Protein 4M1Q (pdb70)

Organism: Bacillus selenitireducens (strain ATCC 700615 / DSM 15326 / MLS10) (NCBI:txid439292)

Structure (mmCIF, N/CA/C/O backbone):
data_4M1Q
#
_entry.id   4M1Q
#
_cell.length_a   81.878
_cell.length_b   81.878
_cell.length_c   210.268
_cell.angle_alpha   90.000
_cell.angle_beta   90.000
_cell.angle_gamma   120.000
#
_symmetry.space_group_name_H-M   'P 32 2 1'
#
loop_
_entity.id
_entity.type
_entity.pdbx_description
1 polymer 'L-lactate dehydrogenase'
2 non-polymer 'PHOSPHATE ION'
3 non-polymer (4S)-2-METHYL-2,4-PENTANEDIOL
4 water water
#
loop_
_atom_site.group_PDB
_atom_site.id
_atom_site.type_symbol
_atom_site.label_atom_id
_atom_site.label_alt_id
_atom_site.label_comp_id
_atom_site.label_asym_id
_atom_site.label_entity_id
_atom_site.label_seq_id
_atom_site.pdbx_PDB_ins_code
_atom_site.Cartn_x
_atom_site.Cartn_y
_atom_site.Cartn_z
_atom_site.occupancy
_atom_site.B_iso_or_equiv
_atom_site.auth_seq_id
_atom_site.auth_comp_id
_atom_site.auth_asym_id
_atom_site.auth_atom_id
_atom_site.pdbx_PDB_model_num
ATOM 1 N N . THR A 1 25 ? -33.661 68.349 39.714 1.00 56.45 3 THR A N 1
ATOM 2 C CA . THR A 1 25 ? -32.298 68.514 40.312 1.00 53.89 3 THR A CA 1
ATOM 3 C C . THR A 1 25 ? -31.244 68.941 39.280 1.00 50.43 3 THR A C 1
ATOM 4 O O . THR A 1 25 ? -30.092 69.196 39.642 1.00 51.73 3 THR A O 1
ATOM 8 N N . LYS A 1 26 ? -31.644 69.009 38.006 1.00 46.25 4 LYS A N 1
ATOM 9 C CA . LYS A 1 26 ? -30.789 69.479 36.898 1.00 41.89 4 LYS A CA 1
ATOM 10 C C . LYS A 1 26 ? -29.608 68.545 36.556 1.00 35.18 4 LYS A C 1
ATOM 11 O O . LYS A 1 26 ? -28.665 68.945 35.868 1.00 35.16 4 LYS A O 1
ATOM 17 N N . THR A 1 27 ? -29.675 67.306 37.030 1.00 30.50 5 THR A N 1
ATOM 18 C CA . THR A 1 27 ? -28.606 66.334 36.782 1.00 26.15 5 THR A CA 1
ATOM 19 C C . THR A 1 27 ? -28.695 65.800 35.361 1.00 22.59 5 THR A C 1
ATOM 20 O O . THR A 1 27 ? -29.783 65.723 34.779 1.00 23.26 5 THR A O 1
ATOM 24 N N . SER A 1 28 ? -27.545 65.444 34.802 1.00 19.34 6 SER A N 1
ATOM 25 C CA . SER A 1 28 ? -27.520 64.770 33.516 1.00 17.30 6 SER A CA 1
ATOM 26 C C . SER A 1 28 ? -27.296 63.277 33.698 1.00 16.01 6 SER A C 1
ATOM 27 O O . SER A 1 28 ? -26.651 62.829 34.651 1.00 15.74 6 SER A O 1
ATOM 30 N N . ARG A 1 29 ? -27.838 62.522 32.753 1.00 15.25 7 ARG A N 1
ATOM 31 C CA . ARG A 1 29 ? -27.690 61.065 32.761 1.00 14.45 7 ARG A CA 1
ATOM 32 C C . ARG A 1 29 ? -27.444 60.573 31.345 1.00 13.73 7 ARG A C 1
ATOM 33 O O . ARG A 1 29 ? -28.165 60.933 30.401 1.00 14.25 7 ARG A O 1
ATOM 41 N N . VAL A 1 30 ? -26.458 59.701 31.232 1.00 12.88 8 VAL A N 1
ATOM 42 C CA . VAL A 1 30 ? -26.144 59.014 29.982 1.00 12.51 8 VAL A CA 1
ATOM 43 C C . VAL A 1 30 ? -26.310 57.524 30.245 1.00 12.93 8 VAL A C 1
ATOM 44 O O . VAL A 1 30 ? -25.795 56.991 31.237 1.00 13.12 8 VAL A O 1
ATOM 48 N N . VAL A 1 31 ? -27.000 56.863 29.322 1.00 13.30 9 VAL A N 1
ATOM 49 C CA . VAL A 1 31 ? -27.170 55.410 29.365 1.00 13.98 9 VAL A CA 1
ATOM 50 C C . VAL A 1 31 ? -26.323 54.838 28.250 1.00 13.97 9 VAL A C 1
ATOM 51 O O . VAL A 1 31 ? -26.389 55.316 27.111 1.00 14.36 9 VAL A O 1
ATOM 55 N N . ILE A 1 32 ? -25.506 53.843 28.576 1.00 13.52 10 ILE A N 1
ATOM 56 C CA . ILE A 1 32 ? -24.685 53.147 27.585 1.00 13.56 10 ILE A CA 1
ATOM 57 C C . ILE A 1 32 ? -25.259 51.754 27.378 1.00 14.10 10 ILE A C 1
ATOM 58 O O . ILE A 1 32 ? -25.360 50.989 28.329 1.00 14.12 10 ILE A O 1
ATOM 63 N N . ILE A 1 33 ? -25.613 51.447 26.137 1.00 14.00 11 ILE A N 1
ATOM 64 C CA . ILE A 1 33 ? -26.116 50.094 25.796 1.00 14.77 11 ILE A CA 1
ATOM 65 C C . ILE A 1 33 ? -24.975 49.342 25.148 1.00 15.66 11 ILE A C 1
ATOM 66 O O . ILE A 1 33 ? -24.490 49.741 24.081 1.00 16.02 11 ILE A O 1
ATOM 71 N N . GLY A 1 34 ? -24.533 48.257 25.779 1.00 17.02 12 GLY A N 1
ATOM 72 C CA . GLY A 1 34 ? -23.372 47.510 25.319 1.00 18.00 12 GLY A CA 1
ATOM 73 C C . GLY A 1 34 ? -22.184 47.869 26.178 1.00 19.26 12 GLY A C 1
ATOM 74 O O . GLY A 1 34 ? -21.744 49.025 26.160 1.00 20.00 12 GLY A O 1
ATOM 75 N N . THR A 1 35 ? -21.683 46.905 26.943 1.00 19.16 13 THR A N 1
ATOM 76 C CA . THR A 1 35 ? -20.556 47.142 27.849 1.00 20.10 13 THR A CA 1
ATOM 77 C C . THR A 1 35 ? -19.352 46.282 27.481 1.00 19.18 13 THR A C 1
ATOM 78 O O . THR A 1 35 ? -18.580 45.862 28.353 1.00 21.02 13 THR A O 1
ATOM 82 N N . GLY A 1 36 ? -19.194 46.050 26.180 1.00 17.33 14 GLY A N 1
ATOM 83 C CA . GLY A 1 36 ? -17.989 45.454 25.622 1.00 17.93 14 GLY A CA 1
ATOM 84 C C . GLY A 1 36 ? -16.870 46.487 25.682 1.00 17.32 14 GLY A C 1
ATOM 85 O O . GLY A 1 36 ? -16.978 47.483 26.397 1.00 16.95 14 GLY A O 1
ATOM 86 N N . ALA A 1 37 ? -15.795 46.246 24.939 1.00 17.67 15 ALA A N 1
ATOM 87 C CA . ALA A 1 37 ? -14.621 47.125 24.983 1.00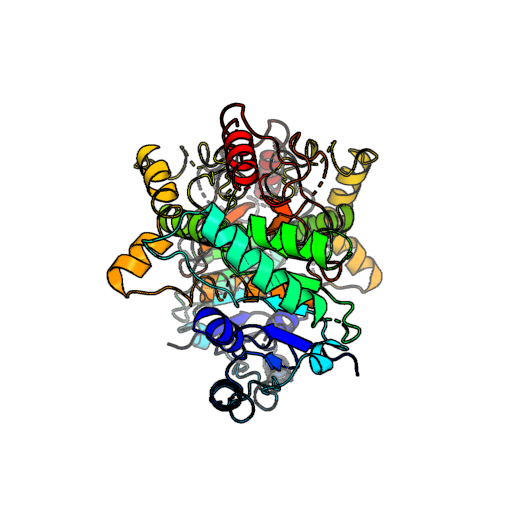 16.71 15 ALA A CA 1
ATOM 88 C C . ALA A 1 37 ? -14.970 48.595 24.686 1.00 14.89 15 ALA A C 1
ATOM 89 O O . ALA A 1 37 ? -14.530 49.477 25.411 1.00 14.47 15 ALA A O 1
ATOM 91 N N . VAL A 1 38 ? -15.759 48.843 23.642 1.00 14.63 16 VAL A N 1
ATOM 92 C CA . VAL A 1 38 ? -16.113 50.238 23.282 1.00 13.69 16 VAL A CA 1
ATOM 93 C C . VAL A 1 38 ? -16.959 50.907 24.380 1.00 13.89 16 VAL A C 1
ATOM 94 O O . VAL A 1 38 ? -16.625 52.008 24.861 1.00 12.67 16 VAL A O 1
ATOM 98 N N . GLY A 1 39 ? -18.030 50.247 24.815 1.00 13.89 17 GLY A N 1
ATOM 99 C CA . GLY A 1 39 ? -18.914 50.844 25.821 1.00 13.60 17 GLY A CA 1
ATOM 100 C C . GLY A 1 39 ? -18.234 51.065 27.160 1.00 13.11 17 GLY A C 1
ATOM 101 O O . GLY A 1 39 ? -18.437 52.097 27.804 1.00 12.84 17 GLY A O 1
ATOM 102 N N . SER A 1 40 ? -17.407 50.104 27.570 1.00 13.11 18 SER A N 1
ATOM 103 C CA . SER A 1 40 ? -16.690 50.199 28.842 1.00 14.15 18 SER A CA 1
ATOM 104 C C . SER A 1 40 ? -15.608 51.298 28.771 1.00 12.72 18 SER A C 1
ATOM 105 O O . SER A 1 40 ? -15.417 52.050 29.731 1.00 12.54 18 SER A O 1
ATOM 108 N N . SER A 1 41 ? -14.913 51.388 27.632 1.00 12.38 19 SER A N 1
ATOM 109 C CA . SER A 1 41 ? -13.887 52.427 27.462 1.00 12.35 19 SER A CA 1
ATOM 110 C C . SER A 1 41 ? -14.525 53.801 27.432 1.00 11.98 19 SER A C 1
ATOM 111 O O . SER A 1 41 ? -13.997 54.741 28.007 1.00 11.42 19 SER A O 1
ATOM 114 N N . TYR A 1 42 ? -15.684 53.890 26.788 1.00 11.91 20 TYR A N 1
ATOM 115 C CA . TYR A 1 42 ? -16.433 55.135 26.792 1.00 11.42 20 TYR A CA 1
ATOM 116 C C . TYR A 1 42 ? -16.807 55.530 28.205 1.00 11.40 20 TYR A C 1
ATOM 117 O O . TYR A 1 42 ? -16.605 56.666 28.603 1.00 10.91 20 TYR A O 1
ATOM 126 N N . ALA A 1 43 ? -17.359 54.586 28.962 1.00 11.52 21 ALA A N 1
ATOM 127 C CA . ALA A 1 43 ? -17.712 54.881 30.356 1.00 11.46 21 ALA A CA 1
ATOM 128 C C . ALA A 1 43 ? -16.468 55.380 31.113 1.00 11.98 21 ALA A C 1
ATOM 129 O O . ALA A 1 43 ? -16.546 56.354 31.843 1.00 12.16 21 ALA A O 1
ATOM 131 N N . PHE A 1 44 ? -15.327 54.710 30.935 1.00 11.67 22 PHE A N 1
ATOM 132 C CA . PHE A 1 44 ? -14.129 55.062 31.710 1.00 11.64 22 PHE A CA 1
ATOM 133 C C . PHE A 1 44 ? -13.610 56.441 31.320 1.00 12.24 22 PHE A C 1
ATOM 134 O O . PHE A 1 44 ? -13.185 57.232 32.180 1.00 12.66 22 PHE A O 1
ATOM 142 N N . SER A 1 45 ? -13.661 56.750 30.027 1.00 12.08 23 SER A N 1
ATOM 143 C CA A SER A 1 45 ? -13.249 58.083 29.564 0.70 12.70 23 SER A CA 1
ATOM 144 C CA B SER A 1 45 ? -13.249 58.080 29.562 0.30 12.09 23 SER A CA 1
ATOM 145 C C . SER A 1 45 ? -14.127 59.153 30.205 1.00 12.70 23 SER A C 1
ATOM 146 O O . SER A 1 45 ? -13.621 60.177 30.704 1.00 13.18 23 SER A O 1
ATOM 159 N N . ILE A 1 47 ? -15.996 59.013 32.988 1.00 12.96 25 ILE A N 1
ATOM 160 C CA . ILE A 1 47 ? -15.765 59.095 34.432 1.00 13.77 25 ILE A CA 1
ATOM 161 C C . ILE A 1 47 ? -14.543 59.965 34.697 1.00 14.18 25 ILE A C 1
ATOM 162 O O . ILE A 1 47 ? -14.575 60.868 35.549 1.00 15.36 25 ILE A O 1
ATOM 167 N N . ASN A 1 48 ? -13.465 59.710 33.969 1.00 13.98 26 ASN A N 1
ATOM 168 C CA . ASN A 1 48 ? -12.219 60.442 34.173 1.00 14.77 26 ASN A CA 1
ATOM 169 C C . ASN A 1 48 ? -12.288 61.903 33.699 1.00 16.53 26 ASN A C 1
ATOM 170 O O . ASN A 1 48 ? -11.609 62.759 34.268 1.00 19.20 26 ASN A O 1
ATOM 175 N N . GLN A 1 49 ? -13.122 62.188 32.699 1.00 16.25 27 GLN A N 1
ATOM 176 C CA . GLN A 1 49 ? -13.305 63.568 32.174 1.00 17.15 27 GLN A CA 1
ATOM 177 C C . GLN A 1 49 ? -14.343 64.378 32.963 1.00 17.71 27 GLN A C 1
ATOM 178 O O . GLN A 1 49 ? -14.390 65.605 32.862 1.00 18.49 27 GLN A O 1
ATOM 184 N N . ASN A 1 50 ? -15.165 63.696 33.754 1.00 16.97 28 ASN A N 1
ATOM 185 C CA . ASN A 1 50 ? -16.215 64.338 34.531 1.00 17.94 28 ASN A CA 1
ATOM 186 C C . ASN A 1 50 ? -17.217 65.109 33.659 1.00 18.31 28 ASN A C 1
ATOM 187 O O . ASN A 1 50 ? -17.327 66.341 33.738 1.00 22.34 28 ASN A O 1
ATOM 192 N N . VAL A 1 51 ? -17.934 64.376 32.817 1.00 16.38 29 VAL A N 1
ATOM 193 C CA . VAL A 1 51 ? -18.798 64.985 31.818 1.00 15.47 29 VAL A CA 1
ATOM 194 C C . VAL A 1 51 ? -20.276 64.895 32.166 1.00 15.19 29 VAL A C 1
ATOM 195 O O . VAL A 1 51 ? -21.042 65.813 31.835 1.00 16.29 29 VAL A O 1
ATOM 199 N N . THR A 1 52 ? -20.665 63.814 32.846 1.00 14.24 30 THR A N 1
ATOM 200 C CA . THR A 1 52 ? -22.080 63.575 33.200 1.00 14.52 30 THR A CA 1
ATOM 201 C C . THR A 1 52 ? -22.231 63.218 34.672 1.00 14.13 30 THR A C 1
ATOM 202 O O . THR A 1 52 ? -21.294 62.714 35.282 1.00 14.36 30 THR A O 1
ATOM 206 N N . ASP A 1 53 ? -23.422 63.443 35.236 1.00 14.46 31 ASP A N 1
ATOM 207 C CA . ASP A 1 53 ? -23.658 63.138 36.644 1.00 15.62 31 ASP A CA 1
ATOM 208 C C . ASP A 1 53 ? -23.912 61.675 36.928 1.00 16.37 31 ASP A C 1
ATOM 209 O O . ASP A 1 53 ? -23.517 61.158 37.985 1.00 17.34 31 ASP A O 1
ATOM 214 N N . GLU A 1 54 ? -24.586 61.028 35.983 1.00 16.28 32 GLU A N 1
ATOM 215 C CA . GLU A 1 54 ? -25.089 59.682 36.174 1.00 16.62 32 GLU A CA 1
ATOM 216 C C . GLU A 1 54 ? -24.829 58.888 34.912 1.00 15.70 32 GLU A C 1
ATOM 217 O O . GLU A 1 54 ? -25.100 59.386 33.822 1.00 15.34 32 GLU A O 1
ATOM 231 N N . VAL A 1 56 ? -25.579 54.971 33.385 1.00 15.62 34 VAL A N 1
ATOM 232 C CA . VAL A 1 56 ? -26.229 53.668 33.559 1.00 15.92 34 VAL A CA 1
ATOM 233 C C . VAL A 1 56 ? -25.737 52.708 32.485 1.00 15.35 34 VAL A C 1
ATOM 234 O O . VAL A 1 56 ? -25.714 53.045 31.311 1.00 14.82 34 VAL A O 1
ATOM 238 N N . LEU A 1 57 ? -25.326 51.514 32.900 1.00 16.16 35 LEU A N 1
ATOM 239 C CA . LEU A 1 57 ? -24.890 50.489 31.960 1.00 15.73 35 LEU A CA 1
ATOM 240 C C . LEU A 1 57 ? -25.978 49.438 31.732 1.00 15.55 35 LEU A C 1
ATOM 241 O O . LEU A 1 57 ? -26.566 48.930 32.688 1.00 15.71 35 LEU A O 1
ATOM 246 N N . ILE A 1 58 ? -26.262 49.166 30.461 1.00 15.30 36 ILE A N 1
ATOM 247 C CA . ILE A 1 58 ? -27.188 48.105 30.062 1.00 16.09 36 ILE A CA 1
ATOM 248 C C . ILE A 1 58 ? -26.521 47.174 29.057 1.00 16.40 36 ILE A C 1
ATOM 249 O O . ILE A 1 58 ? -25.982 47.605 28.028 1.00 16.24 36 ILE A O 1
ATOM 254 N N . ASP A 1 59 ? -26.584 45.873 29.331 1.00 16.81 37 ASP A N 1
ATOM 255 C CA . ASP A 1 59 ? -26.158 44.911 28.332 1.00 17.43 37 ASP A CA 1
ATOM 256 C C . ASP A 1 59 ? -26.836 43.584 28.607 1.00 17.68 37 ASP A C 1
ATOM 257 O O . ASP A 1 59 ? -27.466 43.398 29.647 1.00 18.01 37 ASP A O 1
ATOM 262 N N . LEU A 1 60 ? -26.699 42.684 27.648 1.00 18.26 38 LEU A N 1
ATOM 263 C CA . LEU A 1 60 ? -27.390 41.403 27.671 1.00 19.40 38 LEU A CA 1
ATOM 264 C C . LEU A 1 60 ? -27.050 40.541 28.884 1.00 19.39 38 LEU A C 1
ATOM 265 O O . LEU A 1 60 ? -27.955 39.977 29.532 1.00 19.81 38 LEU A O 1
ATOM 270 N N . ASP A 1 61 ? -25.760 40.407 29.160 1.00 19.25 39 ASP A N 1
ATOM 271 C CA . ASP A 1 61 ? -25.300 39.565 30.267 1.00 20.40 39 ASP A CA 1
ATOM 272 C C . ASP A 1 61 ? -25.384 40.378 31.555 1.00 20.12 39 ASP A C 1
ATOM 273 O O . ASP A 1 61 ? -24.529 41.217 31.843 1.00 20.20 39 ASP A O 1
ATOM 278 N N . LYS A 1 62 ? -26.447 40.142 32.314 1.00 19.52 40 LYS A N 1
ATOM 279 C CA . LYS A 1 62 ? -26.747 40.954 33.492 1.00 20.41 40 LYS A CA 1
ATOM 280 C C . LYS A 1 62 ? -25.680 40.849 34.584 1.00 20.44 40 LYS A C 1
ATOM 281 O O . LYS A 1 62 ? -25.226 41.858 35.134 1.00 19.07 40 LYS A O 1
ATOM 287 N N . ARG A 1 63 ? -25.247 39.631 34.876 1.00 20.47 41 ARG A N 1
ATOM 288 C CA . ARG A 1 63 ? -24.213 39.405 35.872 1.00 21.21 41 ARG A CA 1
ATOM 289 C C . ARG A 1 63 ? -22.862 40.030 35.470 1.00 20.73 41 ARG A C 1
ATOM 290 O O . ARG A 1 63 ? -22.228 40.711 36.290 1.00 19.83 41 ARG A O 1
ATOM 298 N N . LYS A 1 64 ? -22.433 39.832 34.227 1.00 20.77 42 LYS A N 1
ATOM 299 C CA . LYS A 1 64 ? -21.205 40.477 33.737 1.00 20.84 42 LYS A CA 1
ATOM 300 C C . LYS A 1 64 ? -21.317 41.994 33.866 1.00 20.18 42 LYS A C 1
ATOM 301 O O . LYS A 1 64 ? -20.392 42.649 34.331 1.00 20.56 42 LYS A O 1
ATOM 307 N N . THR A 1 65 ? -22.455 42.544 33.453 1.00 19.59 43 THR A N 1
ATOM 308 C CA . THR A 1 65 ? -22.641 43.999 33.433 1.00 19.61 43 THR A CA 1
ATOM 309 C C . THR A 1 65 ? -22.641 44.573 34.848 1.00 18.81 43 THR A C 1
ATOM 310 O O . THR A 1 65 ? -22.153 45.686 35.077 1.00 18.26 43 THR A O 1
ATOM 314 N N . GLU A 1 66 ? -23.165 43.808 35.802 1.00 18.50 44 GLU A N 1
ATOM 315 C CA . GLU A 1 66 ? -23.046 44.181 37.202 1.00 19.26 44 GLU A CA 1
ATOM 316 C C . GLU A 1 66 ? -21.582 44.288 37.607 1.00 18.53 44 GLU A C 1
ATOM 317 O O . GLU A 1 66 ? -21.195 45.219 38.323 1.00 19.33 44 GLU A O 1
ATOM 323 N N . GLY A 1 67 ? -20.773 43.344 37.140 1.00 18.44 45 GLY A N 1
ATOM 324 C CA . GLY A 1 67 ? -19.344 43.340 37.426 1.00 18.01 45 GLY A CA 1
ATOM 325 C C . GLY A 1 67 ? -18.627 44.522 36.763 1.00 16.89 45 GLY A C 1
ATOM 326 O O . GLY A 1 67 ? -17.746 45.129 37.378 1.00 17.10 45 GLY A O 1
ATOM 327 N N . ASP A 1 68 ? -18.997 44.811 35.509 1.00 16.34 46 ASP A N 1
ATOM 328 C CA . ASP A 1 68 ? -18.470 45.945 34.751 1.00 17.22 46 ASP A CA 1
ATOM 329 C C . ASP A 1 68 ? -18.717 47.226 35.545 1.00 16.41 46 ASP A C 1
ATOM 330 O O . ASP A 1 68 ? -17.801 48.046 35.726 1.00 16.75 46 ASP A O 1
ATOM 335 N N . ALA A 1 69 ? -19.952 47.399 36.006 1.00 15.96 47 ALA A N 1
ATOM 336 C CA . ALA A 1 69 ? -20.337 48.592 36.765 1.00 16.00 47 ALA A CA 1
ATOM 337 C C . ALA A 1 69 ? -19.558 48.691 38.075 1.00 15.87 47 ALA A C 1
ATOM 338 O O . ALA A 1 69 ? -19.065 49.773 38.437 1.00 15.99 47 ALA A O 1
ATOM 348 N N . ASP A 1 71 ? -16.586 47.501 38.766 1.00 15.72 49 ASP A N 1
ATOM 349 C CA . ASP A 1 71 ? -15.200 47.872 38.507 1.00 15.65 49 ASP A CA 1
ATOM 350 C C . ASP A 1 71 ? -15.112 49.351 38.155 1.00 15.13 49 ASP A C 1
ATOM 351 O O . ASP A 1 71 ? -14.221 50.052 38.654 1.00 15.15 49 ASP A O 1
ATOM 356 N N . LEU A 1 72 ? -16.072 49.825 37.360 1.00 14.63 50 LEU A N 1
ATOM 357 C CA . LEU A 1 72 ? -16.088 51.232 36.907 1.00 14.90 50 LEU A CA 1
ATOM 358 C C . LEU A 1 72 ? -16.443 52.220 38.004 1.00 16.04 50 LEU A C 1
ATOM 359 O O . LEU A 1 72 ? -16.050 53.389 37.900 1.00 18.03 50 LEU A O 1
ATOM 364 N N . ASN A 1 73 ? -17.150 51.775 39.041 1.00 16.33 51 ASN A N 1
ATOM 365 C CA . ASN A 1 73 ? -17.683 52.672 40.085 1.00 17.37 51 ASN A CA 1
ATOM 366 C C . ASN A 1 73 ? -16.703 52.940 41.234 1.00 18.24 51 ASN A C 1
ATOM 367 O O . ASN A 1 73 ? -17.052 52.782 42.404 1.00 20.95 51 ASN A O 1
ATOM 372 N N . HIS A 1 74 ? -15.467 53.309 40.897 1.00 17.50 52 HIS A N 1
ATOM 373 C CA . HIS A 1 74 ? -14.479 53.637 41.924 1.00 18.63 52 HIS A CA 1
ATOM 374 C C . HIS A 1 74 ? -14.006 55.069 41.798 1.00 19.11 52 HIS A C 1
ATOM 375 O O . HIS A 1 74 ? -13.081 55.465 42.487 1.00 19.99 52 HIS A O 1
ATOM 382 N N . GLY A 1 75 ? -14.668 55.846 40.950 1.00 17.70 53 GLY A N 1
ATOM 383 C CA . GLY A 1 75 ? -14.262 57.241 40.723 1.00 17.03 53 GLY A CA 1
ATOM 384 C C . GLY A 1 75 ? -14.508 58.113 41.945 1.00 16.07 53 GLY A C 1
ATOM 385 O O . GLY A 1 75 ? -13.699 58.997 42.271 1.00 15.63 53 GLY A O 1
ATOM 386 N N . ILE A 1 76 ? -15.610 57.859 42.644 1.00 15.56 54 ILE A N 1
ATOM 387 C CA . ILE A 1 76 ? -16.017 58.793 43.718 1.00 15.41 54 ILE A CA 1
ATOM 388 C C . ILE A 1 76 ? -14.953 59.043 44.825 1.00 15.73 54 ILE A C 1
ATOM 389 O O . ILE A 1 76 ? -14.650 60.194 45.116 1.00 15.72 54 ILE A O 1
ATOM 394 N N . PRO A 1 77 ? -14.331 57.980 45.378 1.00 16.17 55 PRO A N 1
ATOM 395 C CA . PRO A 1 77 ? -13.344 58.220 46.433 1.00 17.02 55 PRO A CA 1
ATOM 396 C C . PRO A 1 77 ? -12.024 58.773 45.892 1.00 17.48 55 PRO A C 1
ATOM 397 O O . PRO A 1 77 ? -11.160 59.169 46.673 1.00 19.54 55 PRO A O 1
ATOM 401 N N . PHE A 1 78 ? -11.884 58.780 44.564 1.00 16.31 56 PHE A N 1
ATOM 402 C CA . PHE A 1 78 ? -10.731 59.392 43.912 1.00 16.39 56 PHE A CA 1
ATOM 403 C C . PHE A 1 78 ? -11.040 60.772 43.303 1.00 17.81 56 PHE A C 1
ATOM 404 O O . PHE A 1 78 ? -10.211 61.337 42.585 1.00 18.79 56 PHE A O 1
ATOM 412 N N . GLY A 1 79 ? -12.224 61.296 43.618 1.00 18.10 57 GLY A N 1
ATOM 413 C CA . GLY A 1 79 ? -12.600 62.672 43.242 1.00 18.28 57 GLY A CA 1
ATOM 414 C C . GLY A 1 79 ? -13.249 62.822 41.882 1.00 17.69 57 GLY A C 1
ATOM 415 O O . GLY A 1 79 ? -13.321 63.939 41.337 1.00 18.71 57 GLY A O 1
ATOM 416 N N . ALA A 1 80 ? -13.706 61.704 41.318 1.00 16.37 58 ALA A N 1
ATOM 417 C CA . ALA A 1 80 ? -14.459 61.716 40.071 1.00 15.65 58 ALA A CA 1
ATOM 418 C C . ALA A 1 80 ? -15.901 61.399 40.430 1.00 16.38 58 ALA A C 1
ATOM 419 O O . ALA A 1 80 ? -16.246 60.238 40.644 1.00 16.97 58 ALA A O 1
ATOM 421 N N . PRO A 1 81 ? -16.761 62.424 40.541 1.00 15.85 59 PRO A N 1
ATOM 422 C CA . PRO A 1 81 ? -18.049 62.168 41.195 1.00 15.69 59 PRO A CA 1
ATOM 423 C C . PRO A 1 81 ? -19.175 61.472 40.421 1.00 16.44 59 PRO A C 1
ATOM 424 O O . PRO A 1 81 ? -20.240 61.240 40.999 1.00 17.59 59 PRO A O 1
ATOM 428 N N . THR A 1 82 ? -18.937 61.055 39.181 1.00 16.11 60 THR A N 1
ATOM 429 C CA . THR A 1 82 ? -19.988 60.390 38.385 1.00 16.57 60 THR A CA 1
ATOM 430 C C . THR A 1 82 ? -20.552 59.152 39.075 1.00 17.35 60 THR A C 1
ATOM 431 O O . THR A 1 82 ? -19.794 58.291 39.497 1.00 18.37 60 THR A O 1
ATOM 435 N N . LYS A 1 83 ? -21.877 59.084 39.178 1.00 17.80 61 LYS A N 1
ATOM 436 C CA . LYS A 1 83 ? -22.550 57.889 39.715 1.00 19.04 61 LYS A CA 1
ATOM 437 C C . LYS A 1 83 ? -22.681 56.856 38.600 1.00 18.76 61 LYS A C 1
ATOM 438 O O . LYS A 1 83 ? -23.181 57.183 37.529 1.00 18.47 61 LYS A O 1
ATOM 444 N N . VAL A 1 84 ? -22.197 55.636 38.839 1.00 18.21 62 VAL A N 1
ATOM 445 C CA . VAL A 1 84 ? -22.199 54.592 37.801 1.00 17.76 62 VAL A CA 1
ATOM 446 C C . VAL A 1 84 ? -22.898 53.338 38.319 1.00 17.81 62 VAL A C 1
ATOM 447 O O . VAL A 1 84 ? -22.533 52.836 39.373 1.00 19.19 62 VAL A O 1
ATOM 451 N N . TRP A 1 85 ? -23.881 52.820 37.584 1.00 17.02 63 TRP A N 1
ATOM 452 C CA . TRP A 1 85 ? -24.515 51.564 37.988 1.00 16.95 63 TRP A CA 1
ATOM 453 C C . TRP A 1 85 ? -25.029 50.770 36.809 1.00 16.04 63 TRP A C 1
ATOM 454 O O . TRP A 1 85 ? -25.239 51.318 35.721 1.00 15.30 63 TRP A O 1
ATOM 465 N N . ALA A 1 86 ? -25.220 49.467 37.037 1.00 15.98 64 ALA A N 1
ATOM 466 C CA . ALA A 1 86 ? -25.822 48.575 36.051 1.00 16.89 64 ALA A CA 1
ATOM 467 C C . ALA A 1 86 ? -27.329 48.661 36.195 1.00 17.24 64 ALA A C 1
ATOM 468 O O . ALA A 1 86 ? -27.863 48.535 37.300 1.00 18.51 64 ALA A O 1
ATOM 470 N N . GLY A 1 87 ? -28.019 48.918 35.088 1.00 16.94 65 GLY A N 1
ATOM 471 C CA . GLY A 1 87 ? -29.450 49.140 35.117 1.00 17.85 65 GLY A CA 1
ATOM 472 C C . GLY A 1 87 ? -30.218 48.381 34.048 1.00 18.36 65 GLY A C 1
ATOM 473 O O . GLY A 1 87 ? -29.771 47.348 33.546 1.00 18.56 65 GLY A O 1
ATOM 474 N N . ASP A 1 88 ? -31.392 48.900 33.718 1.00 19.46 66 ASP A N 1
ATOM 475 C CA A ASP A 1 88 ? -32.257 48.296 32.711 0.50 20.73 66 ASP A CA 1
ATOM 476 C CA B ASP A 1 88 ? -32.212 48.292 32.672 0.50 20.28 66 ASP A CA 1
ATOM 477 C C . ASP A 1 88 ? -32.928 49.390 31.898 1.00 20.07 66 ASP A C 1
ATOM 478 O O . ASP A 1 88 ? -32.690 50.585 32.133 1.00 19.23 66 ASP A O 1
ATOM 487 N N . TYR A 1 89 ? -33.779 49.003 30.954 1.00 19.67 67 TYR A N 1
ATOM 488 C CA . TYR A 1 89 ? -34.375 49.992 30.060 1.00 19.99 67 TYR A CA 1
ATOM 489 C C . TYR A 1 89 ? -35.198 51.085 30.738 1.00 20.60 67 TYR A C 1
ATOM 490 O O . TYR A 1 89 ? -35.237 52.216 30.252 1.00 20.63 67 TYR A O 1
ATOM 499 N N . GLY A 1 90 ? -35.835 50.766 31.865 1.00 22.08 68 GLY A N 1
ATOM 500 C CA . GLY A 1 90 ? -36.594 51.767 32.617 1.00 22.11 68 GLY A CA 1
ATOM 501 C C . GLY A 1 90 ? -35.753 52.965 33.042 1.00 21.63 68 GLY A C 1
ATOM 502 O O . GLY A 1 90 ? -36.257 54.086 33.175 1.00 22.61 68 GLY A O 1
ATOM 503 N N . ASP A 1 91 ? -34.457 52.738 33.231 1.00 20.57 69 ASP A N 1
ATOM 504 C CA . ASP A 1 91 ? -33.545 53.834 33.589 1.00 19.96 69 ASP A CA 1
ATOM 505 C C . ASP A 1 91 ? -33.298 54.819 32.442 1.00 19.73 69 ASP A C 1
ATOM 506 O O . ASP A 1 91 ? -32.688 55.871 32.647 1.00 19.50 69 ASP A O 1
ATOM 511 N N . CYS A 1 92 ? -33.769 54.490 31.236 1.00 18.74 70 CYS A N 1
ATOM 512 C CA . CYS A 1 92 ? -33.694 55.443 30.117 1.00 18.81 70 CYS A CA 1
ATOM 513 C C . CYS A 1 92 ? -34.731 56.568 30.212 1.00 19.25 70 CYS A C 1
ATOM 514 O O . CYS A 1 92 ? -34.607 57.577 29.541 1.00 19.18 70 CYS A O 1
ATOM 517 N N . LYS A 1 93 ? -35.753 56.394 31.047 1.00 19.45 71 LYS A N 1
ATOM 518 C CA . LYS A 1 93 ? -36.841 57.358 31.076 1.00 20.89 71 LYS A CA 1
ATOM 519 C C . LYS A 1 93 ? -36.325 58.792 31.261 1.00 20.34 71 LYS A C 1
ATOM 520 O O . LYS A 1 93 ? -36.752 59.707 30.542 1.00 20.99 71 LYS A O 1
ATOM 526 N N . SER A 1 94 ? -35.408 58.971 32.213 1.00 19.88 72 SER A N 1
ATOM 527 C CA . SER A 1 94 ? -34.888 60.300 32.542 1.00 21.34 72 SER A CA 1
ATOM 528 C C . SER A 1 94 ? -33.553 60.600 31.865 1.00 21.00 72 SER A C 1
ATOM 529 O O . SER A 1 94 ? -32.942 61.637 32.133 1.00 23.10 72 SER A O 1
ATOM 532 N N . ALA A 1 95 ? -33.091 59.708 30.990 1.00 19.38 73 ALA A N 1
ATOM 533 C CA . ALA A 1 95 ? -31.776 59.912 30.378 1.00 18.42 73 ALA A CA 1
ATOM 534 C C . ALA A 1 95 ? -31.751 61.051 29.361 1.00 17.40 73 ALA A C 1
ATOM 535 O O . ALA A 1 95 ? -32.653 61.202 28.551 1.00 17.18 73 ALA A O 1
ATOM 537 N N . ASP A 1 96 ? -30.691 61.850 29.395 1.00 17.15 74 ASP A N 1
ATOM 538 C CA . ASP A 1 96 ? -30.479 62.853 28.362 1.00 16.98 74 ASP A CA 1
ATOM 539 C C . ASP A 1 96 ? -29.961 62.231 27.065 1.00 15.37 74 ASP A C 1
ATOM 540 O O . ASP A 1 96 ? -30.296 62.678 25.989 1.00 15.63 74 ASP A O 1
ATOM 545 N N . ILE A 1 97 ? -29.109 61.217 27.196 1.00 14.42 75 ILE A N 1
ATOM 546 C CA . ILE A 1 97 ? -28.471 60.588 26.043 1.00 13.71 75 ILE A CA 1
ATOM 547 C C . ILE A 1 97 ? -28.469 59.079 26.240 1.00 13.29 75 ILE A C 1
ATOM 548 O O . ILE A 1 97 ? -28.218 58.606 27.338 1.00 13.00 75 ILE A O 1
ATOM 553 N N . VAL A 1 98 ? -28.769 58.343 25.171 1.00 13.38 76 VAL A N 1
ATOM 554 C CA . VAL A 1 98 ? -28.526 56.896 25.112 1.00 13.62 76 VAL A CA 1
ATOM 555 C C . VAL A 1 98 ? -27.496 56.658 24.016 1.00 13.19 76 VAL A C 1
ATOM 556 O O . VAL A 1 98 ? -27.687 57.074 22.866 1.00 13.66 76 VAL A O 1
ATOM 560 N N . VAL A 1 99 ? -26.402 56.006 24.397 1.00 13.19 77 VAL A N 1
ATOM 561 C CA . VAL A 1 99 ? -25.302 55.690 23.501 1.00 12.78 77 VAL A CA 1
ATOM 562 C C . VAL A 1 99 ? -25.353 54.190 23.197 1.00 13.01 77 VAL A C 1
ATOM 563 O O . VAL A 1 99 ? -25.194 53.359 24.099 1.00 13.32 77 VAL A O 1
ATOM 567 N N . ILE A 1 100 ? -25.596 53.838 21.938 1.00 12.71 78 ILE A N 1
ATOM 568 C CA . ILE A 1 100 ? -25.672 52.411 21.567 1.00 13.29 78 ILE A CA 1
ATOM 569 C C . ILE A 1 100 ? -24.350 51.954 20.963 1.00 13.27 78 ILE A C 1
ATOM 570 O O . ILE A 1 100 ? -23.918 52.476 19.918 1.00 13.16 78 ILE A O 1
ATOM 575 N N . THR A 1 101 ? -23.699 51.013 21.653 1.00 13.10 79 THR A N 1
ATOM 576 C CA . THR A 1 101 ? -22.455 50.408 21.190 1.00 13.94 79 THR A CA 1
ATOM 577 C C . THR A 1 101 ? -22.633 48.906 20.918 1.00 14.57 79 THR A C 1
ATOM 578 O O . THR A 1 101 ? -21.729 48.254 20.406 1.00 15.62 79 THR A O 1
ATOM 582 N N . ALA A 1 102 ? -23.793 48.381 21.279 1.00 14.72 80 ALA A N 1
ATOM 583 C C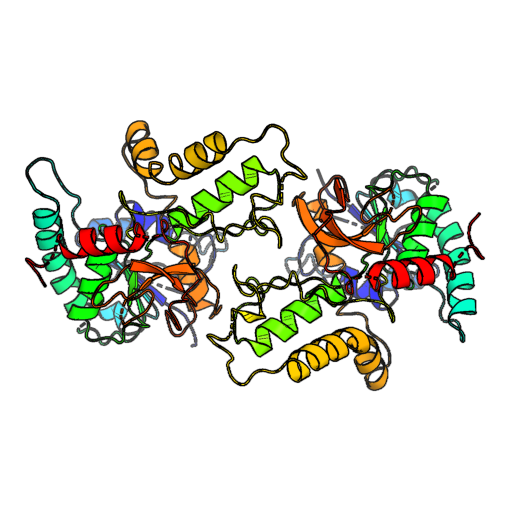A . ALA A 1 102 ? -24.054 46.948 21.138 1.00 15.66 80 ALA A CA 1
ATOM 584 C C . ALA A 1 102 ? -24.285 46.558 19.686 1.00 16.93 80 ALA A C 1
ATOM 585 O O . ALA A 1 102 ? -24.696 47.374 18.851 1.00 16.50 80 ALA A O 1
ATOM 587 N N . GLY A 1 103 ? -24.048 45.280 19.389 1.00 17.83 81 GLY A N 1
ATOM 588 C CA . GLY A 1 103 ? -24.316 44.749 18.052 1.00 19.92 81 GLY A CA 1
ATOM 589 C C . GLY A 1 103 ? -23.307 43.685 17.702 1.00 22.98 81 GLY A C 1
ATOM 590 O O . GLY A 1 103 ? -22.340 43.473 18.437 1.00 24.91 81 GLY A O 1
ATOM 591 N N . ALA A 1 104 ? -23.550 42.990 16.590 1.00 23.11 82 ALA A N 1
ATOM 592 C CA . ALA A 1 104 ? -22.608 41.999 16.093 1.00 26.54 82 ALA A CA 1
ATOM 593 C C . ALA A 1 104 ? -21.557 42.655 15.201 1.00 28.48 82 ALA A C 1
ATOM 594 O O . ALA A 1 104 ? -21.745 43.785 14.711 1.00 28.42 82 ALA A O 1
ATOM 596 N N . ALA A 1 105 ? -20.432 41.974 15.036 1.00 31.19 83 ALA A N 1
ATOM 597 C CA . ALA A 1 105 ? -19.435 42.376 14.044 1.00 33.32 83 ALA A CA 1
ATOM 598 C C . ALA A 1 105 ? -19.441 41.352 12.911 1.00 35.30 83 ALA A C 1
ATOM 599 O O . ALA A 1 105 ? -19.667 40.165 13.145 1.00 35.80 83 ALA A O 1
ATOM 601 N N . GLN A 1 106 ? -19.202 41.811 11.683 1.00 37.11 84 GLN A N 1
ATOM 602 C CA . GLN A 1 106 ? -19.232 40.926 10.519 1.00 40.02 84 GLN A CA 1
ATOM 603 C C . GLN A 1 106 ? -18.231 39.786 10.673 1.00 43.57 84 GLN A C 1
ATOM 604 O O . GLN A 1 106 ? -17.068 40.009 11.021 1.00 43.68 84 GLN A O 1
ATOM 610 N N . LYS A 1 107 ? -18.707 38.569 10.428 1.00 47.71 85 LYS A N 1
ATOM 611 C CA . LYS A 1 107 ? -17.870 37.373 10.474 1.00 53.54 85 LYS A CA 1
ATOM 612 C C . LYS A 1 107 ? -17.743 36.736 9.079 1.00 57.71 85 LYS A C 1
ATOM 613 O O . LYS A 1 107 ? -18.694 36.786 8.291 1.00 57.55 85 LYS A O 1
ATOM 619 N N . PRO A 1 108 ? -16.565 36.143 8.768 1.00 59.35 86 PRO A N 1
ATOM 620 C CA . PRO A 1 108 ? -16.236 35.528 7.475 1.00 56.82 86 PRO A CA 1
ATOM 621 C C . PRO A 1 108 ? -17.414 34.981 6.652 1.00 54.95 86 PRO A C 1
ATOM 622 O O . PRO A 1 108 ? -17.484 35.228 5.444 1.00 55.02 86 PRO A O 1
ATOM 626 N N . GLY A 1 109 ? -18.329 34.258 7.299 1.00 52.15 87 GLY A N 1
ATOM 627 C CA . GLY A 1 109 ? -19.422 33.576 6.603 1.00 49.83 87 GLY A CA 1
ATOM 628 C C . GLY A 1 109 ? -20.594 34.423 6.129 1.00 48.77 87 GLY A C 1
ATOM 629 O O . GLY A 1 109 ? -21.586 33.876 5.634 1.00 50.72 87 GLY A O 1
ATOM 630 N N . GLU A 1 110 ? -20.481 35.748 6.252 1.00 44.45 88 GLU A N 1
ATOM 631 C CA . GLU A 1 110 ? -21.598 36.660 5.958 1.00 41.59 88 GLU A CA 1
ATOM 632 C C . GLU A 1 110 ? -21.168 37.929 5.207 1.00 37.12 88 GLU A C 1
ATOM 633 O O . GLU A 1 110 ? -20.017 38.356 5.300 1.00 37.35 88 GLU A O 1
ATOM 639 N N . THR A 1 111 ? -22.102 38.524 4.470 1.00 33.94 89 THR A N 1
ATOM 640 C CA . THR A 1 111 ? -21.838 39.746 3.714 1.00 32.97 89 THR A CA 1
ATOM 641 C C . THR A 1 111 ? -22.051 41.016 4.556 1.00 31.33 89 THR A C 1
ATOM 642 O O . THR A 1 111 ? -22.490 40.947 5.716 1.00 29.70 89 THR A O 1
ATOM 646 N N . ARG A 1 112 ? -21.750 42.172 3.963 1.00 29.88 90 ARG A N 1
ATOM 647 C CA . ARG A 1 112 ? -22.000 43.461 4.609 1.00 30.01 90 ARG A CA 1
ATOM 648 C C . ARG A 1 112 ? -23.495 43.644 4.830 1.00 28.84 90 ARG A C 1
ATOM 649 O O . ARG A 1 112 ? -23.920 44.125 5.889 1.00 27.54 90 ARG A O 1
ATOM 657 N N . LEU A 1 113 ? -24.286 43.245 3.833 1.00 28.40 91 LEU A N 1
ATOM 658 C CA . LEU A 1 113 ? -25.730 43.309 3.930 1.00 28.65 91 LEU A CA 1
ATOM 659 C C . LEU A 1 113 ? -26.239 42.386 5.029 1.00 27.25 91 LEU A C 1
ATOM 660 O O . LEU A 1 113 ? -27.162 42.753 5.755 1.00 26.80 91 LEU A O 1
ATOM 665 N N . ASP A 1 114 ? -25.650 41.189 5.128 1.00 27.34 92 ASP A N 1
ATOM 666 C CA . ASP A 1 114 ? -26.020 40.224 6.172 1.00 26.11 92 ASP A CA 1
ATOM 667 C C . ASP A 1 114 ? -25.775 40.840 7.551 1.00 25.00 92 ASP A C 1
ATOM 668 O O . ASP A 1 114 ? -26.585 40.678 8.463 1.00 24.66 92 ASP A O 1
ATOM 673 N N . LEU A 1 115 ? -24.660 41.555 7.693 1.00 23.44 93 LEU A N 1
ATOM 674 C CA . LEU A 1 115 ? -24.375 42.259 8.963 1.00 24.24 93 LEU A CA 1
ATOM 675 C C . LEU A 1 115 ? -25.368 43.376 9.243 1.00 23.89 93 LEU A C 1
ATOM 676 O O . LEU A 1 115 ? -25.843 43.500 10.376 1.00 22.86 93 LEU A O 1
ATOM 681 N N . VAL A 1 116 ? -25.655 44.190 8.226 1.00 23.23 94 VAL A N 1
ATOM 682 C CA . VAL A 1 116 ? -26.690 45.234 8.305 1.00 22.89 94 VAL A CA 1
ATOM 683 C C . VAL A 1 116 ? -28.045 44.685 8.739 1.00 23.76 94 VAL A C 1
ATOM 684 O O . VAL A 1 116 ? -28.686 45.239 9.626 1.00 24.11 94 VAL A O 1
ATOM 688 N N . GLU A 1 117 ? -28.486 43.606 8.098 1.00 22.26 95 GLU A N 1
ATOM 689 C CA . GLU A 1 117 ? -29.751 42.980 8.474 1.00 23.72 95 GLU A CA 1
ATOM 690 C C . GLU A 1 117 ? -29.730 42.544 9.926 1.00 22.23 95 GLU A C 1
ATOM 691 O O . GLU A 1 117 ? -30.674 42.810 10.655 1.00 21.94 95 GLU A O 1
ATOM 697 N N . LYS A 1 118 ? -28.648 41.879 10.334 1.00 20.90 96 LYS A N 1
ATOM 698 C CA . LYS A 1 118 ? -28.523 41.358 11.693 1.00 20.43 96 LYS A CA 1
ATOM 699 C C . LYS A 1 118 ? -28.505 42.502 12.705 1.00 19.98 96 LYS A C 1
ATOM 700 O O . LYS A 1 118 ? -29.245 42.485 13.685 1.00 20.27 96 LYS A O 1
ATOM 706 N N . ASN A 1 119 ? -27.659 43.495 12.461 1.00 19.10 97 ASN A N 1
ATOM 707 C CA . ASN A 1 119 ? -27.598 44.617 13.395 1.00 18.46 97 ASN A CA 1
ATOM 708 C C . ASN A 1 119 ? -28.840 45.502 13.372 1.00 18.75 97 ASN A C 1
ATOM 709 O O . ASN A 1 119 ? -29.206 46.071 14.408 1.00 19.09 97 ASN A O 1
ATOM 714 N N . ALA A 1 120 ? -29.500 45.602 12.219 1.00 19.02 98 ALA A N 1
ATOM 715 C CA . ALA A 1 120 ? -30.743 46.366 12.119 1.00 19.71 98 ALA A CA 1
ATOM 716 C C . ALA A 1 120 ? -31.812 45.712 12.998 1.00 20.55 98 ALA A C 1
ATOM 717 O O . ALA A 1 120 ? -32.525 46.393 13.738 1.00 20.91 98 ALA A O 1
ATOM 719 N N . ASN A 1 121 ? -31.900 44.389 12.932 1.00 21.50 99 ASN A N 1
ATOM 720 C CA . ASN A 1 121 ? -32.783 43.634 13.821 1.00 22.51 99 ASN A CA 1
ATOM 721 C C . ASN A 1 121 ? -32.478 43.830 15.305 1.00 21.56 99 ASN A C 1
ATOM 722 O O . ASN A 1 121 ? -33.384 44.027 16.111 1.00 23.05 99 ASN A O 1
ATOM 727 N N . ILE A 1 122 ? -31.202 43.773 15.659 1.00 20.32 100 ILE A N 1
ATOM 728 C CA . ILE A 1 122 ? -30.756 44.079 17.014 1.00 19.79 100 ILE A CA 1
ATOM 729 C C . ILE A 1 122 ? -31.186 45.487 17.430 1.00 18.78 100 ILE A C 1
ATOM 730 O O . ILE A 1 122 ? -31.750 45.667 18.507 1.00 18.48 100 ILE A O 1
ATOM 735 N N . PHE A 1 123 ? -30.958 46.472 16.563 1.00 18.17 101 PHE A N 1
ATOM 736 C CA . PHE A 1 123 ? -31.323 47.860 16.874 1.00 17.57 101 PHE A CA 1
ATOM 737 C C . PHE A 1 123 ? -32.825 48.087 17.015 1.00 18.64 101 PHE A C 1
ATOM 738 O O . PHE A 1 123 ? -33.250 48.881 17.846 1.00 18.35 101 PHE A O 1
ATOM 746 N N . LYS A 1 124 ? -33.631 47.363 16.233 1.00 19.39 102 LYS A N 1
ATOM 747 C CA . LYS A 1 124 ? -35.088 47.458 16.338 1.00 20.95 102 LYS A CA 1
ATOM 748 C C . LYS A 1 124 ? -35.544 47.130 17.769 1.00 19.94 102 LYS A C 1
ATOM 749 O O . LYS A 1 124 ? -36.316 47.884 18.358 1.00 19.77 102 LYS A O 1
ATOM 755 N N . GLY A 1 125 ? -35.024 46.039 18.331 1.00 19.35 103 GLY A N 1
ATOM 756 C CA . GLY A 1 125 ? -35.333 45.634 19.698 1.00 18.88 103 GLY A CA 1
ATOM 757 C C . GLY A 1 125 ? -34.814 46.603 20.749 1.00 18.45 103 GLY A C 1
ATOM 758 O O . GLY A 1 125 ? -35.512 46.920 21.704 1.00 19.40 103 GLY A O 1
ATOM 759 N N . ILE A 1 126 ? -33.589 47.094 20.554 1.00 17.36 104 ILE A N 1
ATOM 760 C CA . ILE A 1 126 ? -32.989 48.004 21.527 1.00 17.08 104 ILE A CA 1
ATOM 761 C C . ILE A 1 126 ? -33.788 49.302 21.514 1.00 16.67 104 ILE A C 1
ATOM 762 O O . ILE A 1 126 ? -34.195 49.818 22.565 1.00 16.29 104 ILE A O 1
ATOM 767 N N . VAL A 1 127 ? -34.022 49.835 20.316 1.00 17.47 105 VAL A N 1
ATOM 768 C CA . VAL A 1 127 ? -34.727 51.114 20.207 1.00 17.33 105 VAL A CA 1
ATOM 769 C C . VAL A 1 127 ? -36.160 51.009 20.746 1.00 18.34 105 VAL A C 1
ATOM 770 O O . VAL A 1 127 ? -36.624 51.878 21.484 1.00 19.22 105 VAL A O 1
ATOM 774 N N . ASP A 1 128 ? -36.851 49.916 20.421 1.00 18.95 106 ASP A N 1
ATOM 775 C CA . ASP A 1 128 ? -38.185 49.713 20.996 1.00 20.21 106 ASP A CA 1
ATOM 776 C C . ASP A 1 128 ? -38.179 49.684 22.528 1.00 19.98 106 ASP A C 1
ATOM 777 O O . ASP A 1 128 ? -39.087 50.219 23.168 1.00 20.67 106 ASP A O 1
ATOM 782 N N . GLN A 1 129 ? -37.159 49.062 23.115 1.00 19.63 107 GLN A N 1
ATOM 783 C CA . GLN A 1 129 ? -37.083 48.985 24.570 1.00 19.60 107 GLN A CA 1
ATOM 784 C C . GLN A 1 129 ? -36.766 50.345 25.173 1.00 18.99 107 GLN A C 1
ATOM 785 O O . GLN A 1 129 ? -37.340 50.717 26.198 1.00 19.35 107 GLN A O 1
ATOM 791 N N . VAL A 1 130 ? -35.885 51.096 24.514 1.00 18.46 108 VAL A N 1
ATOM 792 C CA . VAL A 1 130 ? -35.592 52.464 24.952 1.00 18.00 108 VAL A CA 1
ATOM 793 C C . VAL A 1 130 ? -36.853 53.331 24.884 1.00 18.64 108 VAL A C 1
ATOM 794 O O . VAL A 1 130 ? -37.183 53.978 25.865 1.00 18.89 108 VAL A O 1
ATOM 806 N N . GLY A 1 132 ? -39.946 52.504 24.735 1.00 20.87 110 GLY A N 1
ATOM 807 C CA . GLY A 1 132 ? -40.934 51.936 25.663 1.00 21.85 110 GLY A CA 1
ATOM 808 C C . GLY A 1 132 ? -40.839 52.450 27.089 1.00 21.82 110 GLY A C 1
ATOM 809 O O . GLY A 1 132 ? -41.834 52.464 27.813 1.00 22.41 110 GLY A O 1
ATOM 810 N N . SER A 1 133 ? -39.640 52.875 27.499 1.00 20.77 111 SER A N 1
ATOM 811 C CA . SER A 1 133 ? -39.404 53.412 28.840 1.00 21.22 111 SER A CA 1
ATOM 812 C C . SER A 1 133 ? -39.911 54.843 29.008 1.00 21.41 111 SER A C 1
ATOM 813 O O . SER A 1 133 ? -39.992 55.340 30.131 1.00 23.01 111 SER A O 1
ATOM 816 N N . GLY A 1 134 ? -40.204 55.529 27.908 1.00 20.75 112 GLY A N 1
ATOM 817 C CA . GLY A 1 134 ? -40.557 56.954 27.993 1.00 21.50 112 GLY A CA 1
ATOM 818 C C . GLY A 1 134 ? -39.420 57.922 27.659 1.00 21.36 112 GLY A C 1
ATOM 819 O O . GLY A 1 134 ? -39.587 59.145 27.746 1.00 21.48 112 GLY A O 1
ATOM 820 N N . PHE A 1 135 ? -38.277 57.372 27.250 1.00 20.69 113 PHE A N 1
ATOM 821 C CA . PHE A 1 135 ? -37.095 58.158 26.868 1.00 20.28 113 PHE A CA 1
ATOM 822 C C . PHE A 1 135 ? -37.474 59.265 25.898 1.00 20.76 113 PHE A C 1
ATOM 823 O O . PHE A 1 135 ? -38.256 59.055 24.968 1.00 21.63 113 PHE A O 1
ATOM 831 N N . ASN A 1 136 ? -36.924 60.452 26.119 1.00 21.65 114 ASN A N 1
ATOM 832 C CA . ASN A 1 136 ? -37.170 61.577 25.229 1.00 23.87 114 ASN A CA 1
ATOM 833 C C . ASN A 1 136 ? -35.914 62.438 25.109 1.00 22.05 114 ASN A C 1
ATOM 834 O O . ASN A 1 136 ? -35.966 63.678 25.178 1.00 24.66 114 ASN A O 1
ATOM 839 N N . GLY A 1 137 ? -34.780 61.765 24.941 1.00 18.21 115 GLY A N 1
ATOM 840 C CA . GLY A 1 137 ? -33.485 62.434 24.797 1.00 17.18 115 GLY A CA 1
ATOM 841 C C . GLY A 1 137 ? -32.905 62.308 23.405 1.00 16.15 115 GLY A C 1
ATOM 842 O O . GLY A 1 137 ? -33.634 62.339 22.401 1.00 17.23 115 GLY A O 1
ATOM 843 N N . ILE A 1 138 ? -31.582 62.145 23.357 1.00 14.16 116 ILE A N 1
ATOM 844 C CA . ILE A 1 138 ? -30.843 62.047 22.111 1.00 14.11 116 ILE A CA 1
ATOM 845 C C . ILE A 1 138 ? -30.149 60.685 22.061 1.00 14.23 116 ILE A C 1
ATOM 846 O O . ILE A 1 138 ? -29.599 60.237 23.071 1.00 14.91 116 ILE A O 1
ATOM 851 N N . PHE A 1 139 ? -30.193 60.033 20.893 1.00 14.15 117 PHE A N 1
ATOM 852 C CA . PHE A 1 139 ? -29.431 58.820 20.655 1.00 14.36 117 PHE A CA 1
ATOM 853 C C . PHE A 1 139 ? -28.082 59.188 20.044 1.00 13.82 117 PHE A C 1
ATOM 854 O O . PHE A 1 139 ? -28.019 59.972 19.071 1.00 14.61 117 PHE A O 1
ATOM 862 N N . ILE A 1 140 ? -27.016 58.582 20.575 1.00 13.02 118 ILE A N 1
ATOM 863 C CA . ILE A 1 140 ? -25.754 58.571 19.871 1.00 12.67 118 ILE A CA 1
ATOM 864 C C . ILE A 1 140 ? -25.503 57.127 19.440 1.00 13.40 118 ILE A C 1
ATOM 865 O O . ILE A 1 140 ? -25.556 56.217 20.268 1.00 13.89 118 ILE A O 1
ATOM 870 N N . ILE A 1 141 ? -25.281 56.905 18.152 1.00 13.28 119 ILE A N 1
ATOM 871 C CA . ILE A 1 141 ? -24.997 55.529 17.676 1.00 14.39 119 ILE A CA 1
ATOM 872 C C . ILE A 1 141 ? -23.509 55.374 17.410 1.00 14.00 119 ILE A C 1
ATOM 873 O O . ILE A 1 141 ? -22.933 56.209 16.681 1.00 14.25 119 ILE A O 1
ATOM 878 N N . ALA A 1 142 ? -22.895 54.322 17.972 1.00 14.26 120 ALA A N 1
ATOM 879 C CA . ALA A 1 142 ? -21.486 54.022 17.749 1.00 14.56 120 ALA A CA 1
ATOM 880 C C . ALA A 1 142 ? -21.248 52.747 16.946 1.00 14.82 120 ALA A C 1
ATOM 881 O O . ALA A 1 142 ? -20.222 52.605 16.289 1.00 15.96 120 ALA A O 1
ATOM 883 N N . THR A 1 143 ? -22.187 51.816 17.036 1.00 13.87 121 THR A N 1
ATOM 884 C CA . THR A 1 143 ? -22.036 50.483 16.391 1.00 14.30 121 THR A CA 1
ATOM 885 C C . THR A 1 143 ? -21.826 50.622 14.892 1.00 14.53 121 THR A C 1
ATOM 886 O O . THR A 1 143 ? -22.523 51.378 14.220 1.00 14.70 121 THR A O 1
ATOM 890 N N . ASN A 1 144 ? -20.876 49.859 14.363 1.00 15.23 122 ASN A N 1
ATOM 891 C CA . ASN A 1 144 ? -20.688 49.798 12.917 1.00 16.76 122 ASN A CA 1
ATOM 892 C C . ASN A 1 144 ? -21.637 48.813 12.235 1.00 17.35 122 ASN A C 1
ATOM 893 O O . ASN A 1 144 ? -21.961 47.762 12.815 1.00 18.56 122 ASN A O 1
ATOM 898 N N . PRO A 1 145 ? -22.102 49.149 11.019 1.00 16.99 123 PRO A N 1
ATOM 899 C CA . PRO A 1 145 ? -21.825 50.389 10.260 1.00 16.43 123 PRO A CA 1
ATOM 900 C C . PRO A 1 145 ? -22.625 51.577 10.778 1.00 14.99 123 PRO A C 1
ATOM 901 O O . PRO A 1 145 ? -23.867 51.559 10.741 1.00 14.65 123 PRO A O 1
ATOM 905 N N . VAL A 1 146 ? -21.911 52.609 11.262 1.00 14.55 124 VAL A N 1
ATOM 906 C CA . VAL A 1 146 ? -22.534 53.651 12.057 1.00 14.20 124 VAL A CA 1
ATOM 907 C C . VAL A 1 146 ? -23.527 54.520 11.290 1.00 14.10 124 VAL A C 1
ATOM 908 O O . VAL A 1 146 ? -24.531 54.935 11.853 1.00 14.82 124 VAL A O 1
ATOM 912 N N . ASP A 1 147 ? -23.264 54.776 10.009 1.00 13.40 125 ASP A N 1
ATOM 913 C CA . ASP A 1 147 ? -24.205 55.573 9.226 1.00 14.01 125 ASP A CA 1
ATOM 914 C C . ASP A 1 147 ? -25.503 54.836 8.984 1.00 14.82 125 ASP A C 1
ATOM 915 O O . ASP A 1 147 ? -26.578 55.381 9.156 1.00 15.49 125 ASP A O 1
ATOM 920 N N . VAL A 1 148 ? -25.385 53.571 8.621 1.00 14.67 126 VAL A N 1
ATOM 921 C CA . VAL A 1 148 ? -26.573 52.766 8.382 1.00 15.76 126 VAL A CA 1
ATOM 922 C C . VAL A 1 148 ? -27.395 52.587 9.664 1.00 15.56 126 VAL A C 1
ATOM 923 O O . VAL A 1 148 ? -28.629 52.700 9.643 1.00 16.47 126 VAL A O 1
ATOM 927 N N . LEU A 1 149 ? -26.719 52.302 10.778 1.00 15.00 127 LEU A N 1
ATOM 928 C CA . LEU A 1 149 ? -27.432 52.086 12.040 1.00 15.22 127 LEU A CA 1
ATOM 929 C C . LEU A 1 149 ? -28.014 53.355 12.673 1.00 14.94 127 LEU A C 1
ATOM 930 O O . LEU A 1 149 ? -29.008 53.310 13.382 1.00 15.10 127 LEU A O 1
ATOM 935 N N . ALA A 1 150 ? -27.396 54.499 12.402 1.00 14.32 128 ALA A N 1
ATOM 936 C CA . ALA A 1 150 ? -28.000 55.762 12.776 1.00 14.89 128 ALA A CA 1
ATOM 937 C C . ALA A 1 150 ? -29.290 56.038 11.972 1.00 15.08 128 ALA A C 1
ATOM 938 O O . ALA A 1 150 ? -30.309 56.420 12.549 1.00 15.48 128 ALA A O 1
ATOM 940 N N . TYR A 1 151 ? -29.259 55.787 10.664 1.00 15.45 129 TYR A N 1
ATOM 941 C CA . TYR A 1 151 ? -30.468 55.878 9.862 1.00 16.83 129 TYR A CA 1
ATOM 942 C C . TYR A 1 151 ? -31.544 54.924 10.418 1.00 17.40 129 TYR A C 1
ATOM 943 O O . TYR A 1 151 ? -32.707 55.317 10.575 1.00 18.04 129 TYR A O 1
ATOM 952 N N . ALA A 1 152 ? -31.149 53.694 10.740 1.00 17.09 130 ALA A N 1
ATOM 953 C CA . ALA A 1 152 ? -32.086 52.712 11.308 1.00 17.68 130 ALA A CA 1
ATOM 954 C C . ALA A 1 152 ? -32.713 53.206 12.603 1.00 17.14 130 ALA A C 1
ATOM 955 O O . ALA A 1 152 ? -33.935 53.119 12.778 1.00 17.68 130 ALA A O 1
ATOM 957 N N . THR A 1 153 ? -31.889 53.763 13.487 1.00 16.41 131 THR A N 1
ATOM 958 C CA . THR A 1 153 ? -32.360 54.332 14.746 1.00 16.50 131 THR A CA 1
ATOM 959 C C . THR A 1 153 ? -33.351 55.474 14.522 1.00 16.92 131 THR A C 1
ATOM 960 O O . THR A 1 153 ? -34.348 55.592 15.236 1.00 17.45 131 THR A O 1
ATOM 964 N N . TRP A 1 154 ? -33.069 56.310 13.528 1.00 17.25 132 TRP A N 1
ATOM 965 C CA . TRP A 1 154 ? -33.969 57.403 13.190 1.00 18.34 132 TRP A CA 1
ATOM 966 C C . TRP A 1 154 ? -35.338 56.816 12.801 1.00 20.22 132 TRP A C 1
ATOM 967 O O . TRP A 1 154 ? -36.352 57.200 13.366 1.00 21.76 132 TRP A O 1
ATOM 978 N N . LYS A 1 155 ? -35.322 55.830 11.905 1.00 20.06 133 LYS A N 1
ATOM 979 C CA . LYS A 1 155 ? -36.543 55.197 11.409 1.00 21.62 133 LYS A CA 1
ATOM 980 C C . LYS A 1 155 ? -37.302 54.528 12.542 1.00 21.22 133 LYS A C 1
ATOM 981 O O . LYS A 1 155 ? -38.522 54.734 12.691 1.00 22.62 133 LYS A O 1
ATOM 987 N N . PHE A 1 156 ? -36.582 53.761 13.359 1.00 20.59 134 PHE A N 1
ATOM 988 C CA . PHE A 1 156 ? -37.222 52.959 14.403 1.00 20.69 134 PHE A CA 1
ATOM 989 C C . PHE A 1 156 ? -37.790 53.796 15.559 1.00 21.79 134 PHE A C 1
ATOM 990 O O . PHE A 1 156 ? -38.842 53.467 16.118 1.00 23.46 134 PHE A O 1
ATOM 998 N N . SER A 1 157 ? -37.096 54.874 15.921 1.00 20.67 135 SER A N 1
ATOM 999 C CA . SER A 1 157 ? -37.478 55.665 17.090 1.00 20.32 135 SER A CA 1
ATOM 1000 C C . SER A 1 157 ? -38.654 56.593 16.835 1.00 21.20 135 SER A C 1
ATOM 1001 O O . SER A 1 157 ? -39.379 56.930 17.764 1.00 22.48 135 SER A O 1
ATOM 1004 N N . GLY A 1 158 ? -38.807 57.037 15.589 1.00 21.91 136 GLY A N 1
ATOM 1005 C CA . GLY A 1 158 ? -39.803 58.051 15.265 1.00 23.31 136 GLY A CA 1
ATOM 1006 C C . GLY A 1 158 ? -39.393 59.454 15.673 1.00 23.97 136 GLY A C 1
ATOM 1007 O O . GLY A 1 158 ? -40.158 60.394 15.477 1.00 25.04 136 GLY A O 1
ATOM 1008 N N . LEU A 1 159 ? -38.169 59.597 16.196 1.00 22.93 137 LEU A N 1
ATOM 1009 C CA . LEU A 1 159 ? -37.658 60.883 16.662 1.00 22.19 137 LEU A CA 1
ATOM 1010 C C . LEU A 1 159 ? -37.235 61.789 15.519 1.00 21.59 137 LEU A C 1
ATOM 1011 O O . LEU A 1 159 ? -36.949 61.322 14.430 1.00 21.63 137 LEU A O 1
ATOM 1016 N N . PRO A 1 160 ? -37.193 63.107 15.775 1.00 21.77 138 PRO A N 1
ATOM 1017 C CA . PRO A 1 160 ? -36.693 64.051 14.777 1.00 21.29 138 PRO A CA 1
ATOM 1018 C C . PRO A 1 160 ? -35.225 63.761 14.481 1.00 20.37 138 PRO A C 1
ATOM 1019 O O . PRO A 1 160 ? -34.483 63.326 15.382 1.00 19.91 138 PRO A O 1
ATOM 1023 N N . LYS A 1 161 ? -34.809 63.991 13.240 1.00 20.56 139 LYS A N 1
ATOM 1024 C CA . LYS A 1 161 ? -33.416 63.746 12.830 1.00 20.04 139 LYS A CA 1
ATOM 1025 C C . LYS A 1 161 ? -32.384 64.432 13.742 1.00 19.34 139 LYS A C 1
ATOM 1026 O O . LYS A 1 161 ? -31.295 63.891 13.948 1.00 19.31 139 LYS A O 1
ATOM 1032 N N . GLU A 1 162 ? -32.740 65.598 14.285 1.00 19.02 140 GLU A N 1
ATOM 1033 C CA . GLU A 1 162 ? -31.832 66.348 15.179 1.00 18.53 140 GLU A CA 1
ATOM 1034 C C . GLU A 1 162 ? -31.364 65.513 16.362 1.00 17.52 140 GLU A C 1
ATOM 1035 O O . GLU A 1 162 ? -30.264 65.703 16.881 1.00 17.04 140 GLU A O 1
ATOM 1041 N N . ARG A 1 163 ? -32.200 64.568 16.779 1.00 16.81 141 ARG A N 1
ATOM 1042 C CA . ARG A 1 163 ? -31.981 63.875 18.043 1.00 17.39 141 ARG A CA 1
ATOM 1043 C C . ARG A 1 163 ? -31.448 62.461 17.868 1.00 16.29 141 ARG A C 1
ATOM 1044 O O . ARG A 1 163 ? -31.382 61.688 18.831 1.00 16.71 141 ARG A O 1
ATOM 1052 N N . VAL A 1 164 ? -31.058 62.134 16.637 1.00 15.90 142 VAL A N 1
ATOM 1053 C CA . VAL A 1 164 ? -30.475 60.829 16.332 1.00 15.44 142 VAL A CA 1
ATOM 1054 C C . VAL A 1 164 ? -29.165 61.063 15.588 1.00 14.69 142 VAL A C 1
ATOM 1055 O O . VAL A 1 164 ? -29.164 61.487 14.436 1.00 14.74 142 VAL A O 1
ATOM 1059 N N . ILE A 1 165 ? -28.051 60.779 16.256 1.00 13.69 143 ILE A N 1
ATOM 1060 C CA . ILE A 1 165 ? -26.729 61.185 15.755 1.00 13.31 143 ILE A CA 1
ATOM 1061 C C . ILE A 1 165 ? -25.770 59.996 15.723 1.00 13.00 143 ILE A C 1
ATOM 1062 O O . ILE A 1 165 ? -25.586 59.344 16.732 1.00 13.22 143 ILE A O 1
ATOM 1067 N N . GLY A 1 166 ? -25.158 59.732 14.574 1.00 13.03 144 GLY A N 1
ATOM 1068 C CA . GLY A 1 166 ? -24.119 58.692 14.505 1.00 12.31 144 GLY A CA 1
ATOM 1069 C C . GLY A 1 166 ? -22.779 59.343 14.777 1.00 12.00 144 GLY A C 1
ATOM 1070 O O . GLY A 1 166 ? -22.574 60.502 14.418 1.00 12.88 144 GLY A O 1
ATOM 1071 N N . SER A 1 167 ? -21.866 58.627 15.423 1.00 11.54 145 SER A N 1
ATOM 1072 C CA . SER A 1 167 ? -20.538 59.212 15.635 1.00 11.51 145 SER A CA 1
ATOM 1073 C C . SER A 1 167 ? -19.858 59.543 14.293 1.00 11.71 145 SER A C 1
ATOM 1074 O O . SER A 1 167 ? -19.053 60.477 14.215 1.00 12.59 145 SER A O 1
ATOM 1077 N N . GLY A 1 168 ? -20.194 58.814 13.232 1.00 11.84 146 GLY A N 1
ATOM 1078 C CA . GLY A 1 168 ? -19.751 59.186 11.885 1.00 12.07 146 GLY A CA 1
ATOM 1079 C C . GLY A 1 168 ? -18.249 59.281 11.758 1.00 12.27 146 GLY A C 1
ATOM 1080 O O . GLY A 1 168 ? -17.516 58.382 12.191 1.00 12.94 146 GLY A O 1
ATOM 1081 N N . THR A 1 169 ? -17.780 60.403 11.220 1.00 11.91 147 THR A N 1
ATOM 1082 C CA . THR A 1 169 ? -16.347 60.571 10.979 1.00 11.98 147 THR A CA 1
ATOM 1083 C C . THR A 1 169 ? -15.643 61.412 12.057 1.00 11.86 147 THR A C 1
ATOM 1084 O O . THR A 1 169 ? -14.536 61.900 11.824 1.00 12.16 147 THR A O 1
ATOM 1088 N N . ILE A 1 170 ? -16.256 61.550 13.228 1.00 11.95 148 ILE A N 1
ATOM 1089 C CA . ILE A 1 170 ? -15.652 62.380 14.276 1.00 12.06 148 ILE A CA 1
ATOM 1090 C C . ILE A 1 170 ? -14.222 61.907 14.585 1.00 12.09 148 ILE A C 1
ATOM 1091 O O . ILE A 1 170 ? -13.317 62.732 14.720 1.00 12.10 148 ILE A O 1
ATOM 1096 N N . LEU A 1 171 ? -13.997 60.599 14.660 1.00 12.20 149 LEU A N 1
ATOM 1097 C CA . LEU A 1 171 ? -12.652 60.119 14.981 1.00 11.95 149 LEU A CA 1
ATOM 1098 C C . LEU A 1 171 ? -11.712 60.257 13.781 1.00 12.17 149 LEU A C 1
ATOM 1099 O O . LEU A 1 171 ? -10.520 60.584 13.944 1.00 12.91 149 LEU A O 1
ATOM 1104 N N . ASP A 1 172 ? -12.237 60.033 12.580 1.00 12.24 150 ASP A N 1
ATOM 1105 C CA . ASP A 1 172 ? -11.420 60.165 11.373 1.00 12.58 150 ASP A CA 1
ATOM 1106 C C . ASP A 1 172 ? -10.902 61.598 11.269 1.00 11.99 150 ASP A C 1
ATOM 1107 O O . ASP A 1 172 ? -9.716 61.838 11.004 1.00 11.61 150 ASP A O 1
ATOM 1112 N N . THR A 1 173 ? -11.804 62.550 11.485 1.00 11.53 151 THR A N 1
ATOM 1113 C CA . THR A 1 173 ? -11.422 63.978 11.433 1.00 11.38 151 THR A CA 1
ATOM 1114 C C . THR A 1 173 ? -10.394 64.325 12.499 1.00 11.27 151 THR A C 1
ATOM 1115 O O . THR A 1 173 ? -9.411 65.061 12.232 1.00 10.97 151 THR A O 1
ATOM 1119 N N . ALA A 1 174 ? -10.586 63.784 13.704 1.00 11.21 152 ALA A N 1
ATOM 1120 C CA . ALA A 1 174 ? -9.624 64.012 14.792 1.00 11.42 152 ALA A CA 1
ATOM 1121 C C . ALA A 1 174 ? -8.250 63.469 14.409 1.00 11.52 152 ALA A C 1
ATOM 1122 O O . ALA A 1 174 ? -7.249 64.145 14.594 1.00 11.89 152 ALA A O 1
ATOM 1124 N N . ARG A 1 175 ? -8.208 62.247 13.865 1.00 11.27 153 ARG A N 1
ATOM 1125 C CA . ARG A 1 175 ? -6.936 61.682 13.419 1.00 11.95 153 ARG A CA 1
ATOM 1126 C C . ARG A 1 175 ? -6.279 62.534 12.329 1.00 12.12 153 ARG A C 1
ATOM 1127 O O . ARG A 1 175 ? -5.045 62.713 12.337 1.00 12.82 153 ARG A O 1
ATOM 1135 N N . PHE A 1 176 ? -7.099 63.023 11.391 1.00 12.03 154 PHE A N 1
ATOM 1136 C CA . PHE A 1 176 ? -6.652 63.866 10.273 1.00 12.05 154 PHE A CA 1
ATOM 1137 C C . PHE A 1 176 ? -6.004 65.133 10.810 1.00 11.66 154 PHE A C 1
ATOM 1138 O O . PHE A 1 176 ? -4.881 65.483 10.412 1.00 12.24 154 PHE A O 1
ATOM 1146 N N . ARG A 1 177 ? -6.687 65.796 11.730 1.00 11.57 155 ARG A N 1
ATOM 1147 C CA . ARG A 1 177 ? -6.103 67.018 12.304 1.00 11.36 155 ARG A CA 1
ATOM 1148 C C . ARG A 1 177 ? -4.858 66.736 13.118 1.00 11.71 155 ARG A C 1
ATOM 1149 O O . ARG A 1 177 ? -3.912 67.532 13.083 1.00 12.46 155 ARG A O 1
ATOM 1157 N N . PHE A 1 178 ? -4.856 65.626 13.864 1.00 11.94 156 PHE A N 1
ATOM 1158 C CA . PHE A 1 178 ? -3.702 65.241 14.662 1.00 12.61 156 PHE A CA 1
ATOM 1159 C C . PHE A 1 178 ? -2.480 65.023 13.777 1.00 12.89 156 PHE A C 1
ATOM 1160 O O . PHE A 1 178 ? -1.414 65.591 14.047 1.00 13.26 156 PHE A O 1
ATOM 1168 N N . LEU A 1 179 ? -2.644 64.231 12.721 1.00 12.84 157 LEU A N 1
ATOM 1169 C CA . LEU A 1 179 ? -1.526 63.981 11.812 1.00 13.45 157 LEU A CA 1
ATOM 1170 C C . LEU A 1 179 ? -1.013 65.258 11.175 1.00 13.69 157 LEU A C 1
ATOM 1171 O O . LEU A 1 179 ? 0.214 65.453 11.079 1.00 13.68 157 LEU A O 1
ATOM 1176 N N . LEU A 1 180 ? -1.935 66.150 10.800 1.00 13.18 158 LEU A N 1
ATOM 1177 C CA . LEU A 1 180 ? -1.518 67.404 10.195 1.00 13.57 158 LEU A CA 1
ATOM 1178 C C . LEU A 1 180 ? -0.809 68.293 11.226 1.00 13.46 158 LEU A C 1
ATOM 1179 O O . LEU A 1 180 ? 0.161 68.996 10.885 1.00 13.97 158 LEU A O 1
ATOM 1184 N N . SER A 1 181 ? -1.278 68.259 12.479 1.00 12.92 159 SER A N 1
ATOM 1185 C CA . SER A 1 181 ? -0.635 69.029 13.565 1.00 13.82 159 SER A CA 1
ATOM 1186 C C . SER A 1 181 ? 0.821 68.603 13.781 1.00 14.47 159 SER A C 1
ATOM 1187 O O . SER A 1 181 ? 1.699 69.446 14.011 1.00 14.72 159 SER A O 1
ATOM 1190 N N . GLU A 1 182 ? 1.089 67.306 13.659 1.00 15.12 160 GLU A N 1
ATOM 1191 C CA . GLU A 1 182 ? 2.450 66.808 13.784 1.00 16.57 160 GLU A CA 1
ATOM 1192 C C . GLU A 1 182 ? 3.302 67.168 12.563 1.00 17.18 160 GLU A C 1
ATOM 1193 O O . GLU A 1 182 ? 4.468 67.537 12.706 1.00 17.86 160 GLU A O 1
ATOM 1199 N N . TYR A 1 183 ? 2.703 67.081 11.383 1.00 16.69 161 TYR A N 1
ATOM 1200 C CA . TYR A 1 183 ? 3.360 67.416 10.124 1.00 16.73 161 TYR A CA 1
ATOM 1201 C C . TYR A 1 183 ? 3.806 68.874 10.091 1.00 17.51 161 TYR A C 1
ATOM 1202 O O . TYR A 1 183 ? 4.892 69.199 9.570 1.00 19.21 161 TYR A O 1
ATOM 1211 N N . PHE A 1 184 ? 2.989 69.757 10.661 1.00 16.34 162 PHE A N 1
ATOM 1212 C CA . PHE A 1 184 ? 3.292 71.199 10.640 1.00 16.82 162 PHE A CA 1
ATOM 1213 C C . PHE A 1 184 ? 3.851 71.726 11.954 1.00 17.43 162 PHE A C 1
ATOM 1214 O O . PHE A 1 184 ? 4.173 72.919 12.022 1.00 18.16 162 PHE A O 1
ATOM 1222 N N . ASP A 1 185 ? 4.002 70.858 12.965 1.00 17.33 163 ASP A N 1
ATOM 1223 C CA A ASP A 1 185 ? 4.513 71.237 14.300 0.70 18.63 163 ASP A CA 1
ATOM 1224 C CA B ASP A 1 185 ? 4.549 71.279 14.266 0.30 17.86 163 ASP A CA 1
ATOM 1225 C C . ASP A 1 185 ? 3.803 72.473 14.859 1.00 17.53 163 ASP A C 1
ATOM 1226 O O . ASP A 1 185 ? 4.429 73.458 15.311 1.00 18.49 163 ASP A O 1
ATOM 1235 N N . ILE A 1 186 ? 2.478 72.404 14.846 1.00 15.95 164 ILE A N 1
ATOM 1236 C CA . ILE A 1 186 ? 1.625 73.474 15.351 1.00 16.18 164 ILE A CA 1
ATOM 1237 C C . ILE A 1 186 ? 0.490 72.854 16.167 1.00 14.81 164 ILE A C 1
ATOM 1238 O O . ILE A 1 186 ? 0.169 71.662 16.012 1.00 14.94 164 ILE A O 1
ATOM 1243 N N . ASP A 1 187 ? -0.131 73.654 17.031 1.00 13.67 165 ASP A N 1
ATOM 1244 C CA . ASP A 1 187 ? -1.215 73.171 17.863 1.00 13.56 165 ASP A CA 1
ATOM 1245 C C . ASP A 1 187 ? -2.349 72.619 17.015 1.00 13.23 165 ASP A C 1
ATOM 1246 O O . ASP A 1 187 ? -2.738 73.217 16.003 1.00 13.46 165 ASP A O 1
ATOM 1251 N N . VAL A 1 188 ? -2.855 71.449 17.412 1.00 12.80 166 VAL A N 1
ATOM 1252 C CA . VAL A 1 188 ? -3.951 70.820 16.705 1.00 12.58 166 VAL A CA 1
ATOM 1253 C C . VAL A 1 188 ? -5.180 71.747 16.599 1.00 12.58 166 VAL A C 1
ATOM 1254 O O . VAL A 1 188 ? -5.927 71.639 15.635 1.00 13.09 166 VAL A O 1
ATOM 1258 N N . ARG A 1 189 ? -5.339 72.697 17.535 1.00 12.89 167 ARG A N 1
ATOM 1259 C CA . ARG A 1 189 ? -6.472 73.626 17.480 1.00 13.67 167 ARG A CA 1
ATOM 1260 C C . ARG A 1 189 ? -6.376 74.601 16.318 1.00 13.32 167 ARG A C 1
ATOM 1261 O O . ARG A 1 189 ? -7.363 75.234 15.957 1.00 13.76 167 ARG A O 1
ATOM 1269 N N . ASN A 1 190 ? -5.195 74.673 15.719 1.00 12.78 168 ASN A N 1
ATOM 1270 C CA . ASN A 1 190 ? -4.972 75.520 14.545 1.00 12.54 168 ASN A CA 1
ATOM 1271 C C . ASN A 1 190 ? -4.987 74.760 13.222 1.00 12.69 168 ASN A C 1
ATOM 1272 O O . ASN A 1 190 ? -4.674 75.319 12.159 1.00 13.12 168 ASN A O 1
ATOM 1277 N N . ILE A 1 191 ? -5.349 73.471 13.275 1.00 12.08 169 ILE A N 1
ATOM 1278 C CA . ILE A 1 191 ? -5.517 72.666 12.058 1.00 12.15 169 ILE A CA 1
ATOM 1279 C C . ILE A 1 191 ? -7.014 72.528 11.766 1.00 11.77 169 ILE A C 1
ATOM 1280 O O . ILE A 1 191 ? -7.792 72.190 12.673 1.00 12.10 169 ILE A O 1
ATOM 1285 N N . HIS A 1 192 ? -7.406 72.801 10.520 1.00 11.51 170 HIS A N 1
ATOM 1286 C CA . HIS A 1 192 ? -8.823 72.878 10.154 1.00 11.91 170 HIS A CA 1
ATOM 1287 C C . HIS A 1 192 ? -9.072 72.033 8.919 1.00 13.48 170 HIS A C 1
ATOM 1288 O O . HIS A 1 192 ? -8.932 72.489 7.791 1.00 14.36 170 HIS A O 1
ATOM 1295 N N . GLY A 1 193 ? -9.427 70.777 9.161 1.00 13.68 171 GLY A N 1
ATOM 1296 C CA . GLY A 1 193 ? -9.675 69.845 8.046 1.00 13.72 171 GLY A CA 1
ATOM 1297 C C . GLY A 1 193 ? -10.823 68.943 8.437 1.00 13.50 171 GLY A C 1
ATOM 1298 O O . GLY A 1 193 ? -11.067 68.742 9.625 1.00 13.36 171 GLY A O 1
ATOM 1299 N N . TYR A 1 194 ? -11.535 68.418 7.432 1.00 13.14 172 TYR A N 1
ATOM 1300 C CA . TYR A 1 194 ? -12.629 67.481 7.670 1.00 12.56 172 TYR A CA 1
ATOM 1301 C C . TYR A 1 194 ? -12.465 66.223 6.868 1.00 11.95 172 TYR A C 1
ATOM 1302 O O . TYR A 1 194 ? -12.042 66.269 5.711 1.00 12.30 172 TYR A O 1
ATOM 1311 N N . ILE A 1 195 ? -12.848 65.104 7.487 1.00 11.30 173 ILE A N 1
ATOM 1312 C CA . ILE A 1 195 ? -13.140 63.869 6.749 1.00 12.19 173 ILE A CA 1
ATOM 1313 C C . ILE A 1 195 ? -14.667 63.732 6.645 1.00 12.29 173 ILE A C 1
ATOM 1314 O O . ILE A 1 195 ? -15.378 63.895 7.646 1.00 12.05 173 ILE A O 1
ATOM 1327 N N . GLY A 1 197 ? -18.272 61.753 4.557 1.00 13.99 175 GLY A N 1
ATOM 1328 C CA . GLY A 1 197 ? -18.788 60.542 3.899 1.00 14.40 175 GLY A CA 1
ATOM 1329 C C . GLY A 1 197 ? -19.065 59.418 4.877 1.00 14.20 175 GLY A C 1
ATOM 1330 O O . GLY A 1 197 ? -19.189 59.637 6.082 1.00 14.33 175 GLY A O 1
ATOM 1331 N N . GLU A 1 198 ? -19.187 58.211 4.338 1.00 14.12 176 GLU A N 1
ATOM 1332 C CA . GLU A 1 198 ? -19.252 56.993 5.150 1.00 15.47 176 GLU A CA 1
ATOM 1333 C C . GLU A 1 198 ? -18.068 56.870 6.114 1.00 15.91 176 GLU A C 1
ATOM 1334 O O . GLU A 1 198 ? -16.917 57.090 5.733 1.00 17.43 176 GLU A O 1
ATOM 1340 N N . HIS A 1 199 ? -18.334 56.477 7.353 1.00 15.13 177 HIS A N 1
ATOM 1341 C CA . HIS A 1 199 ? -17.249 56.087 8.245 1.00 15.40 177 HIS A CA 1
ATOM 1342 C C . HIS A 1 199 ? -16.779 54.707 7.837 1.00 16.01 177 HIS A C 1
ATOM 1343 O O . HIS A 1 199 ? -17.345 53.687 8.259 1.00 17.12 177 HIS A O 1
ATOM 1350 N N . GLY A 1 200 ? -15.754 54.694 7.003 1.00 15.80 178 GLY A N 1
ATOM 1351 C CA . GLY A 1 200 ? -15.245 53.458 6.411 1.00 16.31 178 GLY A CA 1
ATOM 1352 C C . GLY A 1 200 ? -14.517 53.713 5.119 1.00 16.96 178 GLY A C 1
ATOM 1353 O O . GLY A 1 200 ? -13.993 54.813 4.899 1.00 16.14 178 GLY A O 1
ATOM 1354 N N . ASP A 1 201 ? -14.537 52.704 4.240 1.00 18.67 179 ASP A N 1
ATOM 1355 C CA . ASP A 1 201 ? -13.713 52.650 3.033 1.00 20.96 179 ASP A CA 1
ATOM 1356 C C . ASP A 1 201 ? -13.876 53.816 2.057 1.00 19.34 179 ASP A C 1
ATOM 1357 O O . ASP A 1 201 ? -12.938 54.158 1.323 1.00 19.71 179 ASP A O 1
ATOM 1362 N N . THR A 1 202 ? -15.074 54.384 2.009 1.00 18.13 180 THR A N 1
ATOM 1363 C CA . THR A 1 202 ? -15.361 55.427 1.027 1.00 17.82 180 THR A CA 1
ATOM 1364 C C . THR A 1 202 ? -15.325 56.852 1.589 1.00 16.23 180 THR A C 1
ATOM 1365 O O . THR A 1 202 ? -15.768 57.775 0.909 1.00 16.70 180 THR A O 1
ATOM 1369 N N . GLU A 1 203 ? -14.806 57.032 2.806 1.00 15.25 181 GLU A N 1
ATOM 1370 C CA . GLU A 1 203 ? -14.667 58.403 3.328 1.00 15.00 181 GLU A CA 1
ATOM 1371 C C . GLU A 1 203 ? -13.673 59.205 2.494 1.00 14.67 181 GLU A C 1
ATOM 1372 O O . GLU A 1 203 ? -12.846 58.630 1.765 1.00 16.11 181 GLU A O 1
ATOM 1378 N N . LEU A 1 204 ? -13.752 60.527 2.604 1.00 13.47 182 LEU A N 1
ATOM 1379 C CA . LEU A 1 204 ? -12.873 61.385 1.798 1.00 13.84 182 LEU A CA 1
ATOM 1380 C C . LEU A 1 204 ? -12.343 62.544 2.624 1.00 13.75 182 LEU A C 1
ATOM 1381 O O . LEU A 1 204 ? -13.061 63.078 3.490 1.00 13.54 182 LEU A O 1
ATOM 1386 N N . PRO A 1 205 ? -11.084 62.944 2.362 1.00 13.34 183 PRO A N 1
ATOM 1387 C CA . PRO A 1 205 ? -10.549 64.191 2.950 1.00 13.34 183 PRO A CA 1
ATOM 1388 C C . PRO A 1 205 ? -11.002 65.365 2.103 1.00 13.70 183 PRO A C 1
ATOM 1389 O O . PRO A 1 205 ? -11.001 65.265 0.859 1.00 15.38 183 PRO A O 1
ATOM 1393 N N . VAL A 1 206 ? -11.386 66.469 2.736 1.00 13.35 184 VAL A N 1
ATOM 1394 C CA . VAL A 1 206 ? -11.761 67.644 1.951 1.00 13.75 184 VAL A CA 1
ATOM 1395 C C . VAL A 1 206 ? -10.575 68.608 1.910 1.00 14.19 184 VAL A C 1
ATOM 1396 O O . VAL A 1 206 ? -10.535 69.600 2.637 1.00 14.57 184 VAL A O 1
ATOM 1400 N N . TRP A 1 207 ? -9.607 68.296 1.052 1.00 14.47 185 TRP A N 1
ATOM 1401 C CA . TRP A 1 207 ? -8.379 69.084 0.976 1.00 15.38 185 TRP A CA 1
ATOM 1402 C C . TRP A 1 207 ? -8.655 70.496 0.502 1.00 15.75 185 TRP A C 1
ATOM 1403 O O . TRP A 1 207 ? -7.907 71.403 0.867 1.00 15.90 185 TRP A O 1
ATOM 1414 N N . SER A 1 208 ? -9.718 70.708 -0.287 1.00 16.32 186 SER A N 1
ATOM 1415 C CA . SER A 1 208 ? -10.019 72.057 -0.830 1.00 16.93 186 SER A CA 1
ATOM 1416 C C . SER A 1 208 ? -10.472 73.033 0.257 1.00 17.60 186 SER A C 1
ATOM 1417 O O . SER A 1 208 ? -10.473 74.257 0.057 1.00 18.40 186 SER A O 1
ATOM 1420 N N . GLN A 1 209 ? -10.839 72.482 1.413 1.00 16.43 187 GLN A N 1
ATOM 1421 C CA . GLN A 1 209 ? -11.272 73.268 2.564 1.00 16.31 187 GLN A CA 1
ATOM 1422 C C . GLN A 1 209 ? -10.279 73.180 3.722 1.00 17.03 187 GLN A C 1
ATOM 1423 O O . GLN A 1 209 ? -10.518 73.762 4.776 1.00 19.85 187 GLN A O 1
ATOM 1429 N N . THR A 1 210 ? -9.178 72.458 3.554 1.00 14.63 188 THR A N 1
ATOM 1430 C CA . THR A 1 210 ? -8.214 72.316 4.653 1.00 13.86 188 THR A CA 1
ATOM 1431 C C . THR A 1 210 ? -7.349 73.553 4.823 1.00 14.71 188 THR A C 1
ATOM 1432 O O . THR A 1 210 ? -6.722 74.005 3.867 1.00 15.38 188 THR A O 1
ATOM 1436 N N . ARG A 1 211 ? -7.350 74.070 6.049 1.00 14.58 189 ARG A N 1
ATOM 1437 C CA A ARG A 1 211 ? -6.642 75.311 6.376 0.50 15.23 189 ARG A CA 1
ATOM 1438 C CA B ARG A 1 211 ? -6.617 75.291 6.361 0.50 14.51 189 ARG A CA 1
ATOM 1439 C C . ARG A 1 211 ? -5.705 75.099 7.559 1.00 14.39 189 ARG A C 1
ATOM 1440 O O . ARG A 1 211 ? -6.027 74.346 8.494 1.00 14.36 189 ARG A O 1
ATOM 1455 N N . ILE A 1 212 ? -4.560 75.775 7.525 1.00 13.90 190 ILE A N 1
ATOM 1456 C CA . ILE A 1 212 ? -3.615 75.799 8.629 1.00 14.11 190 ILE A CA 1
ATOM 1457 C C . ILE A 1 212 ? -3.659 77.245 9.100 1.00 14.55 190 ILE A C 1
ATOM 1458 O O . ILE A 1 212 ? -3.321 78.180 8.358 1.00 15.11 190 ILE A O 1
ATOM 1463 N N . GLY A 1 213 ? -4.123 77.443 10.326 1.00 13.86 191 GLY A N 1
ATOM 1464 C CA . GLY A 1 213 ? -4.590 78.777 10.732 1.00 14.41 191 GLY A CA 1
ATOM 1465 C C . GLY A 1 213 ? -5.677 79.163 9.728 1.00 14.97 191 GLY A C 1
ATOM 1466 O O . GLY A 1 213 ? -6.487 78.315 9.329 1.00 14.70 191 GLY A O 1
ATOM 1467 N N . SER A 1 214 ? -5.654 80.414 9.260 1.00 15.88 192 SER A N 1
ATOM 1468 C CA . SER A 1 214 ? -6.680 80.917 8.336 1.00 17.00 192 SER A CA 1
ATOM 1469 C C . SER A 1 214 ? -6.413 80.577 6.852 1.00 16.94 192 SER A C 1
ATOM 1470 O O . SER A 1 214 ? -7.284 80.770 5.994 1.00 17.39 192 SER A O 1
ATOM 1473 N N . GLU A 1 215 ? -5.210 80.089 6.560 1.00 16.67 193 GLU A N 1
ATOM 1474 C CA . GLU A 1 215 ? -4.766 79.941 5.174 1.00 18.08 193 GLU A CA 1
ATOM 1475 C C . GLU A 1 215 ? -4.985 78.553 4.588 1.00 16.60 193 GLU A C 1
ATOM 1476 O O . GLU A 1 215 ? -4.812 77.564 5.281 1.00 16.04 193 GLU A O 1
ATOM 1482 N N . PRO A 1 216 ? -5.315 78.471 3.289 1.00 16.39 194 PRO A N 1
ATOM 1483 C CA . PRO A 1 216 ? -5.413 77.152 2.639 1.00 16.34 194 PRO A CA 1
ATOM 1484 C C . PRO A 1 216 ? -4.093 76.412 2.807 1.00 16.12 194 PRO A C 1
ATOM 1485 O O . PRO A 1 216 ? -3.030 77.030 2.760 1.00 15.89 194 PRO A O 1
ATOM 1489 N N . ILE A 1 217 ? -4.150 75.090 2.977 1.00 15.81 195 ILE A N 1
ATOM 1490 C CA . ILE A 1 217 ? -2.949 74.299 3.242 1.00 16.15 195 ILE A CA 1
ATOM 1491 C C . ILE A 1 217 ? -1.877 74.476 2.156 1.00 17.11 195 ILE A C 1
ATOM 1492 O O . ILE A 1 217 ? -0.685 74.492 2.463 1.00 17.17 195 ILE A O 1
ATOM 1497 N N . SER A 1 218 ? -2.292 74.639 0.903 1.00 18.47 196 SER A N 1
ATOM 1498 C CA . SER A 1 218 ? -1.321 74.827 -0.174 1.00 20.81 196 SER A CA 1
ATOM 1499 C C . SER A 1 218 ? -0.493 76.088 0.066 1.00 21.01 196 SER A C 1
ATOM 1500 O O . SER A 1 218 ? 0.731 76.053 -0.082 1.00 21.03 196 SER A O 1
ATOM 1503 N N . ARG A 1 219 ? -1.159 77.172 0.462 1.00 20.73 197 ARG A N 1
ATOM 1504 C CA . ARG A 1 219 ? -0.470 78.451 0.748 1.00 20.92 197 ARG A CA 1
ATOM 1505 C C . ARG A 1 219 ? 0.453 78.329 1.956 1.00 19.63 197 ARG A C 1
ATOM 1506 O O . ARG A 1 219 ? 1.596 78.810 1.948 1.00 20.29 197 ARG A O 1
ATOM 1514 N N . TYR A 1 220 ? -0.038 77.697 3.014 1.00 18.16 198 TYR A N 1
ATOM 1515 C CA . TYR A 1 220 ? 0.778 77.491 4.194 1.00 17.87 198 TYR A CA 1
ATOM 1516 C C . TYR A 1 220 ? 2.020 76.653 3.874 1.00 18.27 198 TYR A C 1
ATOM 1517 O O . TYR A 1 220 ? 3.113 76.957 4.351 1.00 18.27 198 TYR A O 1
ATOM 1534 N N . ASP A 1 222 ? 3.539 76.368 0.951 1.00 20.51 200 ASP A N 1
ATOM 1535 C CA . ASP A 1 222 ? 4.414 77.199 0.099 1.00 22.85 200 ASP A CA 1
ATOM 1536 C C . ASP A 1 222 ? 5.333 78.032 0.979 1.00 22.48 200 ASP A C 1
ATOM 1537 O O . ASP A 1 222 ? 6.501 78.247 0.664 1.00 23.19 200 ASP A O 1
ATOM 1542 N N . LYS A 1 223 ? 4.783 78.536 2.076 1.00 21.46 201 LYS A N 1
ATOM 1543 C CA . LYS A 1 223 ? 5.528 79.445 2.936 1.00 21.11 201 LYS A CA 1
ATOM 1544 C C . LYS A 1 223 ? 6.399 78.741 3.968 1.00 21.15 201 LYS A C 1
ATOM 1545 O O . LYS A 1 223 ? 7.535 79.167 4.214 1.00 21.33 201 LYS A O 1
ATOM 1551 N N . TYR A 1 224 ? 5.875 77.671 4.571 1.00 20.84 202 TYR A N 1
ATOM 1552 C CA . TYR A 1 224 ? 6.475 77.109 5.779 1.00 20.92 202 TYR A CA 1
ATOM 1553 C C . TYR A 1 224 ? 6.804 75.628 5.747 1.00 21.92 202 TYR A C 1
ATOM 1554 O O . TYR A 1 224 ? 7.313 75.093 6.733 1.00 23.67 202 TYR A O 1
ATOM 1563 N N . LYS A 1 225 ? 6.519 74.956 4.637 1.00 23.01 203 LYS A N 1
ATOM 1564 C CA . LYS A 1 225 ? 6.848 73.532 4.545 1.00 24.12 203 LYS A CA 1
ATOM 1565 C C . LYS A 1 225 ? 7.485 73.212 3.204 1.00 25.57 203 LYS A C 1
ATOM 1566 O O . LYS A 1 225 ? 6.873 72.557 2.353 1.00 23.21 203 LYS A O 1
ATOM 1572 N N . PRO A 1 226 ? 8.739 73.659 3.028 1.00 27.97 204 PRO A N 1
ATOM 1573 C CA . PRO A 1 226 ? 9.437 73.561 1.750 1.00 29.73 204 PRO A CA 1
ATOM 1574 C C . PRO A 1 226 ? 9.771 72.143 1.320 1.00 30.62 204 PRO A C 1
ATOM 1575 O O . PRO A 1 226 ? 9.801 71.864 0.130 1.00 33.35 204 PRO A O 1
ATOM 1579 N N . ASP A 1 227 ? 10.031 71.262 2.280 1.00 32.57 205 ASP A N 1
ATOM 1580 C CA . ASP A 1 227 ? 10.340 69.871 1.970 1.00 34.22 205 ASP A CA 1
ATOM 1581 C C . ASP A 1 227 ? 9.078 69.039 1.842 1.00 30.83 205 ASP A C 1
ATOM 1582 O O . ASP A 1 227 ? 9.145 67.811 1.703 1.00 32.99 205 ASP A O 1
ATOM 1587 N N . GLY A 1 228 ? 7.922 69.699 1.901 1.00 26.12 206 GLY A N 1
ATOM 1588 C CA . GLY A 1 228 ? 6.640 68.988 1.850 1.00 24.36 206 GLY A CA 1
ATOM 1589 C C . GLY A 1 228 ? 6.247 68.612 0.439 1.00 23.07 206 GLY A C 1
ATOM 1590 O O . GLY A 1 228 ? 6.662 69.257 -0.526 1.00 23.29 206 GLY A O 1
ATOM 1591 N N . SER A 1 229 ? 5.441 67.559 0.314 1.00 21.18 207 SER A N 1
ATOM 1592 C CA . SER A 1 229 ? 5.034 67.030 -0.968 1.00 21.55 207 SER A CA 1
ATOM 1593 C C . SER A 1 229 ? 3.559 66.641 -0.899 1.00 21.26 207 SER A C 1
ATOM 1594 O O . SER A 1 229 ? 3.075 66.243 0.169 1.00 20.02 207 SER A O 1
ATOM 1597 N N . ASN A 1 230 ? 2.837 66.746 -2.009 1.00 22.32 208 ASN A N 1
ATOM 1598 C CA . ASN A 1 230 ? 1.479 66.198 -2.058 1.00 23.72 208 ASN A CA 1
ATOM 1599 C C . ASN A 1 230 ? 1.413 64.707 -1.695 1.00 22.44 208 ASN A C 1
ATOM 1600 O O . ASN A 1 230 ? 0.411 64.236 -1.167 1.00 21.22 208 ASN A O 1
ATOM 1605 N N . LYS A 1 231 ? 2.506 63.984 -1.923 1.00 22.23 209 LYS A N 1
ATOM 1606 C CA . LYS A 1 231 ? 2.577 62.582 -1.546 1.00 22.44 209 LYS A CA 1
ATOM 1607 C C . LYS A 1 231 ? 2.453 62.399 -0.030 1.00 20.57 209 LYS A C 1
ATOM 1608 O O . LYS A 1 231 ? 1.860 61.427 0.427 1.00 19.90 209 LYS A O 1
ATOM 1614 N N . ASP A 1 232 ? 3.000 63.343 0.738 1.00 19.05 210 ASP A N 1
ATOM 1615 C CA . ASP A 1 232 ? 2.919 63.300 2.205 1.00 18.88 210 ASP A CA 1
ATOM 1616 C C . ASP A 1 232 ? 1.476 63.454 2.658 1.00 17.59 210 ASP A C 1
ATOM 1617 O O . ASP A 1 232 ? 1.051 62.849 3.659 1.00 17.15 210 ASP A O 1
ATOM 1622 N N . LEU A 1 233 ? 0.718 64.272 1.934 1.00 16.58 211 LEU A N 1
ATOM 1623 C CA . LEU A 1 233 ? -0.693 64.515 2.263 1.00 16.16 211 LEU A CA 1
ATOM 1624 C C . LEU A 1 233 ? -1.540 63.287 1.959 1.00 16.23 211 LEU A C 1
ATOM 1625 O O . LEU A 1 233 ? -2.353 62.884 2.780 1.00 15.71 211 LEU A O 1
ATOM 1630 N N . ASP A 1 234 ? -1.340 62.697 0.781 1.00 16.92 212 ASP A N 1
ATOM 1631 C CA . ASP A 1 234 ? -1.938 61.385 0.491 1.00 17.62 212 ASP A CA 1
ATOM 1632 C C . ASP A 1 234 ? -1.604 60.339 1.556 1.00 17.48 212 ASP A C 1
ATOM 1633 O O . ASP A 1 234 ? -2.493 59.603 2.008 1.00 17.09 212 ASP A O 1
ATOM 1638 N N . GLU A 1 235 ? -0.345 60.288 1.988 1.00 17.41 213 GLU A N 1
ATOM 1639 C CA . GLU A 1 235 ? 0.044 59.339 3.022 1.00 18.53 213 GLU A CA 1
ATOM 1640 C C . GLU A 1 235 ? -0.755 59.599 4.307 1.00 17.47 213 GLU A C 1
ATOM 1641 O O . GLU A 1 235 ? -1.223 58.666 4.972 1.00 17.89 213 GLU A O 1
ATOM 1647 N N . ILE A 1 236 ? -0.919 60.878 4.642 1.00 15.88 214 ILE A N 1
ATOM 1648 C CA . ILE A 1 236 ? -1.680 61.240 5.844 1.00 15.17 214 ILE A CA 1
ATOM 1649 C C . ILE A 1 236 ? -3.131 60.723 5.757 1.00 14.56 214 ILE A C 1
ATOM 1650 O O . ILE A 1 236 ? -3.630 60.111 6.703 1.00 14.26 214 ILE A O 1
ATOM 1655 N N . PHE A 1 237 ? -3.798 60.979 4.635 1.00 14.63 215 PHE A N 1
ATOM 1656 C CA . PHE A 1 237 ? -5.150 60.480 4.489 1.00 14.45 215 PHE A CA 1
ATOM 1657 C C . PHE A 1 237 ? -5.241 58.941 4.529 1.00 14.72 215 PHE A C 1
ATOM 1658 O O . PHE A 1 237 ? -6.141 58.393 5.189 1.00 14.43 215 PHE A O 1
ATOM 1666 N N . VAL A 1 238 ? -4.333 58.254 3.843 1.00 15.01 216 VAL A N 1
ATOM 1667 C CA . VAL A 1 238 ? -4.272 56.776 3.928 1.00 15.70 216 VAL A CA 1
ATOM 1668 C C . VAL A 1 238 ? -4.125 56.289 5.381 1.00 15.50 216 VAL A C 1
ATOM 1669 O O . VAL A 1 238 ? -4.834 55.349 5.826 1.00 15.10 216 VAL A O 1
ATOM 1673 N N . ASN A 1 239 ? -3.240 56.944 6.132 1.00 16.26 217 ASN A N 1
ATOM 1674 C CA A ASN A 1 239 ? -3.082 56.673 7.558 0.70 17.89 217 ASN A CA 1
ATOM 1675 C CA B ASN A 1 239 ? -3.072 56.675 7.555 0.30 16.58 217 ASN A CA 1
ATOM 1676 C C . ASN A 1 239 ? -4.384 56.827 8.338 1.00 16.76 217 ASN A C 1
ATOM 1677 O O . ASN A 1 239 ? -4.700 56.000 9.197 1.00 16.93 217 ASN A O 1
ATOM 1686 N N . VAL A 1 240 ? -5.146 57.876 8.046 1.00 15.22 218 VAL A N 1
ATOM 1687 C CA . VAL A 1 240 ? -6.480 58.055 8.656 1.00 14.28 218 VAL A CA 1
ATOM 1688 C C . VAL A 1 240 ? -7.416 56.909 8.252 1.00 14.06 218 VAL A C 1
ATOM 1689 O O . VAL A 1 240 ? -8.016 56.233 9.113 1.00 13.93 218 VAL A O 1
ATOM 1693 N N . ARG A 1 241 ? -7.550 56.716 6.941 1.00 13.91 219 ARG A N 1
ATOM 1694 C CA . ARG A 1 241 ? -8.510 55.751 6.393 1.00 13.88 219 ARG A CA 1
ATOM 1695 C C . ARG A 1 241 ? -8.244 54.366 6.956 1.00 13.99 219 ARG A C 1
ATOM 1696 O O . ARG A 1 241 ? -9.193 53.647 7.271 1.00 15.45 219 ARG A O 1
ATOM 1704 N N . ASP A 1 242 ? -6.972 54.008 7.105 1.00 14.00 220 ASP A N 1
ATOM 1705 C CA . ASP A 1 242 ? -6.608 52.632 7.469 1.00 14.63 220 ASP A CA 1
ATOM 1706 C C . ASP A 1 242 ? -6.200 52.448 8.933 1.00 14.93 220 ASP A C 1
ATOM 1707 O O . ASP A 1 242 ? -5.675 51.397 9.298 1.00 15.17 220 ASP A O 1
ATOM 1712 N N . ALA A 1 243 ? -6.456 53.469 9.755 1.00 15.05 221 ALA A N 1
ATOM 1713 C CA . ALA A 1 243 ? -6.020 53.486 11.138 1.00 14.59 221 ALA A CA 1
ATOM 1714 C C . ALA A 1 243 ? -6.576 52.305 11.929 1.00 14.50 221 ALA A C 1
ATOM 1715 O O . ALA A 1 243 ? -5.830 51.632 12.627 1.00 14.75 221 ALA A O 1
ATOM 1717 N N . ALA A 1 244 ? -7.881 52.071 11.820 1.00 14.59 222 ALA A N 1
ATOM 1718 C CA . ALA A 1 244 ? -8.498 50.992 12.605 1.00 14.80 222 ALA A CA 1
ATOM 1719 C C . ALA A 1 244 ? -7.893 49.650 12.198 1.00 15.80 222 ALA A C 1
ATOM 1720 O O . ALA A 1 244 ? -7.547 48.821 13.061 1.00 16.55 222 ALA A O 1
ATOM 1722 N N . TYR A 1 245 ? -7.757 49.444 10.885 1.00 16.72 223 TYR A N 1
ATOM 1723 C CA . TYR A 1 245 ? -7.169 48.212 10.375 1.00 19.17 223 TYR A CA 1
ATOM 1724 C C . TYR A 1 245 ? -5.778 47.973 10.966 1.00 19.34 223 TYR A C 1
ATOM 1725 O O . TYR A 1 245 ? -5.473 46.856 11.384 1.00 21.03 223 TYR A O 1
ATOM 1734 N N . HIS A 1 246 ? -4.955 49.022 11.028 1.00 18.58 224 HIS A N 1
ATOM 1735 C CA . HIS A 1 246 ? -3.593 48.889 11.517 1.00 19.90 224 HIS A CA 1
ATOM 1736 C C . HIS A 1 246 ? -3.491 48.698 13.026 1.00 18.88 224 HIS A C 1
ATOM 1737 O O . HIS A 1 246 ? -2.571 48.031 13.499 1.00 18.98 224 HIS A O 1
ATOM 1744 N N . ILE A 1 247 ? -4.430 49.270 13.770 1.00 17.67 225 ILE A N 1
ATOM 1745 C CA . ILE A 1 247 ? -4.512 48.986 15.201 1.00 17.21 225 ILE A CA 1
ATOM 1746 C C . ILE A 1 247 ? -4.916 47.536 15.412 1.00 17.90 225 ILE A C 1
ATOM 1747 O O . ILE A 1 247 ? -4.261 46.813 16.191 1.00 18.81 225 ILE A O 1
ATOM 1752 N N . ILE A 1 248 ? -5.964 47.102 14.709 1.00 17.20 226 ILE A N 1
ATOM 1753 C CA . ILE A 1 248 ? -6.496 45.726 14.899 1.00 18.90 226 ILE A CA 1
ATOM 1754 C C . ILE A 1 248 ? -5.459 44.673 14.528 1.00 20.63 226 ILE A C 1
ATOM 1755 O O . ILE A 1 248 ? -5.329 43.652 15.212 1.00 21.05 226 ILE A O 1
ATOM 1760 N N . GLU A 1 249 ? -4.701 44.948 13.472 1.00 21.30 227 GLU A N 1
ATOM 1761 C CA . GLU A 1 249 ? -3.671 44.045 12.972 1.00 24.87 227 GLU A CA 1
ATOM 1762 C C . GLU A 1 249 ? -2.573 43.824 14.027 1.00 25.09 227 GLU A C 1
ATOM 1763 O O . GLU A 1 249 ? -1.947 42.774 14.068 1.00 26.29 227 GLU A O 1
ATOM 1769 N N . ARG A 1 250 ? -2.382 44.803 14.909 1.00 24.23 228 ARG A N 1
ATOM 1770 C CA . ARG A 1 250 ? -1.363 44.708 15.949 1.00 24.79 228 ARG A CA 1
ATOM 1771 C C . ARG A 1 250 ? -1.874 44.193 17.291 1.00 25.90 228 ARG A C 1
ATOM 1772 O O . ARG A 1 250 ? -1.242 43.346 17.919 1.00 26.34 228 ARG A O 1
ATOM 1780 N N . LYS A 1 251 ? -2.998 44.714 17.759 1.00 27.16 229 LYS A N 1
ATOM 1781 C CA . LYS A 1 251 ? -3.421 44.342 19.104 1.00 26.98 229 LYS A CA 1
ATOM 1782 C C . LYS A 1 251 ? -4.760 43.632 19.153 1.00 26.36 229 LYS A C 1
ATOM 1783 O O . LYS A 1 251 ? -5.279 43.318 20.228 1.00 28.03 229 LYS A O 1
ATOM 1789 N N . GLY A 1 252 ? -5.324 43.397 17.980 1.00 25.84 230 GLY A N 1
ATOM 1790 C CA . GLY A 1 252 ? -6.472 42.517 17.834 1.00 26.49 230 GLY A CA 1
ATOM 1791 C C . GLY A 1 252 ? -7.811 43.163 18.024 1.00 26.60 230 GLY A C 1
ATOM 1792 O O . GLY A 1 252 ? -8.837 42.536 17.783 1.00 29.51 230 GLY A O 1
ATOM 1793 N N . ALA A 1 253 ? -7.805 44.429 18.446 1.00 25.21 231 ALA A N 1
ATOM 1794 C CA . ALA A 1 253 ? -9.024 45.125 18.819 1.00 23.39 231 ALA A CA 1
ATOM 1795 C C . ALA A 1 253 ? -8.754 46.632 18.837 1.00 21.55 231 ALA A C 1
ATOM 1796 O O . ALA A 1 253 ? -7.598 47.061 18.918 1.00 21.91 231 ALA A O 1
ATOM 1798 N N . THR A 1 254 ? -9.805 47.424 18.694 1.00 19.38 232 THR A N 1
ATOM 1799 C CA . THR A 1 254 ? -9.662 48.880 18.895 1.00 18.31 232 THR A CA 1
ATOM 1800 C C . THR A 1 254 ? -10.866 49.399 19.673 1.00 17.66 232 THR A C 1
ATOM 1801 O O . THR A 1 254 ? -11.996 48.984 19.409 1.00 17.60 232 THR A O 1
ATOM 1805 N N . HIS A 1 255 ? -10.630 50.307 20.623 1.00 16.06 233 HIS A N 1
ATOM 1806 C CA . HIS A 1 255 ? -11.725 50.854 21.433 1.00 15.06 233 HIS A CA 1
ATOM 1807 C C . HIS A 1 255 ? -11.413 52.181 22.129 1.00 13.24 233 HIS A C 1
ATOM 1808 O O . HIS A 1 255 ? -12.330 52.956 22.349 1.00 12.62 233 HIS A O 1
ATOM 1815 N N . TYR A 1 256 ? -10.152 52.437 22.500 1.00 12.69 234 TYR A N 1
ATOM 1816 C CA . TYR A 1 256 ? -9.853 53.700 23.202 1.00 12.47 234 TYR A CA 1
ATOM 1817 C C . TYR A 1 256 ? -10.122 54.917 22.327 1.00 12.67 234 TYR A C 1
ATOM 1818 O O . TYR A 1 256 ? -10.674 55.919 22.795 1.00 13.01 234 TYR A O 1
ATOM 1827 N N . ALA A 1 257 ? -9.758 54.813 21.052 1.00 13.02 235 ALA A N 1
ATOM 1828 C CA . ALA A 1 257 ? -9.895 55.909 20.100 1.00 13.73 235 ALA A CA 1
ATOM 1829 C C . ALA A 1 257 ? -11.358 56.338 19.944 1.00 13.63 235 ALA A C 1
ATOM 1830 O O . ALA A 1 257 ? -11.700 57.519 20.138 1.00 13.61 235 ALA A O 1
ATOM 1832 N N . ILE A 1 258 ? -12.227 55.381 19.633 1.00 14.11 236 ILE A N 1
ATOM 1833 C CA . ILE A 1 258 ? -13.625 55.710 19.443 1.00 14.88 236 ILE A CA 1
ATOM 1834 C C . ILE A 1 258 ? -14.246 56.183 20.759 1.00 13.58 236 ILE A C 1
ATOM 1835 O O . ILE A 1 258 ? -15.090 57.082 20.748 1.00 13.35 236 ILE A O 1
ATOM 1840 N N . ALA A 1 259 ? -13.776 55.648 21.888 1.00 12.55 237 ALA A N 1
ATOM 1841 C CA . ALA A 1 259 ? -14.289 56.075 23.185 1.00 12.23 237 ALA A CA 1
ATOM 1842 C C . ALA A 1 259 ? -14.082 57.588 23.373 1.00 12.08 237 ALA A C 1
ATOM 1843 O O . ALA A 1 259 ? -14.987 58.298 23.829 1.00 12.65 237 ALA A O 1
ATOM 1858 N N . GLY A 1 261 ? -13.724 59.795 20.982 1.00 12.62 239 GLY A N 1
ATOM 1859 C CA . GLY A 1 261 ? -14.643 60.498 20.063 1.00 12.37 239 GLY A CA 1
ATOM 1860 C C . GLY A 1 261 ? -16.058 60.567 20.594 1.00 12.65 239 GLY A C 1
ATOM 1861 O O . GLY A 1 261 ? -16.750 61.586 20.459 1.00 11.93 239 GLY A O 1
ATOM 1862 N N . LEU A 1 262 ? -16.515 59.472 21.193 1.00 12.24 240 LEU A N 1
ATOM 1863 C CA . LEU A 1 262 ? -17.858 59.465 21.757 1.00 12.04 240 LEU A CA 1
ATOM 1864 C C . LEU A 1 262 ? -17.952 60.447 22.934 1.00 11.58 240 LEU A C 1
ATOM 1865 O O . LEU A 1 262 ? -18.975 61.139 23.105 1.00 12.18 240 LEU A O 1
ATOM 1870 N N . ALA A 1 263 ? -16.904 60.519 23.751 1.00 11.70 241 ALA A N 1
ATOM 1871 C CA . ALA A 1 263 ? -16.911 61.450 24.884 1.00 12.17 241 ALA A CA 1
ATOM 1872 C C . ALA A 1 263 ? -16.951 62.890 24.361 1.00 12.25 241 ALA A C 1
ATOM 1873 O O . ALA A 1 263 ? -17.633 63.752 24.936 1.00 12.20 241 ALA A O 1
ATOM 1875 N N . ARG A 1 264 ? -16.239 63.142 23.267 1.00 12.57 242 ARG A N 1
ATOM 1876 C CA . ARG A 1 264 ? -16.197 64.488 22.687 1.00 12.74 242 ARG A CA 1
ATOM 1877 C C . ARG A 1 264 ? -17.585 64.899 22.223 1.00 12.31 242 ARG A C 1
ATOM 1878 O O . ARG A 1 264 ? -18.056 66.010 22.508 1.00 12.38 242 ARG A O 1
ATOM 1886 N N . LEU A 1 265 ? -18.268 63.983 21.540 1.00 11.35 243 LEU A N 1
ATOM 1887 C CA . LEU A 1 265 ? -19.597 64.267 21.033 1.00 11.44 243 LEU A CA 1
ATOM 1888 C C . LEU A 1 265 ? -20.563 64.491 22.201 1.00 11.37 243 LEU A C 1
ATOM 1889 O O . LEU A 1 265 ? -21.427 65.373 22.137 1.00 11.50 243 LEU A O 1
ATOM 1894 N N . THR A 1 266 ? -20.418 63.689 23.260 1.00 11.13 244 THR A N 1
ATOM 1895 C CA . THR A 1 266 ? -21.299 63.770 24.416 1.00 11.31 244 THR A CA 1
ATOM 1896 C C . THR A 1 266 ? -21.163 65.141 25.090 1.00 12.09 244 THR A C 1
ATOM 1897 O O . THR A 1 266 ? -22.152 65.778 25.466 1.00 12.69 244 THR A O 1
ATOM 1901 N N . LYS A 1 267 ? -19.920 65.586 25.176 1.00 13.27 245 LYS A N 1
ATOM 1902 C CA . LYS A 1 267 ? -19.615 66.884 25.781 1.00 14.76 245 LYS A CA 1
ATOM 1903 C C . LYS A 1 267 ? -20.264 68.028 24.985 1.00 14.20 245 LYS A C 1
ATOM 1904 O O . LYS A 1 267 ? -20.818 68.969 25.569 1.00 14.24 245 LYS A O 1
ATOM 1910 N N . ALA A 1 268 ? -20.224 67.957 23.659 1.00 13.09 246 ALA A N 1
ATOM 1911 C CA . ALA A 1 268 ? -20.831 68.998 22.807 1.00 12.87 246 ALA A CA 1
ATOM 1912 C C . ALA A 1 268 ? -22.327 69.115 23.062 1.00 13.58 246 ALA A C 1
ATOM 1913 O O . ALA A 1 268 ? -22.905 70.202 23.057 1.00 13.60 246 ALA A O 1
ATOM 1915 N N . ILE A 1 269 ? -22.964 67.979 23.308 1.00 12.95 247 ILE A N 1
ATOM 1916 C CA . ILE A 1 269 ? -24.402 67.964 23.535 1.00 13.11 247 ILE A CA 1
ATOM 1917 C C . ILE A 1 269 ? -24.691 68.471 24.956 1.00 13.38 247 ILE A C 1
ATOM 1918 O O . ILE A 1 269 ? -25.506 69.372 25.154 1.00 13.60 247 ILE A O 1
ATOM 1923 N N . LEU A 1 270 ? -24.038 67.871 25.945 1.00 13.40 248 LEU A N 1
ATOM 1924 C CA . LEU A 1 270 ? -24.373 68.186 27.345 1.00 13.79 248 LEU A CA 1
ATOM 1925 C C . LEU A 1 270 ? -24.002 69.617 27.720 1.00 15.23 248 LEU A C 1
ATOM 1926 O O . LEU A 1 270 ? -24.692 70.232 28.541 1.00 17.59 248 LEU A O 1
ATOM 1931 N N . ARG A 1 271 ? -22.933 70.128 27.112 1.00 15.35 249 ARG A N 1
ATOM 1932 C CA . ARG A 1 271 ? -22.477 71.505 27.384 1.00 16.25 249 ARG A CA 1
ATOM 1933 C C . ARG A 1 271 ? -23.067 72.501 26.391 1.00 16.08 249 ARG A C 1
ATOM 1934 O O . ARG A 1 271 ? -22.685 73.685 26.401 1.00 17.22 249 ARG A O 1
ATOM 1942 N N . ASN A 1 272 ? -23.957 72.031 25.517 1.00 15.49 250 ASN A N 1
ATOM 1943 C CA . ASN A 1 272 ? -24.661 72.903 24.562 1.00 15.52 250 ASN A CA 1
ATOM 1944 C C . ASN A 1 272 ? -23.694 73.793 23.769 1.00 15.65 250 ASN A C 1
ATOM 1945 O O . ASN A 1 272 ? -23.854 75.031 23.691 1.00 16.61 250 ASN A O 1
ATOM 1950 N N . GLU A 1 273 ? -22.687 73.171 23.170 1.00 14.98 251 GLU A N 1
ATOM 1951 C CA . GLU A 1 273 ? -21.622 73.959 22.532 1.00 14.54 251 GLU A CA 1
ATOM 1952 C C . GLU A 1 273 ? -22.029 74.726 21.276 1.00 15.03 251 GLU A C 1
ATOM 1953 O O . GLU A 1 273 ? -21.539 75.843 21.048 1.00 15.54 251 GLU A O 1
ATOM 1959 N N . GLN A 1 274 ? -22.899 74.134 20.460 1.00 15.28 252 GLN A N 1
ATOM 1960 C CA . GLN A 1 274 ? -23.164 74.642 19.116 1.00 15.95 252 GLN A CA 1
ATOM 1961 C C . GLN A 1 274 ? -21.860 74.680 18.320 1.00 15.86 252 GLN A C 1
ATOM 1962 O O . GLN A 1 274 ? -21.597 75.633 17.581 1.00 16.58 252 GLN A O 1
ATOM 1968 N N . SER A 1 275 ? -21.035 73.658 18.493 1.00 15.45 253 SER A N 1
ATOM 1969 C CA . SER A 1 275 ? -19.792 73.590 17.742 1.00 15.43 253 SER A CA 1
ATOM 1970 C C . SER A 1 275 ? -19.860 72.642 16.551 1.00 14.53 253 SER A C 1
ATOM 1971 O O . SER A 1 275 ? -20.757 71.809 16.445 1.00 15.10 253 SER A O 1
ATOM 1974 N N . ILE A 1 276 ? -18.903 72.796 15.641 1.00 13.74 254 ILE A N 1
ATOM 1975 C CA . ILE A 1 276 ? -18.865 71.994 14.433 1.00 13.32 254 ILE A CA 1
ATOM 1976 C C . ILE A 1 276 ? -18.118 70.692 14.672 1.00 13.45 254 ILE A C 1
ATOM 1977 O O . ILE A 1 276 ? -16.929 70.682 15.025 1.00 14.56 254 ILE A O 1
ATOM 1982 N N . LEU A 1 277 ? -18.833 69.592 14.492 1.00 12.72 255 LEU A N 1
ATOM 1983 C CA . LEU A 1 277 ? -18.248 68.255 14.523 1.00 12.22 255 LEU A CA 1
ATOM 1984 C C . LEU A 1 277 ? -18.703 67.507 13.283 1.00 12.45 255 LEU A C 1
ATOM 1985 O O . LEU A 1 277 ? -19.843 67.673 12.823 1.00 13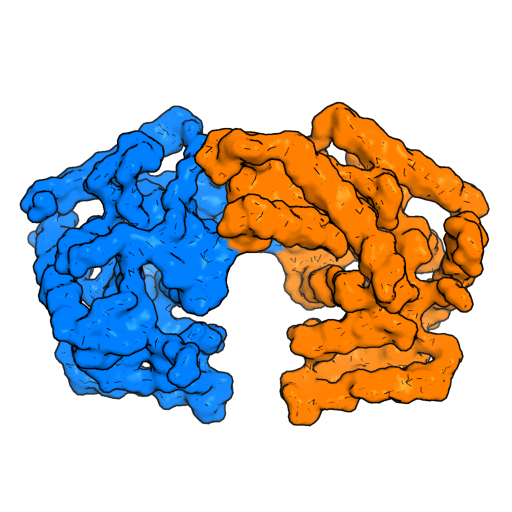.22 255 LEU A O 1
ATOM 1990 N N . THR A 1 278 ? -17.817 66.677 12.745 1.00 12.41 256 THR A N 1
ATOM 1991 C CA . THR A 1 278 ? -18.211 65.831 11.612 1.00 12.75 256 THR A CA 1
ATOM 1992 C C . THR A 1 278 ? -18.837 64.581 12.197 1.00 14.30 256 THR A C 1
ATOM 1993 O O . THR A 1 278 ? -18.121 63.694 12.693 1.00 16.71 256 THR A O 1
ATOM 1997 N N . VAL A 1 279 ? -20.164 64.561 12.196 1.00 13.24 257 VAL A N 1
ATOM 1998 C CA . VAL A 1 279 ? -20.952 63.450 12.728 1.00 13.46 257 VAL A CA 1
ATOM 1999 C C . VAL A 1 279 ? -21.872 62.946 11.620 1.00 13.32 257 VAL A C 1
ATOM 2000 O O . VAL A 1 279 ? -21.998 63.583 10.580 1.00 13.31 257 VAL A O 1
ATOM 2004 N N . SER A 1 280 ? -22.487 61.779 11.832 1.00 12.98 258 SER A N 1
ATOM 2005 C CA . SER A 1 280 ? -23.437 61.240 10.858 1.00 14.03 258 SER A CA 1
ATOM 2006 C C . SER A 1 280 ? -24.834 61.750 11.151 1.00 13.78 258 SER A C 1
ATOM 2007 O O . SER A 1 280 ? -25.370 61.576 12.262 1.00 14.45 258 SER A O 1
ATOM 2010 N N . THR A 1 281 ? -25.421 62.413 10.157 1.00 13.79 259 THR A N 1
ATOM 2011 C CA . THR A 1 281 ? -26.757 62.959 10.315 1.00 14.94 259 THR A CA 1
ATOM 2012 C C . THR A 1 281 ? -27.531 62.745 9.015 1.00 15.24 259 THR A C 1
ATOM 2013 O O . THR A 1 281 ? -26.952 62.375 7.996 1.00 15.20 259 THR A O 1
ATOM 2017 N N . LEU A 1 282 ? -28.842 62.966 9.058 1.00 15.75 260 LEU A N 1
ATOM 2018 C CA . LEU A 1 282 ? -29.702 62.736 7.892 1.00 16.80 260 LEU A CA 1
ATOM 2019 C C . LEU A 1 282 ? -29.539 63.827 6.834 1.00 17.75 260 LEU A C 1
ATOM 2020 O O . LEU A 1 282 ? -29.585 65.023 7.154 1.00 17.33 260 LEU A O 1
ATOM 2033 N N . GLU A 1 284 ? -31.213 65.760 3.919 1.00 20.76 262 GLU A N 1
ATOM 2034 C CA . GLU A 1 284 ? -32.507 66.127 3.330 1.00 23.12 262 GLU A CA 1
ATOM 2035 C C . GLU A 1 284 ? -32.286 67.249 2.337 1.00 23.38 262 GLU A C 1
ATOM 2036 O O . GLU A 1 284 ? -32.845 68.334 2.483 1.00 25.00 262 GLU A O 1
ATOM 2042 N N . GLY A 1 285 ? -31.453 66.990 1.339 1.00 22.99 263 GLY A N 1
ATOM 2043 C CA . GLY A 1 285 ? -31.151 67.989 0.318 1.00 22.07 263 GLY A CA 1
ATOM 2044 C C . GLY A 1 285 ? -29.739 68.552 0.346 1.00 20.97 263 GLY A C 1
ATOM 2045 O O . GLY A 1 285 ? -29.236 69.016 -0.678 1.00 20.95 263 GLY A O 1
ATOM 2046 N N . GLU A 1 286 ? -29.095 68.543 1.511 1.00 20.25 264 GLU A N 1
ATOM 2047 C CA . GLU A 1 286 ? -27.720 69.027 1.603 1.00 20.08 264 GLU A CA 1
ATOM 2048 C C . GLU A 1 286 ? -26.807 68.212 0.688 1.00 20.37 264 GLU A C 1
ATOM 2049 O O . GLU A 1 286 ? -26.916 66.979 0.631 1.00 20.45 264 GLU A O 1
ATOM 2055 N N . TYR A 1 287 ? -25.917 68.911 -0.020 1.00 20.26 265 TYR A N 1
ATOM 2056 C CA . TYR A 1 287 ? -24.967 68.303 -0.946 1.00 20.51 265 TYR A CA 1
ATOM 2057 C C . TYR A 1 287 ? -25.665 67.533 -2.074 1.00 21.61 265 TYR A C 1
ATOM 2058 O O . TYR A 1 287 ? -25.067 66.648 -2.677 1.00 22.17 265 TYR A O 1
ATOM 2067 N N . ASP A 1 288 ? -26.919 67.893 -2.350 1.00 23.13 266 ASP A N 1
ATOM 2068 C CA . ASP A 1 288 ? -27.791 67.144 -3.272 1.00 25.54 266 ASP A CA 1
ATOM 2069 C C . ASP A 1 288 ? -27.932 65.656 -2.893 1.00 24.03 266 ASP A C 1
ATOM 2070 O O . ASP A 1 288 ? -28.014 64.779 -3.763 1.00 24.81 266 ASP A O 1
ATOM 2075 N N . LEU A 1 289 ? -27.939 65.378 -1.591 1.00 22.78 267 LEU A N 1
ATOM 2076 C CA . LEU A 1 289 ? -28.176 64.033 -1.086 1.00 21.77 267 LEU A CA 1
ATOM 2077 C C . LEU A 1 289 ? -29.491 63.982 -0.333 1.00 21.78 267 LEU A C 1
ATOM 2078 O O . LEU A 1 289 ? -29.926 64.979 0.240 1.00 22.55 267 LEU A O 1
ATOM 2083 N N . ASP A 1 290 ? -30.127 62.812 -0.359 1.00 22.48 268 ASP A N 1
ATOM 2084 C CA A ASP A 1 290 ? -31.403 62.586 0.323 0.50 23.30 268 ASP A CA 1
ATOM 2085 C CA B ASP A 1 290 ? -31.382 62.603 0.343 0.50 23.41 268 ASP A CA 1
ATOM 2086 C C . ASP A 1 290 ? -31.488 61.157 0.821 1.00 23.31 268 ASP A C 1
ATOM 2087 O O . ASP A 1 290 ? -30.880 60.263 0.242 1.00 22.82 268 ASP A O 1
ATOM 2096 N N . ASP A 1 291 ? -32.271 60.951 1.878 1.00 24.44 269 ASP A N 1
ATOM 2097 C CA . ASP A 1 291 ? -32.582 59.627 2.418 1.00 25.71 269 ASP A CA 1
ATOM 2098 C C . ASP A 1 291 ? -31.371 58.767 2.749 1.00 22.70 269 ASP A C 1
ATOM 2099 O O . ASP A 1 291 ? -31.293 57.582 2.409 1.00 22.63 269 ASP A O 1
ATOM 2104 N N . VAL A 1 292 ? -30.439 59.385 3.460 1.00 20.33 270 VAL A N 1
ATOM 2105 C CA . VAL A 1 292 ? -29.214 58.719 3.857 1.00 18.94 270 VAL A CA 1
ATOM 2106 C C . VAL A 1 292 ? -28.620 59.483 5.043 1.00 17.51 270 VAL A C 1
ATOM 2107 O O . VAL A 1 292 ? -28.672 60.719 5.060 1.00 18.27 270 VAL A O 1
ATOM 2111 N N . TYR A 1 293 ? -28.116 58.751 6.039 1.00 16.04 271 TYR A N 1
ATOM 2112 C CA . TYR A 1 293 ? -27.216 59.331 7.069 1.00 15.18 271 TYR A CA 1
ATOM 2113 C C . TYR A 1 293 ? -25.784 59.264 6.565 1.00 14.80 271 TYR A C 1
ATOM 2114 O O . TYR A 1 293 ? -25.336 58.230 6.069 1.00 15.24 271 TYR A O 1
ATOM 2123 N N . ILE A 1 294 ? -25.043 60.350 6.727 1.00 14.15 272 ILE A N 1
ATOM 2124 C CA . ILE A 1 294 ? -23.661 60.391 6.258 1.00 13.56 272 ILE A CA 1
ATOM 2125 C C . ILE A 1 294 ? -22.908 61.436 7.072 1.00 13.07 272 ILE A C 1
ATOM 2126 O O . ILE A 1 294 ? -23.515 62.322 7.652 1.00 12.84 272 ILE A O 1
ATOM 2131 N N . GLY A 1 295 ? -21.590 61.282 7.118 1.00 13.30 273 GLY A N 1
ATOM 2132 C CA . GLY A 1 295 ? -20.721 62.160 7.916 1.00 13.05 273 GLY A CA 1
ATOM 2133 C C . GLY A 1 295 ? -20.477 63.489 7.220 1.00 13.51 273 GLY A C 1
ATOM 2134 O O . GLY A 1 295 ? -19.947 63.538 6.101 1.00 13.92 273 GLY A O 1
ATOM 2135 N N . VAL A 1 296 ? -20.857 64.552 7.912 1.00 13.05 274 VAL A N 1
ATOM 2136 C CA . VAL A 1 296 ? -20.684 65.912 7.406 1.00 13.21 274 VAL A CA 1
ATOM 2137 C C . VAL A 1 296 ? -20.354 66.839 8.585 1.00 12.47 274 VAL A C 1
ATOM 2138 O O . VAL A 1 296 ? -20.679 66.532 9.724 1.00 12.53 274 VAL A O 1
ATOM 2142 N N . PRO A 1 297 ? -19.704 67.986 8.313 1.00 12.92 275 PRO A N 1
ATOM 2143 C CA . PRO A 1 297 ? -19.641 68.990 9.375 1.00 12.92 275 PRO A CA 1
ATOM 2144 C C . PRO A 1 297 ? -21.038 69.426 9.788 1.00 13.31 275 PRO A C 1
ATOM 2145 O O . PRO A 1 297 ? -21.879 69.702 8.923 1.00 14.26 275 PRO A O 1
ATOM 2149 N N . ALA A 1 298 ? -21.299 69.446 11.095 1.00 12.70 276 ALA A N 1
ATOM 2150 C CA . ALA A 1 298 ? -22.633 69.758 11.611 1.00 13.12 276 ALA A CA 1
ATOM 2151 C C . ALA A 1 298 ? -22.532 70.517 12.922 1.00 13.27 276 ALA A C 1
ATOM 2152 O O . ALA A 1 298 ? -21.591 70.321 13.673 1.00 12.89 276 ALA A O 1
ATOM 2154 N N . ILE A 1 299 ? -23.484 71.411 13.169 1.00 13.17 277 ILE A N 1
ATOM 2155 C CA A ILE A 1 299 ? -23.567 72.126 14.446 0.50 13.64 277 ILE A CA 1
ATOM 2156 C CA B ILE A 1 299 ? -23.542 72.122 14.446 0.50 13.29 277 ILE A CA 1
ATOM 2157 C C . ILE A 1 299 ? -24.225 71.235 15.489 1.00 13.58 277 ILE A C 1
ATOM 2158 O O . ILE A 1 299 ? -25.366 70.801 15.308 1.00 14.52 277 ILE A O 1
ATOM 2167 N N . VAL A 1 300 ? -23.508 70.961 16.576 1.00 13.35 278 VAL A N 1
ATOM 2168 C CA . VAL A 1 300 ? -24.005 70.052 17.621 1.00 13.62 278 VAL A CA 1
ATOM 2169 C C . VAL A 1 300 ? -24.174 70.810 18.933 1.00 13.65 278 VAL A C 1
ATOM 2170 O O . VAL A 1 300 ? -23.270 71.535 19.357 1.00 13.79 278 VAL A O 1
ATOM 2174 N N . SER A 1 301 ? -25.316 70.613 19.575 1.00 13.65 279 SER A N 1
ATOM 2175 C CA . SER A 1 301 ? -25.630 71.318 20.815 1.00 14.23 279 SER A CA 1
ATOM 2176 C C . SER A 1 301 ? -26.563 70.472 21.677 1.00 15.07 279 SER A C 1
ATOM 2177 O O . SER A 1 301 ? -26.780 69.290 21.393 1.00 14.62 279 SER A O 1
ATOM 2180 N N . GLN A 1 302 ? -27.146 71.080 22.706 1.00 16.04 280 GLN A N 1
ATOM 2181 C CA . GLN A 1 302 ? -28.151 70.397 23.529 1.00 18.43 280 GLN A CA 1
ATOM 2182 C C . GLN A 1 302 ? -29.397 69.979 22.729 1.00 18.13 280 GLN A C 1
ATOM 2183 O O . GLN A 1 302 ? -30.150 69.088 23.136 1.00 19.73 280 GLN A O 1
ATOM 2189 N N . LYS A 1 303 ? -29.613 70.640 21.593 1.00 18.15 281 LYS A N 1
ATOM 2190 C CA . LYS A 1 303 ? -30.713 70.308 20.690 1.00 19.38 281 LYS A CA 1
ATOM 2191 C C . LYS A 1 303 ? -30.392 69.089 19.791 1.00 19.60 281 LYS A C 1
ATOM 2192 O O . LYS A 1 303 ? -31.253 68.614 19.035 1.00 22.18 281 LYS A O 1
ATOM 2198 N N . GLY A 1 304 ? -29.153 68.594 19.860 1.00 17.95 282 GLY A N 1
ATOM 2199 C CA . GLY A 1 304 ? -28.705 67.534 18.950 1.00 17.60 282 GLY A CA 1
ATOM 2200 C C . GLY A 1 304 ? -27.946 68.127 17.778 1.00 17.02 282 GLY A C 1
ATOM 2201 O O . GLY A 1 304 ? -27.128 69.030 17.961 1.00 17.21 282 GLY A O 1
ATOM 2202 N N . VAL A 1 305 ? -28.190 67.622 16.576 1.00 16.23 283 VAL A N 1
ATOM 2203 C CA . VAL A 1 305 ? -27.647 68.266 15.371 1.00 16.32 283 VAL A CA 1
ATOM 2204 C C . VAL A 1 305 ? -28.575 69.395 14.925 1.00 17.62 283 VAL A C 1
ATOM 2205 O O . VAL A 1 305 ? -29.684 69.154 14.431 1.00 18.45 283 VAL A O 1
ATOM 2209 N N . GLU A 1 306 ? -28.134 70.626 15.133 1.00 17.48 284 GLU A N 1
ATOM 2210 C CA . GLU A 1 306 ? -28.938 71.792 14.743 1.00 18.68 284 GLU A CA 1
ATOM 2211 C C . GLU A 1 306 ? -28.988 71.993 13.237 1.00 20.37 284 GLU A C 1
ATOM 2212 O O . GLU A 1 306 ? -29.982 72.490 12.710 1.00 22.09 284 GLU A O 1
ATOM 2218 N N . ARG A 1 307 ? -27.908 71.629 12.554 1.00 20.82 285 ARG A N 1
ATOM 2219 C CA . ARG A 1 307 ? -27.738 71.933 11.142 1.00 21.64 285 ARG A CA 1
ATOM 2220 C C . ARG A 1 307 ? -26.621 71.080 10.571 1.00 19.51 285 ARG A C 1
ATOM 2221 O O . ARG A 1 307 ? -25.564 70.963 11.170 1.00 18.46 285 ARG A O 1
ATOM 2229 N N . ALA A 1 308 ? -26.868 70.464 9.421 1.00 18.92 286 ALA A N 1
ATOM 2230 C CA . ALA A 1 308 ? -25.794 69.919 8.612 1.00 18.28 286 ALA A CA 1
ATOM 2231 C C . ALA A 1 308 ? -25.233 71.060 7.776 1.00 19.50 286 ALA A C 1
ATOM 2232 O O . ALA A 1 308 ? -25.955 71.670 6.987 1.00 22.24 286 ALA A O 1
ATOM 2234 N N . ILE A 1 309 ? -23.951 71.361 7.958 1.00 18.00 287 ILE A N 1
ATOM 2235 C CA . ILE A 1 309 ? -23.337 72.471 7.229 1.00 18.33 287 ILE A CA 1
ATOM 2236 C C . ILE A 1 309 ? -22.930 72.015 5.846 1.00 18.26 287 ILE A C 1
ATOM 2237 O O . ILE A 1 309 ? -22.294 70.970 5.697 1.00 18.18 287 ILE A O 1
ATOM 2242 N N . GLU A 1 310 ? -23.316 72.805 4.839 1.00 18.07 288 GLU A N 1
ATOM 2243 C CA . GLU A 1 310 ? -22.874 72.602 3.485 1.00 19.36 288 GLU A CA 1
ATOM 2244 C C . GLU A 1 310 ? -21.666 73.469 3.180 1.00 20.93 288 GLU A C 1
ATOM 2245 O O . GLU A 1 310 ? -21.779 74.694 3.098 1.00 23.81 288 GLU A O 1
ATOM 2251 N N . ILE A 1 311 ? -20.508 72.836 3.039 1.00 19.71 289 ILE A N 1
ATOM 2252 C CA . ILE A 1 311 ? -19.300 73.553 2.639 1.00 18.59 289 ILE A CA 1
ATOM 2253 C C . ILE A 1 311 ? -19.086 73.354 1.149 1.00 18.64 289 ILE A C 1
ATOM 2254 O O . ILE A 1 311 ? -19.459 72.318 0.590 1.00 18.46 289 ILE A O 1
ATOM 2259 N N . ASP A 1 312 ? -18.510 74.351 0.484 1.00 18.69 290 ASP A N 1
ATOM 2260 C CA . ASP A 1 312 ? -18.260 74.221 -0.948 1.00 20.44 290 ASP A CA 1
ATOM 2261 C C . ASP A 1 312 ? -17.276 73.091 -1.172 1.00 20.60 290 ASP A C 1
ATOM 2262 O O . ASP A 1 312 ? -16.262 73.014 -0.483 1.00 21.22 290 ASP A O 1
ATOM 2267 N N . LEU A 1 313 ? -17.590 72.211 -2.117 1.00 20.36 291 LEU A N 1
ATOM 2268 C CA . LEU A 1 313 ? -16.668 71.143 -2.496 1.00 20.96 291 LEU A CA 1
ATOM 2269 C C . LEU A 1 313 ? -16.213 71.287 -3.939 1.00 22.16 291 LEU A C 1
ATOM 2270 O O . LEU A 1 313 ? -16.980 71.758 -4.783 1.00 23.76 291 LEU A O 1
ATOM 2275 N N . ASN A 1 314 ? -14.987 70.861 -4.244 1.00 20.77 292 ASN A N 1
ATOM 2276 C CA . ASN A 1 314 ? -14.585 70.828 -5.657 1.00 21.01 292 ASN A CA 1
ATOM 2277 C C . ASN A 1 314 ? -15.252 69.653 -6.370 1.00 20.97 292 ASN A C 1
ATOM 2278 O O . ASN A 1 314 ? -15.910 68.840 -5.726 1.00 20.43 292 ASN A O 1
ATOM 2283 N N . ASP A 1 315 ? -15.145 69.587 -7.694 1.00 22.18 293 ASP A N 1
ATOM 2284 C CA . ASP A 1 315 ? -15.881 68.566 -8.428 1.00 24.45 293 ASP A CA 1
ATOM 2285 C C . ASP A 1 315 ? -15.506 67.151 -8.005 1.00 23.24 293 ASP A C 1
ATOM 2286 O O . ASP A 1 315 ? -16.384 66.291 -7.855 1.00 23.59 293 ASP A O 1
ATOM 2291 N N . GLU A 1 316 ? -14.214 66.907 -7.789 1.00 23.18 294 GLU A N 1
ATOM 2292 C CA . GLU A 1 316 ? -13.755 65.572 -7.405 1.00 24.12 294 GLU A CA 1
ATOM 2293 C C . GLU A 1 316 ? -14.228 65.157 -6.009 1.00 21.40 294 GLU A C 1
ATOM 2294 O O . GLU A 1 316 ? -14.610 64.002 -5.798 1.00 21.02 294 GLU A O 1
ATOM 2300 N N . GLU A 1 317 ? -14.225 66.111 -5.079 1.00 20.04 295 GLU A N 1
ATOM 2301 C CA . GLU A 1 317 ? -14.758 65.874 -3.730 1.00 18.95 295 GLU A CA 1
ATOM 2302 C C . GLU A 1 317 ? -16.256 65.556 -3.726 1.00 19.21 295 GLU A C 1
ATOM 2303 O O . GLU A 1 317 ? -16.699 64.614 -3.065 1.00 18.34 295 GLU A O 1
ATOM 2317 N N . LYS A 1 319 ? -17.968 64.389 -6.228 1.00 21.14 297 LYS A N 1
ATOM 2318 C CA . LYS A 1 319 ? -18.090 63.058 -6.841 1.00 22.23 297 LYS A CA 1
ATOM 2319 C C . LYS A 1 319 ? -17.823 61.944 -5.811 1.00 21.42 297 LYS A C 1
ATOM 2320 O O . LYS A 1 319 ? -18.549 60.939 -5.754 1.00 21.66 297 LYS A O 1
ATOM 2326 N N . LYS A 1 320 ? -16.774 62.118 -5.010 1.00 20.30 298 LYS A N 1
ATOM 2327 C CA . LYS A 1 320 ? -16.440 61.128 -3.978 1.00 20.31 298 LYS A CA 1
ATOM 2328 C C . LYS A 1 320 ? -17.535 61.036 -2.919 1.00 18.98 298 LYS A C 1
ATOM 2329 O O . LYS A 1 320 ? -17.859 59.941 -2.437 1.00 18.89 298 LYS A O 1
ATOM 2335 N N . LEU A 1 321 ? -18.113 62.179 -2.548 1.00 18.78 299 LEU A N 1
ATOM 2336 C CA . LEU A 1 321 ? -19.140 62.172 -1.515 1.00 18.17 299 LEU A CA 1
ATOM 2337 C C . LEU A 1 321 ? -20.380 61.437 -2.037 1.00 18.73 299 LEU A C 1
ATOM 2338 O O . LEU A 1 321 ? -20.993 60.654 -1.314 1.00 19.46 299 LEU A O 1
ATOM 2343 N N . HIS A 1 322 ? -20.738 61.675 -3.296 1.00 19.45 300 HIS A N 1
ATOM 2344 C CA . HIS A 1 322 ? -21.884 60.980 -3.877 1.00 20.43 300 HIS A CA 1
ATOM 2345 C C . HIS A 1 322 ? -21.627 59.497 -4.038 1.00 19.70 300 HIS A C 1
ATOM 2346 O O . HIS A 1 322 ? -22.515 58.687 -3.810 1.00 20.00 300 HIS A O 1
ATOM 2353 N N . HIS A 1 323 ? -20.401 59.138 -4.393 1.00 19.76 301 HIS A N 1
ATOM 2354 C CA . HIS A 1 323 ? -20.018 57.727 -4.447 1.00 19.45 301 HIS A CA 1
ATOM 2355 C C . HIS A 1 323 ? -20.165 57.052 -3.080 1.00 18.73 301 HIS A C 1
ATOM 2356 O O . HIS A 1 323 ? -20.657 55.929 -2.971 1.00 19.55 301 HIS A O 1
ATOM 2363 N N . SER A 1 324 ? -19.721 57.760 -2.037 1.00 17.31 302 SER A N 1
ATOM 2364 C CA . SER A 1 324 ? -19.889 57.296 -0.674 1.00 17.20 302 SER A CA 1
ATOM 2365 C C . SER A 1 324 ? -21.374 57.096 -0.321 1.00 17.89 302 SER A C 1
ATOM 2366 O O . SER A 1 324 ? -21.757 56.045 0.200 1.00 18.64 302 SER A O 1
ATOM 2369 N N . SER A 1 325 ? -22.208 58.088 -0.628 1.00 18.81 303 SER A N 1
ATOM 2370 C CA . SER A 1 325 ? -23.638 57.988 -0.377 1.00 19.04 303 SER A CA 1
ATOM 2371 C C . SER A 1 325 ? -24.242 56.779 -1.125 1.00 19.93 303 SER A C 1
ATOM 2372 O O . SER A 1 325 ? -24.971 55.987 -0.523 1.00 20.03 303 SER A O 1
ATOM 2375 N N . ASN A 1 326 ? -23.917 56.648 -2.413 1.00 21.04 304 ASN A N 1
ATOM 2376 C CA . ASN A 1 326 ? -24.354 55.488 -3.219 1.00 21.84 304 ASN A CA 1
ATOM 2377 C C . ASN A 1 326 ? -23.975 54.160 -2.576 1.00 22.17 304 ASN A C 1
ATOM 2378 O O . ASN A 1 326 ? -24.798 53.227 -2.510 1.00 21.85 304 ASN A O 1
ATOM 2383 N N . THR A 1 327 ? -22.737 54.081 -2.081 1.00 21.40 305 THR A N 1
ATOM 2384 C CA . THR A 1 327 ? -22.232 52.867 -1.438 1.00 21.33 305 THR A CA 1
ATOM 2385 C C . THR A 1 327 ? -23.093 52.511 -0.222 1.00 20.70 305 THR A C 1
ATOM 2386 O O . THR A 1 327 ? -23.469 51.346 -0.036 1.00 21.15 305 THR A O 1
ATOM 2390 N N . LEU A 1 328 ? -23.439 53.517 0.579 1.00 19.23 306 LEU A N 1
ATOM 2391 C CA . LEU A 1 328 ? -24.295 53.299 1.740 1.00 18.25 306 LEU A CA 1
ATOM 2392 C C . LEU A 1 328 ? -25.677 52.838 1.323 1.00 19.65 306 LEU A C 1
ATOM 2393 O O . LEU A 1 328 ? -26.222 51.904 1.913 1.00 20.62 306 LEU A O 1
ATOM 2398 N N . LYS A 1 329 ? -26.246 53.487 0.317 1.00 20.14 307 LYS A N 1
ATOM 2399 C CA . LYS A 1 329 ? -27.600 53.156 -0.089 1.00 22.43 307 LYS A CA 1
ATOM 2400 C C . LYS A 1 329 ? -27.700 51.745 -0.667 1.00 24.33 307 LYS A C 1
ATOM 2401 O O . LYS A 1 329 ? -28.726 51.090 -0.491 1.00 26.40 307 LYS A O 1
ATOM 2407 N N . ASP A 1 330 ? -26.635 51.273 -1.318 1.00 25.07 308 ASP A N 1
ATOM 2408 C CA . ASP A 1 330 ? -26.583 49.886 -1.841 1.00 27.23 308 ASP A CA 1
ATOM 2409 C C . ASP A 1 330 ? -26.754 48.801 -0.768 1.00 27.91 308 ASP A C 1
ATOM 2410 O O . ASP A 1 330 ? -27.299 47.724 -1.061 1.00 29.43 308 ASP A O 1
ATOM 2415 N N . VAL A 1 331 ? -26.284 49.064 0.455 1.00 26.48 309 VAL A N 1
ATOM 2416 C CA . VAL A 1 331 ? -26.400 48.086 1.560 1.00 27.43 309 VAL A CA 1
ATOM 2417 C C . VAL A 1 331 ? -27.613 48.323 2.464 1.00 30.30 309 VAL A C 1
ATOM 2418 O O . VAL A 1 331 ? -27.920 47.513 3.356 1.00 31.86 309 VAL A O 1
ATOM 2430 N N . LYS A 1 333 ? -30.639 49.498 0.911 1.00 38.44 311 LYS A N 1
ATOM 2431 C CA . LYS A 1 333 ? -31.799 49.310 0.015 1.00 41.14 311 LYS A CA 1
ATOM 2432 C C . LYS A 1 333 ? -32.564 47.983 0.150 1.00 43.15 311 LYS A C 1
ATOM 2433 O O . LYS A 1 333 ? -33.797 47.982 0.082 1.00 44.46 311 LYS A O 1
ATOM 2439 N N . PRO A 1 334 ? -31.853 46.852 0.323 1.00 43.30 312 PRO A N 1
ATOM 2440 C CA . PRO A 1 334 ? -32.642 45.627 0.475 1.00 46.24 312 PRO A CA 1
ATOM 2441 C C . PRO A 1 334 ? -33.227 45.422 1.879 1.00 48.91 312 PRO A C 1
ATOM 2442 O O . PRO A 1 334 ? -33.778 44.350 2.163 1.00 50.11 312 PRO A O 1
ATOM 2446 N N . ILE A 1 335 ? -33.113 46.428 2.748 1.00 47.45 313 ILE A N 1
ATOM 2447 C CA . ILE A 1 335 ? -33.714 46.332 4.080 1.00 47.85 313 ILE A CA 1
ATOM 2448 C C . ILE A 1 335 ? -34.688 47.472 4.369 1.00 50.83 313 ILE A C 1
ATOM 2449 O O . ILE A 1 335 ? -35.776 47.239 4.899 1.00 52.02 313 ILE A O 1
ATOM 2454 N N . PHE A 1 336 ? -34.300 48.697 4.017 1.00 51.55 314 PHE A N 1
ATOM 2455 C CA . PHE A 1 336 ? -35.112 49.877 4.317 1.00 52.02 314 PHE A CA 1
ATOM 2456 C C . PHE A 1 336 ? -35.912 50.344 3.109 1.00 53.35 314 PHE A C 1
ATOM 2457 O O . PHE A 1 336 ? -37.140 50.287 3.119 1.00 53.47 314 PHE A O 1
ATOM 2465 N N . LYS B 1 26 ? 11.055 71.054 38.489 1.00 37.45 4 LYS B N 1
ATOM 2466 C CA . LYS B 1 26 ? 10.284 71.217 37.228 1.00 35.78 4 LYS B CA 1
ATOM 2467 C C . LYS B 1 26 ? 9.151 72.219 37.424 1.00 32.50 4 LYS B C 1
ATOM 2468 O O . LYS B 1 26 ? 8.180 72.240 36.665 1.00 34.18 4 LYS B O 1
ATOM 2474 N N . THR B 1 27 ? 9.282 73.053 38.446 1.00 30.18 5 THR B N 1
ATOM 2475 C CA . THR B 1 27 ? 8.249 74.031 38.760 1.00 27.47 5 THR B CA 1
ATOM 2476 C C . THR B 1 27 ? 8.377 75.238 37.837 1.00 23.28 5 THR B C 1
ATOM 2477 O O . THR B 1 27 ? 9.479 75.589 37.391 1.00 23.29 5 THR B O 1
ATOM 2481 N N . SER B 1 28 ? 7.244 75.871 37.557 1.00 19.89 6 SER B N 1
ATOM 2482 C CA . SER B 1 28 ? 7.243 77.113 36.800 1.00 18.75 6 SER B CA 1
ATOM 2483 C C . SER B 1 28 ? 7.056 78.297 37.742 1.00 17.51 6 SER B C 1
ATOM 2484 O O . SER B 1 28 ? 6.417 78.177 38.796 1.00 18.04 6 SER B O 1
ATOM 2487 N N . ARG B 1 29 ? 7.606 79.442 37.342 1.00 16.61 7 ARG B N 1
ATOM 2488 C CA . ARG B 1 29 ? 7.475 80.677 38.114 1.00 15.61 7 ARG B CA 1
ATOM 2489 C C . ARG B 1 29 ? 7.171 81.841 37.194 1.00 15.35 7 ARG B C 1
ATOM 2490 O O . ARG B 1 29 ? 7.855 82.025 36.186 1.00 15.90 7 ARG B O 1
ATOM 2498 N N . VAL B 1 30 ? 6.138 82.600 37.555 1.00 14.86 8 VAL B N 1
ATOM 2499 C CA . VAL B 1 30 ? 5.775 83.838 36.867 1.00 14.26 8 VAL B CA 1
ATOM 2500 C C . VAL B 1 30 ? 5.929 84.996 37.852 1.00 14.10 8 VAL B C 1
ATOM 2501 O O . VAL B 1 30 ? 5.401 84.941 38.967 1.00 14.27 8 VAL B O 1
ATOM 2505 N N . VAL B 1 31 ? 6.665 86.028 37.440 1.00 14.34 9 VAL B N 1
ATOM 2506 C CA . VAL B 1 31 ? 6.805 87.246 38.233 1.00 14.45 9 VAL B CA 1
ATOM 2507 C C . VAL B 1 31 ? 5.899 88.308 37.609 1.00 14.36 9 VAL B C 1
ATOM 2508 O O . VAL B 1 31 ? 5.898 88.470 36.382 1.00 15.19 9 VAL B O 1
ATOM 2512 N N . ILE B 1 32 ? 5.125 88.997 38.448 1.00 14.11 10 ILE B N 1
ATOM 2513 C CA . ILE B 1 32 ? 4.271 90.096 38.006 1.00 14.15 10 ILE B CA 1
ATOM 2514 C C . ILE B 1 32 ? 4.820 91.416 38.546 1.00 14.56 10 ILE B C 1
ATOM 2515 O O . ILE B 1 32 ? 4.914 91.579 39.758 1.00 14.52 10 ILE B O 1
ATOM 2520 N N . ILE B 1 33 ? 5.200 92.328 37.653 1.00 15.16 11 ILE B N 1
ATOM 2521 C CA . ILE B 1 33 ? 5.615 93.670 38.066 1.00 15.95 11 ILE B CA 1
ATOM 2522 C C . ILE B 1 33 ? 4.426 94.592 37.946 1.00 16.40 11 ILE B C 1
ATOM 2523 O O . ILE B 1 33 ? 3.900 94.771 36.842 1.00 15.96 11 ILE B O 1
ATOM 2528 N N . GLY B 1 34 ? 4.017 95.180 39.070 1.00 16.45 12 GLY B N 1
ATOM 2529 C CA . GLY B 1 34 ? 2.836 96.025 39.113 1.00 17.74 12 GLY B CA 1
ATOM 2530 C C . GLY B 1 34 ? 1.670 95.253 39.691 1.00 18.44 12 GLY B C 1
ATOM 2531 O O . GLY B 1 34 ? 1.215 94.254 39.088 1.00 18.99 12 GLY B O 1
ATOM 2532 N N . THR B 1 35 ? 1.185 95.698 40.845 1.00 18.88 13 THR B N 1
ATOM 2533 C CA . THR B 1 35 ? 0.041 95.047 41.481 1.00 19.30 13 THR B CA 1
ATOM 2534 C C . THR B 1 35 ? -1.165 95.981 41.561 1.00 18.53 13 THR B C 1
ATOM 2535 O O . THR B 1 35 ? -1.988 95.883 42.477 1.00 20.46 13 THR B O 1
ATOM 2539 N N . GLY B 1 36 ? -1.281 96.881 40.585 1.00 17.97 14 GLY B N 1
ATOM 2540 C CA . GLY B 1 36 ? -2.515 97.629 40.366 1.00 18.42 14 GLY B CA 1
ATOM 2541 C C . GLY B 1 36 ? -3.611 96.698 39.855 1.00 18.63 14 GLY B C 1
ATOM 2542 O O . GLY B 1 36 ? -3.491 95.477 39.964 1.00 18.22 14 GLY B O 1
ATOM 2543 N N . ALA B 1 37 ? -4.676 97.273 39.301 1.00 19.05 15 ALA B N 1
ATOM 2544 C CA . ALA B 1 37 ? -5.848 96.497 38.862 1.00 18.00 15 ALA B CA 1
ATOM 2545 C C . ALA B 1 37 ? -5.479 95.399 37.844 1.00 16.29 15 ALA B C 1
ATOM 2546 O O . ALA B 1 37 ? -5.951 94.263 37.962 1.00 15.12 15 ALA B O 1
ATOM 2548 N N . VAL B 1 38 ? -4.626 95.737 36.881 1.00 16.11 16 VAL B N 1
ATOM 2549 C CA . VAL B 1 38 ? -4.267 94.771 35.836 1.00 14.72 16 VAL B CA 1
ATOM 2550 C C . VAL B 1 38 ? -3.452 93.620 36.405 1.00 14.04 16 VAL B C 1
ATOM 2551 O O . VAL B 1 38 ? -3.814 92.436 36.199 1.00 13.56 16 VAL B O 1
ATOM 2555 N N . GLY B 1 39 ? -2.385 93.920 37.139 1.00 14.05 17 GLY B N 1
ATOM 2556 C CA . GLY B 1 39 ? -1.513 92.868 37.661 1.00 14.24 17 GLY B CA 1
ATOM 2557 C C . GLY B 1 39 ? -2.236 91.960 38.641 1.00 14.46 17 GLY B C 1
ATOM 2558 O O . GLY B 1 39 ? -2.017 90.742 38.634 1.00 14.12 17 GLY B O 1
ATOM 2559 N N . SER B 1 40 ? -3.059 92.558 39.502 1.00 14.85 18 SER B N 1
ATOM 2560 C CA . SER B 1 40 ? -3.796 91.821 40.519 1.00 15.40 18 SER B CA 1
ATOM 2561 C C . SER B 1 40 ? -4.878 90.942 39.887 1.00 13.70 18 SER B C 1
ATOM 2562 O O . SER B 1 40 ? -5.073 89.781 40.290 1.00 13.44 18 SER B O 1
ATOM 2565 N N . SER B 1 41 ? -5.567 91.476 38.880 1.00 13.12 19 SER B N 1
ATOM 2566 C CA . SER B 1 41 ? -6.568 90.669 38.176 1.00 12.83 19 SER B CA 1
ATOM 2567 C C . SER B 1 41 ? -5.908 89.542 37.401 1.00 12.81 19 SER B C 1
ATOM 2568 O O . SER B 1 41 ? -6.471 88.433 37.345 1.00 12.97 19 SER B O 1
ATOM 2571 N N . TYR B 1 42 ? -4.748 89.821 36.794 1.00 12.85 20 TYR B N 1
ATOM 2572 C CA . TYR B 1 42 ? -3.991 88.772 36.126 1.00 12.14 20 TYR B CA 1
ATOM 2573 C C . TYR B 1 42 ? -3.604 87.694 37.149 1.00 11.86 20 TYR B C 1
ATOM 2574 O O . TYR B 1 42 ? -3.830 86.489 36.893 1.00 11.94 20 TYR B O 1
ATOM 2583 N N . ALA B 1 43 ? -3.078 88.111 38.302 1.00 11.82 21 ALA B N 1
ATOM 2584 C CA . ALA B 1 43 ? -2.731 87.150 39.368 1.00 11.90 21 ALA B CA 1
ATOM 2585 C C . ALA B 1 43 ? -3.946 86.289 39.743 1.00 11.91 21 ALA B C 1
ATOM 2586 O O . ALA B 1 43 ? -3.847 85.061 39.791 1.00 12.12 21 ALA B O 1
ATOM 2588 N N . PHE B 1 44 ? -5.102 86.929 39.941 1.00 11.43 22 PHE B N 1
ATOM 2589 C CA . PHE B 1 44 ? -6.302 86.213 40.368 1.00 11.91 22 PHE B CA 1
ATOM 2590 C C . PHE B 1 44 ? -6.815 85.240 39.304 1.00 12.73 22 PHE B C 1
ATOM 2591 O O . PHE B 1 44 ? -7.214 84.130 39.641 1.00 13.47 22 PHE B O 1
ATOM 2599 N N . SER B 1 45 ? -6.768 85.636 38.026 1.00 12.73 23 SER B N 1
ATOM 2600 C CA A SER B 1 45 ? -7.150 84.740 36.933 0.70 13.39 23 SER B CA 1
ATOM 2601 C CA B SER B 1 45 ? -7.154 84.737 36.935 0.30 12.99 23 SER B CA 1
ATOM 2602 C C . SER B 1 45 ? -6.267 83.494 36.944 1.00 13.36 23 SER B C 1
ATOM 2603 O O . SER B 1 45 ? -6.768 82.358 36.862 1.00 13.92 23 SER B O 1
ATOM 2616 N N . ILE B 1 47 ? -4.442 82.194 39.386 1.00 13.11 25 ILE B N 1
ATOM 2617 C CA . ILE B 1 47 ? -4.590 81.351 40.572 1.00 14.18 25 ILE B CA 1
ATOM 2618 C C . ILE B 1 47 ? -5.812 80.450 40.354 1.00 14.49 25 ILE B C 1
ATOM 2619 O O . ILE B 1 47 ? -5.751 79.226 40.573 1.00 15.33 25 ILE B O 1
ATOM 2624 N N . ASN B 1 48 ? -6.908 81.041 39.894 1.00 14.19 26 ASN B N 1
ATOM 2625 C CA . ASN B 1 48 ? -8.136 80.291 39.645 1.00 14.42 26 ASN B CA 1
ATOM 2626 C C . ASN B 1 48 ? -8.036 79.316 38.477 1.00 15.18 26 ASN B C 1
ATOM 2627 O O . ASN B 1 48 ? -8.682 78.263 38.520 1.00 16.91 26 ASN B O 1
ATOM 2632 N N . GLN B 1 49 ? -7.230 79.630 37.464 1.00 14.59 27 GLN B N 1
ATOM 2633 C CA . GLN B 1 49 ? -7.055 78.734 36.303 1.00 15.18 27 GLN B CA 1
ATOM 2634 C C . GLN B 1 49 ? -6.030 77.637 36.563 1.00 17.40 27 GLN B C 1
ATOM 2635 O O . GLN B 1 49 ? -6.045 76.621 35.861 1.00 18.99 27 GLN B O 1
ATOM 2641 N N . ASN B 1 50 ? -5.148 77.854 37.544 1.00 17.90 28 ASN B N 1
ATOM 2642 C CA . ASN B 1 50 ? -4.079 76.907 37.892 1.00 18.19 28 ASN B CA 1
ATOM 2643 C C . ASN B 1 50 ? -3.074 76.680 36.766 1.00 18.47 28 ASN B C 1
ATOM 2644 O O . ASN B 1 50 ? -2.940 75.571 36.225 1.00 21.25 28 ASN B O 1
ATOM 2649 N N . VAL B 1 51 ? -2.357 77.734 36.427 1.00 16.73 29 VAL B N 1
ATOM 2650 C CA . VAL B 1 51 ? -1.475 77.725 35.264 1.00 16.17 29 VAL B CA 1
ATOM 2651 C C . VAL B 1 51 ? 0.013 77.623 35.632 1.00 16.20 29 VAL B C 1
ATOM 2652 O O . VAL B 1 51 ? 0.769 76.987 34.906 1.00 16.26 29 VAL B O 1
ATOM 2656 N N . THR B 1 52 ? 0.419 78.258 36.735 1.00 15.65 30 THR B N 1
ATOM 2657 C CA . THR B 1 52 ? 1.823 78.247 37.163 1.00 15.46 30 THR B CA 1
ATOM 2658 C C . THR B 1 52 ? 1.947 77.759 38.613 1.00 15.38 30 THR B C 1
ATOM 2659 O O . THR B 1 52 ? 0.991 77.817 39.386 1.00 16.85 30 THR B O 1
ATOM 2663 N N . ASP B 1 53 ? 3.124 77.264 38.972 1.00 15.75 31 ASP B N 1
ATOM 2664 C CA . ASP B 1 53 ? 3.344 76.781 40.336 1.00 16.45 31 ASP B CA 1
ATOM 2665 C C . ASP B 1 53 ? 3.608 77.910 41.333 1.00 16.54 31 ASP B C 1
ATOM 2666 O O . ASP B 1 53 ? 3.196 77.833 42.483 1.00 16.36 31 ASP B O 1
ATOM 2671 N N . GLU B 1 54 ? 4.314 78.942 40.878 1.00 17.49 32 GLU B N 1
ATOM 2672 C CA . GLU B 1 54 ? 4.804 80.003 41.742 1.00 17.72 32 GLU B CA 1
ATOM 2673 C C . GLU B 1 54 ? 4.504 81.338 41.092 1.00 16.93 32 GLU B C 1
ATOM 2674 O O . GLU B 1 54 ? 4.698 81.488 39.886 1.00 16.53 32 GLU B O 1
ATOM 2688 N N . VAL B 1 56 ? 5.273 85.466 41.885 1.00 16.40 34 VAL B N 1
ATOM 2689 C CA . VAL B 1 56 ? 5.948 86.493 42.706 1.00 16.78 34 VAL B CA 1
ATOM 2690 C C . VAL B 1 56 ? 5.491 87.878 42.283 1.00 16.93 34 VAL B C 1
ATOM 2691 O O . VAL B 1 56 ? 5.478 88.201 41.090 1.00 16.95 34 VAL B O 1
ATOM 2695 N N . LEU B 1 57 ? 5.101 88.676 43.270 1.00 16.55 35 LEU B N 1
ATOM 2696 C CA . LEU B 1 57 ? 4.572 90.017 43.033 1.00 17.01 35 LEU B CA 1
ATOM 2697 C C . LEU B 1 57 ? 5.616 91.047 43.401 1.00 16.47 35 LEU B C 1
ATOM 2698 O O . LEU B 1 57 ? 6.154 90.983 44.501 1.00 17.13 35 LEU B O 1
ATOM 2703 N N . ILE B 1 58 ? 5.910 91.977 42.487 1.00 15.51 36 ILE B N 1
ATOM 2704 C CA . ILE B 1 58 ? 6.822 93.114 42.745 1.00 17.22 36 ILE B CA 1
ATOM 2705 C C . ILE B 1 58 ? 6.149 94.434 42.381 1.00 17.95 36 ILE B C 1
ATOM 2706 O O . ILE B 1 58 ? 5.554 94.572 41.306 1.00 17.19 36 ILE B O 1
ATOM 2711 N N . ASP B 1 59 ? 6.236 95.416 43.279 1.00 18.80 37 ASP B N 1
ATOM 2712 C CA . ASP B 1 59 ? 5.828 96.776 42.938 1.00 19.67 37 ASP B CA 1
ATOM 2713 C C . ASP B 1 59 ? 6.546 97.760 43.848 1.00 21.24 37 ASP B C 1
ATOM 2714 O O . ASP B 1 59 ? 7.296 97.354 44.726 1.00 22.75 37 ASP B O 1
ATOM 2719 N N . LEU B 1 60 ? 6.288 99.046 43.650 1.00 21.94 38 LEU B N 1
ATOM 2720 C CA . LEU B 1 60 ? 7.064 100.095 44.329 1.00 24.13 38 LEU B CA 1
ATOM 2721 C C . LEU B 1 60 ? 6.830 100.166 45.832 1.00 25.80 38 LEU B C 1
ATOM 2722 O O . LEU B 1 60 ? 7.790 100.229 46.613 1.00 27.78 38 LEU B O 1
ATOM 2727 N N . ASP B 1 61 ? 5.559 100.172 46.225 1.00 25.76 39 ASP B N 1
ATOM 2728 C CA . ASP B 1 61 ? 5.163 100.230 47.628 1.00 26.62 39 ASP B CA 1
ATOM 2729 C C . ASP B 1 61 ? 5.220 98.823 48.233 1.00 26.98 39 ASP B C 1
ATOM 2730 O O . ASP B 1 61 ? 4.298 98.015 48.042 1.00 27.40 39 ASP B O 1
ATOM 2735 N N . LYS B 1 62 ? 6.298 98.540 48.963 1.00 26.78 40 LYS B N 1
ATOM 2736 C CA . LYS B 1 62 ? 6.577 97.182 49.442 1.00 27.28 40 LYS B CA 1
ATOM 2737 C C . LYS B 1 62 ? 5.544 96.669 50.441 1.00 26.31 40 LYS B C 1
ATOM 2738 O O . LYS B 1 62 ? 5.122 95.507 50.381 1.00 25.06 40 LYS B O 1
ATOM 2744 N N . ARG B 1 63 ? 5.132 97.543 51.354 1.00 26.47 41 ARG B N 1
ATOM 2745 C CA . ARG B 1 63 ? 4.115 97.202 52.334 1.00 26.93 41 ARG B CA 1
ATOM 2746 C C . ARG B 1 63 ? 2.788 96.887 51.637 1.00 24.85 41 ARG B C 1
ATOM 2747 O O . ARG B 1 63 ? 2.140 95.876 51.954 1.00 23.93 41 ARG B O 1
ATOM 2755 N N . LYS B 1 64 ? 2.397 97.739 50.684 1.00 23.85 42 LYS B N 1
ATOM 2756 C CA . LYS B 1 64 ? 1.162 97.531 49.920 1.00 23.93 42 LYS B CA 1
ATOM 2757 C C . LYS B 1 64 ? 1.211 96.196 49.174 1.00 23.27 42 LYS B C 1
ATOM 2758 O O . LYS B 1 64 ? 0.251 95.424 49.220 1.00 23.31 42 LYS B O 1
ATOM 2764 N N . THR B 1 65 ? 2.339 95.927 48.513 1.00 21.93 43 THR B N 1
ATOM 276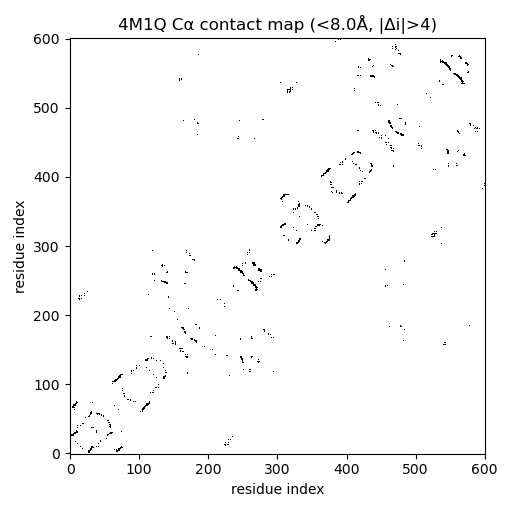5 C CA . THR B 1 65 ? 2.509 94.684 47.743 1.00 20.76 43 THR B CA 1
ATOM 2766 C C . THR B 1 65 ? 2.412 93.454 48.647 1.00 19.94 43 THR B C 1
ATOM 2767 O O . THR B 1 65 ? 1.869 92.427 48.241 1.00 19.02 43 THR B O 1
ATOM 2771 N N . GLU B 1 66 ? 2.923 93.553 49.878 1.00 19.90 44 GLU B N 1
ATOM 2772 C CA . GLU B 1 66 ? 2.762 92.466 50.838 1.00 20.47 44 GLU B CA 1
ATOM 2773 C C . GLU B 1 66 ? 1.288 92.212 51.103 1.00 18.71 44 GLU B C 1
ATOM 2774 O O . GLU B 1 66 ? 0.852 91.057 51.158 1.00 18.96 44 GLU B O 1
ATOM 2780 N N . GLY B 1 67 ? 0.522 93.286 51.259 1.00 18.19 45 GLY B N 1
ATOM 2781 C CA . GLY B 1 67 ? -0.933 93.198 51.413 1.00 17.88 45 GLY B CA 1
ATOM 2782 C C . GLY B 1 67 ? -1.611 92.561 50.203 1.00 17.77 45 GLY B C 1
ATOM 2783 O O . GLY B 1 67 ? -2.532 91.751 50.357 1.00 17.45 45 GLY B O 1
ATOM 2784 N N . ASP B 1 68 ? -1.165 92.955 49.010 1.00 18.03 46 ASP B N 1
ATOM 2785 C CA . ASP B 1 68 ? -1.724 92.411 47.775 1.00 18.42 46 ASP B CA 1
ATOM 2786 C C . ASP B 1 68 ? -1.506 90.915 47.719 1.00 16.82 46 ASP B C 1
ATOM 2787 O O . ASP B 1 68 ? -2.445 90.146 47.403 1.00 16.72 46 ASP B O 1
ATOM 2792 N N . ALA B 1 69 ? -0.292 90.494 48.053 1.00 16.37 47 ALA B N 1
ATOM 2793 C CA . ALA B 1 69 ? 0.036 89.063 48.059 1.00 16.33 47 ALA B CA 1
ATOM 2794 C C . ALA B 1 69 ? -0.767 88.316 49.111 1.00 16.35 47 ALA B C 1
ATOM 2795 O O . ALA B 1 69 ? -1.263 87.225 48.847 1.00 15.99 47 ALA B O 1
ATOM 2805 N N . ASP B 1 71 ? -3.737 88.979 50.266 1.00 15.18 49 ASP B N 1
ATOM 2806 C CA . ASP B 1 71 ? -5.144 88.799 49.873 1.00 14.96 49 ASP B CA 1
ATOM 2807 C C . ASP B 1 71 ? -5.250 87.733 48.771 1.00 14.51 49 ASP B C 1
ATOM 2808 O O . ASP B 1 71 ? -6.156 86.891 48.787 1.00 14.39 49 ASP B O 1
ATOM 2813 N N . LEU B 1 72 ? -4.286 87.745 47.860 1.00 14.72 50 LEU B N 1
ATOM 2814 C CA . LEU B 1 72 ? -4.259 86.791 46.754 1.00 14.80 50 LEU B CA 1
ATOM 2815 C C . LEU B 1 72 ? -3.913 85.377 47.188 1.00 16.75 50 LEU B C 1
ATOM 2816 O O . LEU B 1 72 ? -4.346 84.425 46.542 1.00 19.17 50 LEU B O 1
ATOM 2821 N N . ASN B 1 73 ? -3.162 85.230 48.276 1.00 16.86 51 ASN B N 1
ATOM 2822 C CA . ASN B 1 73 ? -2.642 83.916 48.684 1.00 18.37 51 ASN B CA 1
ATOM 2823 C C . ASN B 1 73 ? -3.632 83.081 49.533 1.00 19.35 51 ASN B C 1
ATOM 2824 O O . ASN B 1 73 ? -3.293 82.614 50.618 1.00 21.92 51 ASN B O 1
ATOM 2829 N N . HIS B 1 74 ? -4.860 82.906 49.043 1.00 17.91 52 HIS B N 1
ATOM 2830 C CA . HIS B 1 74 ? -5.832 82.046 49.729 1.00 18.16 52 HIS B CA 1
ATOM 2831 C C . HIS B 1 74 ? -6.305 80.870 48.891 1.00 18.28 52 HIS B C 1
ATOM 2832 O O . HIS B 1 74 ? -7.244 80.167 49.291 1.00 19.39 52 HIS B O 1
ATOM 2839 N N . GLY B 1 75 ? -5.663 80.648 47.752 1.00 17.06 53 GLY B N 1
ATOM 2840 C CA . GLY B 1 75 ? -6.059 79.553 46.858 1.00 16.85 53 GLY B CA 1
ATOM 2841 C C . GLY B 1 75 ? -5.838 78.162 47.419 1.00 16.18 53 GLY B C 1
ATOM 2842 O O . GLY B 1 75 ? -6.675 77.293 47.230 1.00 15.56 53 GLY B O 1
ATOM 2843 N N . ILE B 1 76 ? -4.720 77.963 48.115 1.00 16.27 54 ILE B N 1
ATOM 2844 C CA . ILE B 1 76 ? -4.336 76.628 48.564 1.00 15.74 54 ILE B CA 1
ATOM 2845 C C . ILE B 1 76 ? -5.433 75.861 49.356 1.00 15.50 54 ILE B C 1
ATOM 2846 O O . ILE B 1 76 ? -5.771 74.727 48.981 1.00 15.60 54 ILE B O 1
ATOM 2851 N N . PRO B 1 77 ? -6.035 76.480 50.407 1.00 15.89 55 PRO B N 1
ATOM 2852 C CA . PRO B 1 77 ? -7.035 75.725 51.147 1.00 16.18 55 PRO B CA 1
ATOM 2853 C C . PRO B 1 77 ? -8.341 75.546 50.372 1.00 16.57 55 PRO B C 1
ATOM 2854 O O . PRO B 1 77 ? -9.203 74.800 50.816 1.00 18.43 55 PRO B O 1
ATOM 2858 N N . PHE B 1 78 ? -8.461 76.209 49.220 1.00 15.34 56 PHE B N 1
ATOM 2859 C CA . PHE B 1 78 ? -9.630 76.052 48.369 1.00 15.84 56 PHE B CA 1
ATOM 2860 C C . PHE B 1 78 ? -9.316 75.232 47.112 1.00 16.24 56 PHE B C 1
ATOM 2861 O O . PHE B 1 78 ? -10.118 75.196 46.184 1.00 18.45 56 PHE B O 1
ATOM 2869 N N . GLY B 1 79 ? -8.172 74.555 47.112 1.00 16.15 57 GLY B N 1
ATOM 2870 C CA . GLY B 1 79 ? -7.837 73.616 46.028 1.00 16.56 57 GLY B CA 1
ATOM 2871 C C . GLY B 1 79 ? -7.128 74.216 44.829 1.00 16.51 57 GLY B C 1
ATOM 2872 O O . GLY B 1 79 ? -7.027 73.584 43.769 1.00 18.19 57 GLY B O 1
ATOM 2873 N N . ALA B 1 80 ? -6.643 75.442 44.988 1.00 15.31 58 ALA B N 1
ATOM 2874 C CA . ALA B 1 80 ? -5.886 76.119 43.937 1.00 15.35 58 ALA B CA 1
ATOM 2875 C C . ALA B 1 80 ? -4.440 76.233 44.414 1.00 15.76 58 ALA B C 1
ATOM 2876 O O . ALA B 1 80 ? -4.119 77.113 45.230 1.00 16.38 58 ALA B O 1
ATOM 2878 N N . PRO B 1 81 ? -3.552 75.326 43.945 1.00 16.02 59 PRO B N 1
ATOM 2879 C CA . PRO B 1 81 ? -2.264 75.152 44.646 1.00 16.75 59 PRO B CA 1
ATOM 2880 C C . PRO B 1 81 ? -1.144 76.180 44.390 1.00 16.80 59 PRO B C 1
ATOM 2881 O O . PRO B 1 81 ? -0.065 76.077 44.994 1.00 18.81 59 PRO B O 1
ATOM 2885 N N . THR B 1 82 ? -1.408 77.196 43.576 1.00 15.77 60 THR B N 1
ATOM 2886 C CA . THR B 1 82 ? -0.372 78.200 43.230 1.00 16.44 60 THR B CA 1
ATOM 2887 C C . THR B 1 82 ? 0.156 78.904 44.494 1.00 17.07 60 THR B C 1
ATOM 2888 O O . THR B 1 82 ? -0.624 79.377 45.325 1.00 19.28 60 THR B O 1
ATOM 2892 N N . LYS B 1 83 ? 1.476 78.947 44.632 1.00 17.78 61 LYS B N 1
ATOM 2893 C CA . LYS B 1 83 ? 2.117 79.652 45.744 1.00 19.76 61 LYS B CA 1
ATOM 2894 C C . LYS B 1 83 ? 2.323 81.095 45.346 1.00 19.19 61 LYS B C 1
ATOM 2895 O O . LYS B 1 83 ? 2.905 81.357 44.299 1.00 19.99 61 LYS B O 1
ATOM 2901 N N . VAL B 1 84 ? 1.857 82.022 46.180 1.00 18.04 62 VAL B N 1
ATOM 2902 C CA . VAL B 1 84 ? 1.898 83.439 45.838 1.00 18.37 62 VAL B CA 1
ATOM 2903 C C . VAL B 1 84 ? 2.550 84.251 46.942 1.00 18.63 62 VAL B C 1
ATOM 2904 O O . VAL B 1 84 ? 2.128 84.181 48.099 1.00 19.61 62 VAL B O 1
ATOM 2908 N N . TRP B 1 85 ? 3.539 85.061 46.571 1.00 18.03 63 TRP B N 1
ATOM 2909 C CA . TRP B 1 85 ? 4.227 85.893 47.566 1.00 18.19 63 TRP B CA 1
ATOM 2910 C C . TRP B 1 85 ? 4.748 87.208 46.999 1.00 17.96 63 TRP B C 1
ATOM 2911 O O . TRP B 1 85 ? 4.965 87.327 45.787 1.00 17.58 63 TRP B O 1
ATOM 2922 N N . ALA B 1 86 ? 4.934 88.188 47.888 1.00 18.28 64 ALA B N 1
ATOM 2923 C CA . ALA B 1 86 ? 5.562 89.454 47.520 1.00 18.35 64 ALA B CA 1
ATOM 2924 C C . ALA B 1 86 ? 7.071 89.264 47.565 1.00 19.58 64 ALA B C 1
ATOM 2925 O O . ALA B 1 86 ? 7.616 88.835 48.577 1.00 21.10 64 ALA B O 1
ATOM 2927 N N . GLY B 1 87 ? 7.742 89.583 46.466 1.00 19.98 65 GLY B N 1
ATOM 2928 C CA . GLY B 1 87 ? 9.180 89.400 46.389 1.00 21.05 65 GLY B CA 1
ATOM 2929 C C . GLY B 1 87 ? 9.930 90.641 45.953 1.00 21.54 65 GLY B C 1
ATOM 2930 O O . GLY B 1 87 ? 9.433 91.764 46.063 1.00 21.99 65 GLY B O 1
ATOM 2931 N N . ASP B 1 88 ? 11.135 90.416 45.451 1.00 22.60 66 ASP B N 1
ATOM 2932 C CA . ASP B 1 88 ? 11.982 91.479 44.934 1.00 23.72 66 ASP B CA 1
ATOM 2933 C C . ASP B 1 88 ? 12.606 91.023 43.631 1.00 22.41 66 ASP B C 1
ATOM 2934 O O . ASP B 1 88 ? 12.363 89.890 43.165 1.00 21.61 66 ASP B O 1
ATOM 2939 N N . TYR B 1 89 ? 13.403 91.897 43.029 1.00 22.45 67 TYR B N 1
ATOM 2940 C CA . TYR B 1 89 ? 13.950 91.601 41.712 1.00 21.51 67 TYR B CA 1
ATOM 2941 C C . TYR B 1 89 ? 14.823 90.351 41.675 1.00 21.50 67 TYR B C 1
ATOM 2942 O O . TYR B 1 89 ? 14.868 89.661 40.654 1.00 21.78 67 TYR B O 1
ATOM 2951 N N . GLY B 1 90 ? 15.488 90.034 42.786 1.00 21.66 68 GLY B N 1
ATOM 2952 C CA . GLY B 1 90 ? 16.287 88.799 42.874 1.00 22.29 68 GLY B CA 1
ATOM 2953 C C . GLY B 1 90 ? 15.502 87.530 42.583 1.00 22.74 68 GLY B C 1
ATOM 2954 O O . GLY B 1 90 ? 16.045 86.557 42.071 1.00 23.54 68 GLY B O 1
ATOM 2955 N N . ASP B 1 91 ? 14.210 87.550 42.898 1.00 22.50 69 ASP B N 1
ATOM 2956 C CA . ASP B 1 91 ? 13.321 86.424 42.602 1.00 22.57 69 ASP B CA 1
ATOM 2957 C C . ASP B 1 91 ? 13.062 86.180 41.108 1.00 21.80 69 ASP B C 1
ATOM 2958 O O . ASP B 1 91 ? 12.491 85.148 40.733 1.00 21.57 69 ASP B O 1
ATOM 2963 N N . CYS B 1 92 ? 13.487 87.113 40.256 1.00 21.42 70 CYS B N 1
ATOM 2964 C CA . CYS B 1 92 ? 13.379 86.931 38.807 1.00 20.77 70 CYS B CA 1
ATOM 2965 C C . CYS B 1 92 ? 14.431 85.986 38.266 1.00 21.05 70 CYS B C 1
ATOM 2966 O O . CYS B 1 92 ? 14.312 85.527 37.139 1.00 21.63 70 CYS B O 1
ATOM 2969 N N . LYS B 1 93 ? 15.471 85.702 39.052 1.00 22.16 71 LYS B N 1
ATOM 2970 C CA . LYS B 1 93 ? 16.570 84.882 38.534 1.00 23.82 71 LYS B CA 1
ATOM 2971 C C . LYS B 1 93 ? 16.079 83.549 37.956 1.00 23.20 71 LYS B C 1
ATOM 2972 O O . LYS B 1 93 ? 16.485 83.161 36.862 1.00 22.69 71 LYS B O 1
ATOM 2978 N N . SER B 1 94 ? 15.193 82.871 38.682 1.00 22.60 72 SER B N 1
ATOM 2979 C CA . SER B 1 94 ? 14.696 81.568 38.251 1.00 22.44 72 SER B CA 1
ATOM 2980 C C . SER B 1 94 ? 13.330 81.650 37.559 1.00 21.82 72 SER B C 1
ATOM 2981 O O . SER B 1 94 ? 12.735 80.618 37.250 1.00 23.02 72 SER B O 1
ATOM 2984 N N . ALA B 1 95 ? 12.835 82.861 37.311 1.00 19.93 73 ALA B N 1
ATOM 2985 C CA . ALA B 1 95 ? 11.503 83.012 36.711 1.00 18.51 73 ALA B CA 1
ATOM 2986 C C . ALA B 1 95 ? 11.479 82.582 35.248 1.00 17.82 73 ALA B C 1
ATOM 2987 O O . ALA B 1 95 ? 12.391 82.885 34.480 1.00 17.46 73 ALA B O 1
ATOM 2989 N N . ASP B 1 96 ? 10.442 81.837 34.875 1.00 16.78 74 ASP B N 1
ATOM 2990 C CA . ASP B 1 96 ? 10.201 81.499 33.472 1.00 17.41 74 ASP B CA 1
ATOM 2991 C C . ASP B 1 96 ? 9.675 82.696 32.673 1.00 16.23 74 ASP B C 1
ATOM 2992 O O . ASP B 1 96 ? 10.047 82.876 31.498 1.00 15.62 74 ASP B O 1
ATOM 2997 N N . ILE B 1 97 ? 8.799 83.490 33.303 1.00 14.98 75 ILE B N 1
ATOM 2998 C CA . ILE B 1 97 ? 8.147 84.644 32.666 1.00 14.66 75 ILE B CA 1
ATOM 2999 C C . ILE B 1 97 ? 8.120 85.811 33.656 1.00 14.66 75 ILE B C 1
ATOM 3000 O O . ILE B 1 97 ? 7.874 85.602 34.844 1.00 14.92 75 ILE B O 1
ATOM 3005 N N . VAL B 1 98 ? 8.365 87.027 33.160 1.00 14.29 76 VAL B N 1
ATOM 3006 C CA . VAL B 1 98 ? 8.152 88.260 33.912 1.00 14.17 76 VAL B CA 1
ATOM 3007 C C . VAL B 1 98 ? 7.088 89.023 33.127 1.00 13.77 76 VAL B C 1
ATOM 3008 O O . VAL B 1 98 ? 7.244 89.259 31.917 1.00 13.75 76 VAL B O 1
ATOM 3012 N N . VAL B 1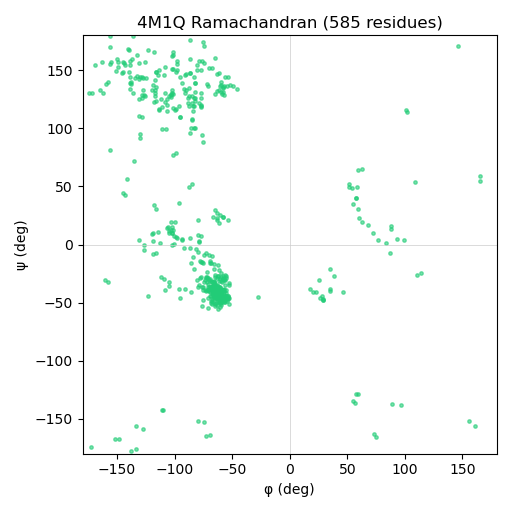 99 ? 5.986 89.345 33.790 1.00 14.18 77 VAL B N 1
ATOM 3013 C CA . VAL B 1 99 ? 4.887 90.057 33.157 1.00 14.11 77 VAL B CA 1
ATOM 3014 C C . VAL B 1 99 ? 4.904 91.481 33.691 1.00 14.07 77 VAL B C 1
ATOM 3015 O O . VAL B 1 99 ? 4.769 91.687 34.900 1.00 14.73 77 VAL B O 1
ATOM 3019 N N . ILE B 1 100 ? 5.062 92.461 32.797 1.00 13.86 78 ILE B N 1
ATOM 3020 C CA . ILE B 1 100 ? 5.110 93.868 33.218 1.00 14.19 78 ILE B CA 1
ATOM 3021 C C . ILE B 1 100 ? 3.753 94.559 32.995 1.00 14.19 78 ILE B C 1
ATOM 3022 O O . ILE B 1 100 ? 3.301 94.706 31.849 1.00 14.40 78 ILE B O 1
ATOM 3027 N N . THR B 1 101 ? 3.119 94.983 34.097 1.00 14.06 79 THR B N 1
ATOM 3028 C CA . THR B 1 101 ? 1.817 95.660 34.076 1.00 14.34 79 THR B CA 1
ATOM 3029 C C . THR B 1 101 ? 1.899 97.076 34.669 1.00 14.95 79 THR B C 1
ATOM 3030 O O . THR B 1 101 ? 0.944 97.847 34.596 1.00 15.84 79 THR B O 1
ATOM 3034 N N . ALA B 1 102 ? 3.052 97.386 35.243 1.00 16.18 80 ALA B N 1
ATOM 3035 C CA . ALA B 1 102 ? 3.284 98.677 35.888 1.00 17.44 80 ALA B CA 1
ATOM 3036 C C . ALA B 1 102 ? 3.366 99.822 34.884 1.00 18.23 80 ALA B C 1
ATOM 3037 O O . ALA B 1 102 ? 3.776 99.631 33.747 1.00 18.10 80 ALA B O 1
ATOM 3039 N N . GLY B 1 103 ? 3.007 101.029 35.327 1.00 20.04 81 GLY B N 1
ATOM 3040 C CA . GLY B 1 103 ? 3.042 102.196 34.449 1.00 22.08 81 GLY B CA 1
ATOM 3041 C C . GLY B 1 103 ? 2.773 103.453 35.241 1.00 26.10 81 GLY B C 1
ATOM 3042 O O . GLY B 1 103 ? 2.681 103.406 36.473 1.00 28.58 81 GLY B O 1
ATOM 3043 N N . ALA B 1 104 ? 2.665 104.576 34.535 1.00 27.59 82 ALA B N 1
ATOM 3044 C CA . ALA B 1 104 ? 2.396 105.865 35.169 1.00 32.30 82 ALA B CA 1
ATOM 3045 C C . ALA B 1 104 ? 0.894 106.059 35.338 1.00 39.01 82 ALA B C 1
ATOM 3046 O O . ALA B 1 104 ? 0.105 105.575 34.519 1.00 41.37 82 ALA B O 1
ATOM 3048 N N . ALA B 1 105 ? 0.507 106.760 36.403 1.00 45.41 83 ALA B N 1
ATOM 3049 C CA . ALA B 1 105 ? -0.894 107.131 36.634 1.00 51.32 83 ALA B CA 1
ATOM 3050 C C . ALA B 1 105 ? -0.980 108.360 37.526 1.00 54.86 83 ALA B C 1
ATOM 3051 O O . ALA B 1 105 ? -0.333 108.420 38.571 1.00 56.53 83 ALA B O 1
ATOM 3053 N N . GLY B 1 109 ? -0.001 111.750 33.028 1.00 81.85 87 GLY B N 1
ATOM 3054 C CA . GLY B 1 109 ? -0.295 111.122 31.745 1.00 80.91 87 GLY B CA 1
ATOM 3055 C C . GLY B 1 109 ? -1.535 111.693 31.085 1.00 81.56 87 GLY B C 1
ATOM 3056 O O . GLY B 1 109 ? -2.447 110.946 30.724 1.00 83.23 87 GLY B O 1
ATOM 3057 N N . GLU B 1 110 ? -1.564 113.017 30.923 1.00 78.72 88 GLU B N 1
ATOM 3058 C CA . GLU B 1 110 ? -2.722 113.704 30.341 1.00 76.63 88 GLU B CA 1
ATOM 3059 C C . GLU B 1 110 ? -2.807 113.531 28.819 1.00 71.47 88 GLU B C 1
ATOM 3060 O O . GLU B 1 110 ? -3.873 113.207 28.290 1.00 72.15 88 GLU B O 1
ATOM 3066 N N . THR B 1 111 ? -1.688 113.743 28.128 1.00 65.84 89 THR B N 1
ATOM 3067 C CA . THR B 1 111 ? -1.610 113.511 26.685 1.00 60.72 89 THR B CA 1
ATOM 3068 C C . THR B 1 111 ? -1.001 112.139 26.427 1.00 53.70 89 THR B C 1
ATOM 3069 O O . THR B 1 111 ? -0.265 111.614 27.265 1.00 52.44 89 THR B O 1
ATOM 3073 N N . ARG B 1 112 ? -1.309 111.560 25.270 1.00 50.65 90 ARG B N 1
ATOM 3074 C CA . ARG B 1 112 ? -0.722 110.281 24.881 1.00 49.61 90 ARG B CA 1
ATOM 3075 C C . ARG B 1 112 ? 0.800 110.363 24.865 1.00 43.71 90 ARG B C 1
ATOM 3076 O O . ARG B 1 112 ? 1.475 109.440 25.316 1.00 41.26 90 ARG B O 1
ATOM 3084 N N . LEU B 1 113 ? 1.328 111.481 24.364 1.00 40.10 91 LEU B N 1
ATOM 3085 C CA . LEU B 1 113 ? 2.770 111.675 24.250 1.00 35.71 91 LEU B CA 1
ATOM 3086 C C . LEU B 1 113 ? 3.472 111.700 25.602 1.00 31.80 91 LEU B C 1
ATOM 3087 O O . LEU B 1 113 ? 4.521 111.063 25.785 1.00 29.89 91 LEU B O 1
ATOM 3092 N N . ASP B 1 114 ? 2.898 112.445 26.544 1.00 30.49 92 ASP B N 1
ATOM 3093 C CA . ASP B 1 114 ? 3.423 112.508 27.899 1.00 29.78 92 ASP B CA 1
ATOM 3094 C C . ASP B 1 114 ? 3.426 111.126 28.563 1.00 27.11 92 ASP B C 1
ATOM 3095 O O . ASP B 1 114 ? 4.383 110.760 29.236 1.00 25.15 92 ASP B O 1
ATOM 3100 N N . LEU B 1 115 ? 2.359 110.362 28.349 1.00 26.58 93 LEU B N 1
ATOM 3101 C CA . LEU B 1 115 ? 2.245 109.033 28.952 1.00 26.20 93 LEU B CA 1
ATOM 3102 C C . LEU B 1 115 ? 3.294 108.052 28.428 1.00 23.84 93 LEU B C 1
ATOM 3103 O O . LEU B 1 115 ? 3.851 107.260 29.203 1.00 23.56 93 LEU B O 1
ATOM 3108 N N . VAL B 1 116 ? 3.570 108.107 27.125 1.00 23.86 94 VAL B N 1
ATOM 3109 C CA . VAL B 1 116 ? 4.534 107.173 26.535 1.00 23.56 94 VAL B CA 1
ATOM 3110 C C . VAL B 1 116 ? 5.917 107.474 27.074 1.00 22.13 94 VAL B C 1
ATOM 3111 O O . VAL B 1 116 ? 6.670 106.566 27.412 1.00 20.76 94 VAL B O 1
ATOM 3115 N N . GLU B 1 117 ? 6.254 108.761 27.180 1.00 21.65 95 GLU B N 1
ATOM 3116 C CA . GLU B 1 117 ? 7.534 109.109 27.785 1.00 22.05 95 GLU B CA 1
ATOM 3117 C C . GLU B 1 117 ? 7.666 108.630 29.214 1.00 20.38 95 GLU B C 1
ATOM 3118 O O . GLU B 1 117 ? 8.703 108.088 29.611 1.00 19.29 95 GLU B O 1
ATOM 3124 N N . LYS B 1 118 ? 6.618 108.843 30.002 1.00 20.52 96 LYS B N 1
ATOM 3125 C CA . LYS B 1 118 ? 6.644 108.442 31.401 1.00 20.83 96 LYS B CA 1
ATOM 3126 C C . LYS B 1 118 ? 6.801 106.921 31.470 1.00 19.51 96 LYS B C 1
ATOM 3127 O O . LYS B 1 118 ? 7.613 106.412 32.238 1.00 20.10 96 LYS B O 1
ATOM 3133 N N . ASN B 1 119 ? 6.072 106.198 30.624 1.00 19.83 97 ASN B N 1
ATOM 3134 C CA . ASN B 1 119 ? 6.147 104.740 30.677 1.00 19.32 97 ASN B CA 1
ATOM 3135 C C . ASN B 1 119 ? 7.462 104.162 30.197 1.00 18.85 97 ASN B C 1
ATOM 3136 O O . ASN B 1 119 ? 7.945 103.189 30.773 1.00 18.19 97 ASN B O 1
ATOM 3141 N N . ALA B 1 120 ? 8.050 104.774 29.168 1.00 18.40 98 ALA B N 1
ATOM 3142 C CA . ALA B 1 120 ? 9.388 104.404 28.713 1.00 18.11 98 ALA B CA 1
ATOM 3143 C C . ALA B 1 120 ? 10.435 104.544 29.833 1.00 18.24 98 ALA B C 1
ATOM 3144 O O . ALA B 1 120 ? 11.275 103.661 30.035 1.00 17.92 98 ALA B O 1
ATOM 3146 N N . A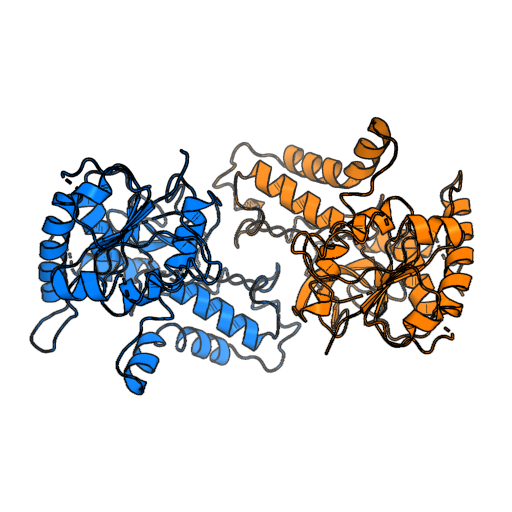SN B 1 121 ? 10.381 105.661 30.560 1.00 18.57 99 ASN B N 1
ATOM 3147 C CA . ASN B 1 121 ? 11.224 105.852 31.730 1.00 19.75 99 ASN B CA 1
ATOM 3148 C C . ASN B 1 121 ? 11.030 104.766 32.780 1.00 19.50 99 ASN B C 1
ATOM 3149 O O . ASN B 1 121 ? 11.996 104.204 33.281 1.00 19.94 99 ASN B O 1
ATOM 3154 N N . ILE B 1 122 ? 9.773 104.449 33.072 1.00 18.57 100 ILE B N 1
ATOM 3155 C CA . ILE B 1 122 ? 9.472 103.407 34.061 1.00 18.72 100 ILE B CA 1
ATOM 3156 C C . ILE B 1 122 ? 10.035 102.061 33.599 1.00 18.75 100 ILE B C 1
ATOM 3157 O O . ILE B 1 122 ? 10.685 101.345 34.372 1.00 19.50 100 ILE B O 1
ATOM 3162 N N . PHE B 1 123 ? 9.828 101.747 32.331 1.00 17.91 101 PHE B N 1
ATOM 3163 C CA . PHE B 1 123 ? 10.279 100.462 31.808 1.00 17.27 101 PHE B CA 1
ATOM 3164 C C . PHE B 1 123 ? 11.788 100.276 31.830 1.00 17.69 101 PHE B C 1
ATOM 3165 O O . PHE B 1 123 ? 12.272 99.170 32.088 1.00 17.45 101 PHE B O 1
ATOM 3173 N N . LYS B 1 124 ? 12.542 101.352 31.585 1.00 18.91 102 LYS B N 1
ATOM 3174 C CA . LYS B 1 124 ? 13.987 101.245 31.641 1.00 19.62 102 LYS B CA 1
ATOM 3175 C C . LYS B 1 124 ? 14.435 100.789 33.029 1.00 19.25 102 LYS B C 1
ATOM 3176 O O . LYS B 1 124 ? 15.283 99.894 33.156 1.00 20.19 102 LYS B O 1
ATOM 3182 N N . GLY B 1 125 ? 13.832 101.380 34.058 1.00 18.58 103 GLY B N 1
ATOM 3183 C CA . GLY B 1 125 ? 14.162 101.074 35.454 1.00 19.22 103 GLY B CA 1
ATOM 3184 C C . GLY B 1 125 ? 13.801 99.642 35.808 1.00 19.57 103 GLY B C 1
ATOM 3185 O O . GLY B 1 125 ? 14.592 98.929 36.422 1.00 20.41 103 GLY B O 1
ATOM 3186 N N . ILE B 1 126 ? 12.608 99.226 35.380 1.00 18.82 104 ILE B N 1
ATOM 3187 C CA . ILE B 1 126 ? 12.118 97.863 35.640 1.00 18.45 104 ILE B CA 1
ATOM 3188 C C . ILE B 1 126 ? 12.990 96.838 34.928 1.00 17.54 104 ILE B C 1
ATOM 3189 O O . ILE B 1 126 ? 13.512 95.908 35.562 1.00 17.29 104 ILE B O 1
ATOM 3194 N N . VAL B 1 127 ? 13.176 97.020 33.620 1.00 17.71 105 VAL B N 1
ATOM 3195 C CA . VAL B 1 127 ? 13.925 96.047 32.826 1.00 17.97 105 VAL B CA 1
ATOM 3196 C C . VAL B 1 127 ? 15.378 95.921 33.299 1.00 19.18 105 VAL B C 1
ATOM 3197 O O . VAL B 1 127 ? 15.895 94.816 33.417 1.00 19.11 105 VAL B O 1
ATOM 3201 N N . ASP B 1 128 ? 16.019 97.043 33.623 1.00 20.28 106 ASP B N 1
ATOM 3202 C CA . ASP B 1 128 ? 17.383 96.979 34.160 1.00 22.77 106 ASP B CA 1
ATOM 3203 C C . ASP B 1 128 ? 17.494 96.145 35.438 1.00 22.65 106 ASP B C 1
ATOM 3204 O O . ASP B 1 128 ? 18.429 95.358 35.581 1.00 24.16 106 ASP B O 1
ATOM 3209 N N . GLN B 1 129 ? 16.547 96.336 36.355 1.00 21.66 107 GLN B N 1
ATOM 3210 C CA . GLN B 1 129 ? 16.501 95.570 37.604 1.00 21.85 107 GLN B CA 1
ATOM 3211 C C . GLN B 1 129 ? 16.226 94.087 37.351 1.00 21.18 107 GLN B C 1
ATOM 3212 O O . GLN B 1 129 ? 16.840 93.225 37.986 1.00 21.76 107 GLN B O 1
ATOM 3218 N N . VAL B 1 130 ? 15.339 93.784 36.408 1.00 20.51 108 VAL B N 1
ATOM 3219 C CA . VAL B 1 130 ? 15.088 92.383 36.064 1.00 19.95 108 VAL B CA 1
ATOM 3220 C C . VAL B 1 130 ? 16.355 91.715 35.495 1.00 20.65 108 VAL B C 1
ATOM 3221 O O . VAL B 1 130 ? 16.737 90.630 35.935 1.00 21.09 108 VAL B O 1
ATOM 3233 N N . GLY B 1 132 ? 19.399 92.585 35.846 1.00 23.40 110 GLY B N 1
ATOM 3234 C CA . GLY B 1 132 ? 20.420 92.574 36.895 1.00 23.98 110 GLY B CA 1
ATOM 3235 C C . GLY B 1 132 ? 20.333 91.367 37.824 1.00 24.90 110 GLY B C 1
ATOM 3236 O O . GLY B 1 132 ? 21.318 91.005 38.474 1.00 25.95 110 GLY B O 1
ATOM 3237 N N . SER B 1 133 ? 19.159 90.737 37.882 1.00 24.43 111 SER B N 1
ATOM 3238 C CA . SER B 1 133 ? 18.951 89.546 38.715 1.00 23.71 111 SER B CA 1
ATOM 3239 C C . SER B 1 133 ? 19.523 88.268 38.107 1.00 24.37 111 SER B C 1
ATOM 3240 O O . SER B 1 133 ? 19.633 87.250 38.789 1.00 26.24 111 SER B O 1
ATOM 3243 N N . GLY B 1 134 ? 19.866 88.311 36.826 1.00 23.61 112 GLY B N 1
ATOM 3244 C CA . GLY B 1 134 ? 20.221 87.101 36.104 1.00 23.99 112 GLY B CA 1
ATOM 3245 C C . GLY B 1 134 ? 19.064 86.437 35.374 1.00 23.29 112 GLY B C 1
ATOM 3246 O O . GLY B 1 134 ? 19.238 85.354 34.814 1.00 24.16 112 GLY B O 1
ATOM 3247 N N . PHE B 1 135 ? 17.887 87.067 35.384 1.00 22.34 113 PHE B N 1
ATOM 3248 C CA . PHE B 1 135 ? 16.724 86.580 34.611 1.00 21.64 113 PHE B CA 1
ATOM 3249 C C . PHE B 1 135 ? 17.096 86.188 33.182 1.00 22.57 113 PHE B C 1
ATOM 3250 O O . PHE B 1 135 ? 17.810 86.928 32.489 1.00 21.90 113 PHE B O 1
ATOM 3258 N N . ASN B 1 136 ? 16.612 85.022 32.756 1.00 22.97 114 ASN B N 1
ATOM 3259 C CA . ASN B 1 136 ? 16.819 84.560 31.388 1.00 24.13 114 ASN B CA 1
ATOM 3260 C C . ASN B 1 136 ? 15.597 83.820 30.845 1.00 23.16 114 ASN B C 1
ATOM 3261 O O . ASN B 1 136 ? 15.715 82.776 30.183 1.00 25.32 114 ASN B O 1
ATOM 3266 N N . GLY B 1 137 ? 14.425 84.381 31.124 1.00 19.95 115 GLY B N 1
ATOM 3267 C CA . GLY B 1 137 ? 13.162 83.819 30.647 1.00 18.77 115 GLY B CA 1
ATOM 3268 C C . GLY B 1 137 ? 12.544 84.705 29.588 1.00 17.75 115 GLY B C 1
ATOM 3269 O O . GLY B 1 137 ? 13.258 85.264 28.756 1.00 18.42 115 GLY B O 1
ATOM 3270 N N . ILE B 1 138 ? 11.217 84.813 29.627 1.00 15.89 116 ILE B N 1
ATOM 3271 C CA . ILE B 1 138 ? 10.438 85.531 28.612 1.00 15.31 116 ILE B CA 1
ATOM 3272 C C . ILE B 1 138 ? 9.737 86.722 29.273 1.00 15.06 116 ILE B C 1
ATOM 3273 O O . ILE B 1 138 ? 9.199 86.589 30.380 1.00 14.76 116 ILE B O 1
ATOM 3278 N N . PHE B 1 139 ? 9.769 87.890 28.623 1.00 14.73 117 PHE B N 1
ATOM 3279 C CA . PHE B 1 139 ? 8.959 89.023 29.051 1.00 14.81 117 PHE B CA 1
ATOM 3280 C C . PHE B 1 139 ? 7.606 89.021 28.343 1.00 13.86 117 PHE B C 1
ATOM 3281 O O . PHE B 1 139 ? 7.560 88.897 27.115 1.00 13.92 117 PHE B O 1
ATOM 3289 N N . ILE B 1 140 ? 6.519 89.164 29.107 1.00 12.97 118 ILE B N 1
ATOM 3290 C CA . ILE B 1 140 ? 5.228 89.572 28.561 1.00 12.98 118 ILE B CA 1
ATOM 3291 C C . ILE B 1 140 ? 4.951 91.016 28.977 1.00 13.57 118 ILE B C 1
ATOM 3292 O O . ILE B 1 140 ? 4.991 91.324 30.156 1.00 15.06 118 ILE B O 1
ATOM 3297 N N . ILE B 1 141 ? 4.687 91.902 28.016 1.00 13.38 119 ILE B N 1
ATOM 3298 C CA . ILE B 1 141 ? 4.368 93.289 28.311 1.00 13.39 119 ILE B CA 1
ATOM 3299 C C . ILE B 1 141 ? 2.874 93.491 28.157 1.00 13.42 119 ILE B C 1
ATOM 3300 O O . ILE B 1 141 ? 2.318 93.147 27.093 1.00 13.22 119 ILE B O 1
ATOM 3305 N N . ALA B 1 142 ? 2.238 94.035 29.204 1.00 13.48 120 ALA B N 1
ATOM 3306 C CA . ALA B 1 142 ? 0.808 94.381 29.200 1.00 13.80 120 ALA B CA 1
ATOM 3307 C C . ALA B 1 142 ? 0.533 95.894 29.180 1.00 14.43 120 ALA B C 1
ATOM 3308 O O . ALA B 1 142 ? -0.494 96.341 28.664 1.00 14.78 120 ALA B O 1
ATOM 3310 N N . THR B 1 143 ? 1.442 96.673 29.762 1.00 14.73 121 THR B N 1
ATOM 3311 C CA . THR B 1 143 ? 1.236 98.124 29.893 1.00 15.34 121 THR B CA 1
ATOM 3312 C C . THR B 1 143 ? 1.061 98.798 28.529 1.00 15.46 121 THR B C 1
ATOM 3313 O O . THR B 1 143 ? 1.761 98.462 27.590 1.00 15.30 121 THR B O 1
ATOM 3317 N N . ASN B 1 144 ? 0.137 99.753 28.433 1.00 15.86 122 ASN B N 1
ATOM 3318 C CA . ASN B 1 144 ? -0.068 100.494 27.189 1.00 16.69 122 ASN B CA 1
ATOM 3319 C C . ASN B 1 144 ? 0.794 101.759 27.118 1.00 17.06 122 ASN B C 1
ATOM 3320 O O . ASN B 1 144 ? 1.029 102.398 28.157 1.00 17.86 122 ASN B O 1
ATOM 3325 N N . PRO B 1 145 ? 1.252 102.137 25.908 1.00 16.93 123 PRO B N 1
ATOM 3326 C CA . PRO B 1 145 ? 1.017 101.499 24.609 1.00 16.44 123 PRO B CA 1
ATOM 3327 C C . PRO B 1 145 ? 1.875 100.264 24.466 1.00 15.34 123 PRO B C 1
ATOM 3328 O O . PRO B 1 145 ? 3.108 100.335 24.498 1.00 15.57 123 PRO B O 1
ATOM 3332 N N . VAL B 1 146 ? 1.207 99.128 24.310 1.00 14.45 124 VAL B N 1
ATOM 3333 C CA . VAL B 1 146 ? 1.850 97.843 24.456 1.00 13.69 124 VAL B CA 1
ATOM 3334 C C . VAL B 1 146 ? 2.893 97.526 23.382 1.00 13.49 124 VAL B C 1
ATOM 3335 O O . VAL B 1 146 ? 3.913 96.887 23.679 1.00 13.61 124 VAL B O 1
ATOM 3339 N N . ASP B 1 147 ? 2.643 97.963 22.154 1.00 13.42 125 ASP B N 1
ATOM 3340 C CA . ASP B 1 147 ? 3.602 97.718 21.066 1.00 14.42 125 ASP B CA 1
ATOM 3341 C C . ASP B 1 147 ? 4.873 98.496 21.312 1.00 14.66 125 ASP B C 1
ATOM 3342 O O . ASP B 1 147 ? 5.962 97.953 21.210 1.00 15.17 125 ASP B O 1
ATOM 3347 N N . VAL B 1 148 ? 4.716 99.772 21.665 1.00 15.37 126 VAL B N 1
ATOM 3348 C CA . VAL B 1 148 ? 5.873 100.636 21.917 1.00 16.46 126 VAL B CA 1
ATOM 3349 C C . VAL B 1 148 ? 6.686 100.145 23.121 1.00 15.79 126 VAL B C 1
ATOM 3350 O O . VAL B 1 148 ? 7.918 100.116 23.103 1.00 15.95 126 VAL B O 1
ATOM 3354 N N . LEU B 1 149 ? 5.978 99.699 24.155 1.00 15.09 127 LEU B N 1
ATOM 3355 C CA . LEU B 1 149 ? 6.638 99.234 25.368 1.00 15.00 127 LEU B CA 1
ATOM 3356 C C . LEU B 1 149 ? 7.238 97.833 25.233 1.00 14.69 127 LEU B C 1
ATOM 3357 O O . LEU B 1 149 ? 8.205 97.510 25.899 1.00 14.15 127 LEU B O 1
ATOM 3362 N N . ALA B 1 150 ? 6.660 97.011 24.359 1.00 14.26 128 ALA B N 1
ATOM 3363 C CA . ALA B 1 150 ? 7.269 95.749 24.007 1.00 14.09 128 ALA B CA 1
ATOM 3364 C C . ALA B 1 150 ? 8.590 96.011 23.266 1.00 14.44 128 ALA B C 1
ATOM 3365 O O . ALA B 1 150 ? 9.615 95.416 23.599 1.00 14.25 128 ALA B O 1
ATOM 3367 N N . TYR B 1 151 ? 8.568 96.947 22.317 1.00 14.90 129 TYR B N 1
ATOM 3368 C CA . TYR B 1 151 ? 9.793 97.326 21.615 1.00 15.53 129 TYR B CA 1
ATOM 3369 C C . TYR B 1 151 ? 10.839 97.855 22.612 1.00 15.42 129 TYR B C 1
ATOM 3370 O O . TYR B 1 151 ? 12.009 97.458 22.560 1.00 15.59 129 TYR B O 1
ATOM 3379 N N . ALA B 1 152 ? 10.397 98.708 23.537 1.00 15.56 130 ALA B N 1
ATOM 3380 C CA . ALA B 1 152 ? 11.278 99.231 24.596 1.00 16.87 130 ALA B CA 1
ATOM 3381 C C . ALA B 1 152 ? 11.918 98.096 25.376 1.00 16.96 130 ALA B C 1
ATOM 3382 O O . ALA B 1 152 ? 13.106 98.105 25.638 1.00 17.31 130 ALA B O 1
ATOM 3384 N N . THR B 1 153 ? 11.106 97.109 25.756 1.00 15.85 131 THR B N 1
ATOM 3385 C CA . THR B 1 153 ? 11.607 95.997 26.539 1.00 15.85 131 THR B CA 1
ATOM 3386 C C . THR B 1 153 ? 12.649 95.197 25.764 1.00 16.65 131 THR B C 1
ATOM 3387 O O . THR B 1 153 ? 13.647 94.753 26.329 1.00 16.80 131 THR B O 1
ATOM 3391 N N . TRP B 1 154 ? 12.407 95.003 24.471 1.00 17.46 132 TRP B N 1
ATOM 3392 C CA . TRP B 1 154 ? 13.343 94.321 23.615 1.00 19.03 132 TRP B CA 1
ATOM 3393 C C . TRP B 1 154 ? 14.684 95.090 23.590 1.00 19.91 132 TRP B C 1
ATOM 3394 O O . TRP B 1 154 ? 15.751 94.502 23.806 1.00 19.97 132 TRP B O 1
ATOM 3405 N N . LYS B 1 155 ? 14.614 96.395 23.360 1.00 20.45 133 LYS B N 1
ATOM 3406 C CA . LYS B 1 155 ? 15.827 97.244 23.341 1.00 21.59 133 LYS B CA 1
ATOM 3407 C C . LYS B 1 155 ? 16.562 97.262 24.669 1.00 22.46 133 LYS B C 1
ATOM 3408 O O . LYS B 1 155 ? 17.785 97.075 24.707 1.00 24.06 133 LYS B O 1
ATOM 3414 N N . PHE B 1 156 ? 15.826 97.494 25.751 1.00 20.83 134 PHE B N 1
ATOM 3415 C CA . PHE B 1 156 ? 16.444 97.640 27.074 1.00 20.56 134 PHE B CA 1
ATOM 3416 C C . PHE B 1 156 ? 17.047 96.325 27.564 1.00 21.17 134 PHE B C 1
ATOM 3417 O O . PHE B 1 156 ? 18.115 96.317 28.186 1.00 22.31 134 PHE B O 1
ATOM 3425 N N . SER B 1 157 ? 16.384 95.205 27.259 1.00 20.08 135 SER B N 1
ATOM 3426 C CA . SER B 1 157 ? 16.793 93.923 27.822 1.00 19.56 135 SER B CA 1
ATOM 3427 C C . SER B 1 157 ? 17.972 93.309 27.089 1.00 20.51 135 SER B C 1
ATOM 3428 O O . SER B 1 157 ? 18.771 92.600 27.696 1.00 22.08 135 SER B O 1
ATOM 3431 N N . GLY B 1 158 ? 18.077 93.591 25.793 1.00 20.40 136 GLY B N 1
ATOM 3432 C CA . GLY B 1 158 ? 19.058 92.924 24.936 1.00 21.70 136 GLY B CA 1
ATOM 3433 C C . GLY B 1 158 ? 18.719 91.464 24.635 1.00 22.48 136 GLY B C 1
ATOM 3434 O O . GLY B 1 158 ? 19.539 90.734 24.074 1.00 24.44 136 GLY B O 1
ATOM 3435 N N . LEU B 1 159 ? 17.509 91.030 24.987 1.00 21.65 137 LEU B N 1
ATOM 3436 C CA . LEU B 1 159 ? 17.113 89.650 24.724 1.00 21.19 137 LEU B CA 1
ATOM 3437 C C . LEU B 1 159 ? 16.709 89.428 23.263 1.00 20.60 137 LEU B C 1
ATOM 3438 O O . LEU B 1 159 ? 16.338 90.384 22.576 1.00 20.90 137 LEU B O 1
ATOM 3443 N N . PRO B 1 160 ? 16.759 88.167 22.786 1.00 20.32 138 PRO B N 1
ATOM 3444 C CA . PRO B 1 160 ? 16.256 87.868 21.440 1.00 20.13 138 PRO B CA 1
ATOM 3445 C C . PRO B 1 160 ? 14.769 88.199 21.342 1.00 18.95 138 PRO B C 1
ATOM 3446 O O . PRO B 1 160 ? 14.026 88.033 22.325 1.00 19.02 138 PRO B O 1
ATOM 3450 N N . LYS B 1 161 ? 14.347 88.626 20.154 1.00 18.45 139 LYS B N 1
ATOM 3451 C CA . LYS B 1 161 ? 12.973 89.026 19.895 1.00 18.30 139 LYS B CA 1
ATOM 3452 C C . LYS B 1 161 ? 11.949 87.961 20.314 1.00 17.74 139 LYS B C 1
ATOM 3453 O O . LYS B 1 161 ? 10.861 88.311 20.782 1.00 18.16 139 LYS B O 1
ATOM 3459 N N . GLU B 1 162 ? 12.308 86.679 20.153 1.00 17.93 140 GLU B N 1
ATOM 3460 C CA . GLU B 1 162 ? 11.389 85.563 20.454 1.00 18.51 140 GLU B CA 1
ATOM 3461 C C . GLU B 1 162 ? 10.923 85.603 21.898 1.00 17.25 140 GLU B C 1
ATOM 3462 O O . GLU B 1 162 ? 9.821 85.141 22.229 1.00 16.74 140 GLU B O 1
ATOM 3468 N N . ARG B 1 163 ? 11.750 86.186 22.764 1.00 16.67 141 ARG B N 1
ATOM 3469 C CA . ARG B 1 163 ? 11.489 86.136 24.197 1.00 17.25 141 ARG B CA 1
ATOM 3470 C C . ARG B 1 163 ? 10.986 87.449 24.812 1.00 16.18 141 ARG B C 1
ATOM 3471 O O . ARG B 1 163 ? 10.945 87.588 26.037 1.00 15.89 141 ARG B O 1
ATOM 3479 N N . VAL B 1 164 ? 10.548 88.382 23.964 1.00 15.17 142 VAL B N 1
ATOM 3480 C CA . VAL B 1 164 ? 9.949 89.642 24.424 1.00 15.02 142 VAL B CA 1
ATOM 3481 C C . VAL B 1 164 ? 8.652 89.815 23.648 1.00 14.20 142 VAL B C 1
ATOM 3482 O O . VAL B 1 164 ? 8.666 90.019 22.427 1.00 14.27 142 VAL B O 1
ATOM 3486 N N . ILE B 1 165 ? 7.531 89.693 24.345 1.00 13.63 143 ILE B N 1
ATOM 3487 C CA . ILE B 1 165 ? 6.243 89.564 23.671 1.00 13.24 143 ILE B CA 1
ATOM 3488 C C . ILE B 1 165 ? 5.253 90.535 24.257 1.00 13.00 143 ILE B C 1
ATOM 3489 O O . ILE B 1 165 ? 5.054 90.525 25.459 1.00 12.86 143 ILE B O 1
ATOM 3494 N N . GLY B 1 166 ? 4.639 91.379 23.427 1.00 12.53 144 GLY B N 1
ATOM 3495 C CA . GLY B 1 166 ? 3.538 92.230 23.904 1.00 12.63 144 GLY B CA 1
ATOM 3496 C C . GLY B 1 166 ? 2.233 91.464 23.787 1.00 12.65 144 GLY B C 1
ATOM 3497 O O . GLY B 1 166 ? 2.075 90.649 22.868 1.00 12.25 144 GLY B O 1
ATOM 3498 N N . SER B 1 167 ? 1.294 91.716 24.700 1.00 13.11 145 SER B N 1
ATOM 3499 C CA . SER B 1 167 ? -0.052 91.130 24.559 1.00 13.16 145 SER B CA 1
ATOM 3500 C C . SER B 1 167 ? -0.686 91.561 23.222 1.00 12.95 145 SER B C 1
ATOM 3501 O O . SER B 1 167 ? -1.446 90.820 22.632 1.00 12.93 145 SER B O 1
ATOM 3504 N N . GLY B 1 168 ? -0.341 92.748 22.711 1.00 12.72 146 GLY B N 1
ATOM 3505 C CA . GLY B 1 168 ? -0.763 93.114 21.357 1.00 13.06 146 GLY B CA 1
ATOM 3506 C C . GLY B 1 168 ? -2.263 93.112 21.170 1.00 12.94 146 GLY B C 1
ATOM 3507 O O . GLY B 1 168 ? -3.010 93.732 21.952 1.00 13.51 146 GLY B O 1
ATOM 3508 N N . THR B 1 169 ? -2.727 92.411 20.126 1.00 12.75 147 THR B N 1
ATOM 3509 C CA . THR B 1 169 ? -4.146 92.417 19.784 1.00 12.80 147 THR B CA 1
ATOM 3510 C C . THR B 1 169 ? -4.839 91.132 20.236 1.00 12.71 147 THR B C 1
ATOM 3511 O O . THR B 1 169 ? -5.926 90.821 19.772 1.00 13.82 147 THR B O 1
ATOM 3515 N N . ILE B 1 170 ? -4.220 90.426 21.171 1.00 12.77 148 ILE B N 1
ATOM 3516 C CA . ILE B 1 170 ? -4.798 89.165 21.659 1.00 12.94 148 ILE B CA 1
ATOM 3517 C C . ILE B 1 170 ? -6.232 89.400 22.138 1.00 13.58 148 ILE B C 1
ATOM 3518 O O . ILE B 1 170 ? -7.131 88.618 21.828 1.00 14.12 148 ILE B O 1
ATOM 3523 N N . LEU B 1 171 ? -6.458 90.462 22.909 1.00 14.37 149 LEU B N 1
ATOM 3524 C CA . LEU B 1 171 ? -7.788 90.744 23.411 1.00 15.19 149 LEU B CA 1
ATOM 3525 C C . LEU B 1 171 ? -8.730 91.237 22.311 1.00 14.58 149 LEU B C 1
ATOM 3526 O O . LEU B 1 171 ? -9.909 90.890 22.321 1.00 15.15 149 LEU B O 1
ATOM 3531 N N . ASP B 1 172 ? -8.222 92.068 21.390 1.00 13.61 150 ASP B N 1
ATOM 3532 C CA . ASP B 1 172 ? -9.022 92.571 20.267 1.00 13.97 150 ASP B CA 1
ATOM 3533 C C . ASP B 1 172 ? -9.521 91.400 19.429 1.00 12.81 150 ASP B C 1
ATOM 3534 O O . ASP B 1 172 ? -10.689 91.326 19.068 1.00 12.61 150 ASP B O 1
ATOM 3539 N N . THR B 1 173 ? -8.617 90.471 19.156 1.00 12.41 151 THR B N 1
ATOM 3540 C CA . THR B 1 173 ? -8.963 89.290 18.360 1.00 12.24 151 THR B CA 1
ATOM 3541 C C . THR B 1 173 ? -10.006 88.426 19.086 1.00 12.17 151 THR B C 1
ATOM 3542 O O . THR B 1 173 ? -10.972 87.954 18.444 1.00 12.12 151 THR B O 1
ATOM 3546 N N . ALA B 1 174 ? -9.824 88.237 20.399 1.00 12.06 152 ALA B N 1
ATOM 3547 C CA . ALA B 1 174 ? -10.820 87.513 21.217 1.00 12.47 152 ALA B CA 1
ATOM 3548 C C . ALA B 1 174 ? -12.188 88.166 21.136 1.00 12.75 152 ALA B C 1
ATOM 3549 O O . ALA B 1 174 ? -13.192 87.485 20.921 1.00 13.64 152 ALA B O 1
ATOM 3551 N N . ARG B 1 175 ? -12.234 89.492 21.273 1.00 13.06 153 ARG B N 1
ATOM 3552 C CA . ARG B 1 175 ? -13.497 90.204 21.162 1.00 13.66 153 ARG B CA 1
ATOM 3553 C C . ARG B 1 175 ? -14.130 90.037 19.772 1.00 13.79 153 ARG B C 1
ATOM 3554 O O . ARG B 1 175 ? -15.347 89.867 19.656 1.00 15.76 153 ARG B O 1
ATOM 3562 N N . PHE B 1 176 ? -13.293 90.090 18.736 1.00 13.61 154 PHE B N 1
ATOM 3563 C CA . PHE B 1 176 ? -13.718 89.980 17.336 1.00 14.03 154 PHE B CA 1
ATOM 3564 C C . PHE B 1 176 ? -14.405 88.612 17.145 1.00 13.51 154 PHE B C 1
ATOM 3565 O O . PHE B 1 176 ? -15.546 88.536 16.681 1.00 13.80 154 PHE B O 1
ATOM 3573 N N . ARG B 1 177 ? -13.741 87.550 17.592 1.00 12.95 155 ARG B N 1
ATOM 3574 C CA . ARG B 1 177 ? -14.298 86.190 17.471 1.00 12.53 155 ARG B CA 1
ATOM 3575 C C . ARG B 1 177 ? -15.556 86.022 18.302 1.00 13.06 155 ARG B C 1
ATOM 3576 O O . ARG B 1 177 ? -16.511 85.384 17.850 1.00 13.61 155 ARG B O 1
ATOM 3584 N N . PHE B 1 178 ? -15.566 86.595 19.503 1.00 13.57 156 PHE B N 1
ATOM 3585 C CA . PHE B 1 178 ? -16.720 86.463 20.386 1.00 14.68 156 PHE B CA 1
ATOM 3586 C C . PHE B 1 178 ? -17.945 87.147 19.746 1.00 14.61 156 PHE B C 1
ATOM 3587 O O . PHE B 1 178 ? -19.041 86.576 19.720 1.00 14.64 156 PHE B O 1
ATOM 3595 N N . LEU B 1 179 ? -17.765 88.348 19.199 1.00 14.94 157 LEU B N 1
ATOM 3596 C CA . LEU B 1 179 ? -18.895 89.060 18.594 1.00 15.87 157 LEU B CA 1
ATOM 3597 C C . LEU B 1 179 ? -19.428 88.332 17.355 1.00 16.34 157 LEU B C 1
ATOM 3598 O O . LEU B 1 179 ? -20.638 88.231 17.159 1.00 17.47 157 LEU B O 1
ATOM 3603 N N . LEU B 1 180 ? -18.515 87.768 16.567 1.00 15.49 158 LEU B N 1
ATOM 3604 C CA . LEU B 1 180 ? -18.901 86.995 15.391 1.00 15.44 158 LEU B CA 1
ATOM 3605 C C . LEU B 1 180 ? -19.608 85.723 15.828 1.00 15.31 158 LEU B C 1
ATOM 3606 O O . LEU B 1 180 ? -20.571 85.305 15.195 1.00 15.44 158 LEU B O 1
ATOM 3611 N N . SER B 1 181 ? -19.163 85.130 16.929 1.00 15.61 159 SER B N 1
ATOM 3612 C CA . SER B 1 181 ? -19.800 83.899 17.423 1.00 15.45 159 SER B CA 1
ATOM 3613 C C . SER B 1 181 ? -21.261 84.157 17.795 1.00 16.63 159 SER B C 1
ATOM 3614 O O . SER B 1 181 ? -22.122 83.304 17.586 1.00 17.25 159 SER B O 1
ATOM 3617 N N . GLU B 1 182 ? -21.530 85.342 18.334 1.00 18.16 160 GLU B N 1
ATOM 3618 C CA . GLU B 1 182 ? -22.880 85.719 18.723 1.00 19.45 160 GLU B CA 1
ATOM 3619 C C . GLU B 1 182 ? -23.706 86.048 17.485 1.00 19.26 160 GLU B C 1
ATOM 3620 O O . GLU B 1 182 ? -24.868 85.654 17.389 1.00 20.50 160 GLU B O 1
ATOM 3626 N N . TYR B 1 183 ? -23.078 86.707 16.518 1.00 18.67 161 TYR B N 1
ATOM 3627 C CA . TYR B 1 183 ? -23.708 87.060 15.246 1.00 19.03 161 TYR B CA 1
ATOM 3628 C C . TYR B 1 183 ? -24.164 85.822 14.468 1.00 19.56 161 TYR B C 1
ATOM 3629 O O . TYR B 1 183 ? -25.260 85.826 13.889 1.00 20.53 161 TYR B O 1
ATOM 3638 N N . PHE B 1 184 ? -23.363 84.754 14.508 1.00 18.90 162 PHE B N 1
ATOM 3639 C CA . PHE B 1 184 ? -23.653 83.513 13.768 1.00 19.13 162 PHE B CA 1
ATOM 3640 C C . PHE B 1 184 ? -24.257 82.389 14.610 1.00 19.71 162 PHE B C 1
ATOM 3641 O O . PHE B 1 184 ? -24.528 81.322 14.069 1.00 19.93 162 PHE B O 1
ATOM 3649 N N . ASP B 1 185 ? -24.471 82.630 15.908 1.00 20.51 163 ASP B N 1
ATOM 3650 C CA A ASP B 1 185 ? -25.033 81.622 16.823 0.50 21.40 163 ASP B CA 1
ATOM 3651 C CA B ASP B 1 185 ? -25.041 81.624 16.829 0.50 21.15 163 ASP B CA 1
ATOM 3652 C C . ASP B 1 185 ? -24.288 80.284 16.763 1.00 20.29 163 ASP B C 1
ATOM 3653 O O . ASP B 1 185 ? -24.898 79.216 16.650 1.00 20.61 163 ASP B O 1
ATOM 3662 N N . ILE B 1 186 ? -22.959 80.362 16.841 1.00 18.12 164 ILE B N 1
ATOM 3663 C CA . ILE B 1 186 ? -22.073 79.198 16.750 1.00 17.72 164 ILE B CA 1
ATOM 3664 C C . ILE B 1 186 ? -20.948 79.322 17.792 1.00 16.96 164 ILE B C 1
ATOM 3665 O O . ILE B 1 186 ? -20.650 80.422 18.273 1.00 17.21 164 ILE B O 1
ATOM 3670 N N . ASP B 1 187 ? -20.346 78.197 18.157 1.00 15.83 165 ASP B N 1
ATOM 3671 C CA . ASP B 1 187 ? -19.247 78.184 19.121 1.00 15.81 165 ASP B CA 1
ATOM 3672 C C . ASP B 1 187 ? -18.111 79.075 18.653 1.00 14.60 165 ASP B C 1
ATOM 3673 O O . ASP B 1 187 ? -17.712 79.044 17.486 1.00 15.15 165 ASP B O 1
ATOM 3678 N N . VAL B 1 188 ? -17.572 79.851 19.583 1.00 13.44 166 VAL B N 1
ATOM 3679 C CA . VAL B 1 188 ? -16.462 80.763 19.289 1.00 13.34 166 VAL B CA 1
ATOM 3680 C C . VAL B 1 188 ? -15.224 80.022 18.767 1.00 12.82 166 VAL B C 1
ATOM 3681 O O . VAL B 1 188 ? -14.414 80.597 18.045 1.00 13.15 166 VAL B O 1
ATOM 3685 N N . ARG B 1 189 ? -15.094 78.735 19.100 1.00 13.47 167 ARG B N 1
ATOM 3686 C CA A ARG B 1 189 ? -13.965 77.945 18.593 0.50 13.95 167 ARG B CA 1
ATOM 3687 C CA B ARG B 1 189 ? -13.965 77.950 18.591 0.50 14.02 167 ARG B CA 1
ATOM 3688 C C . ARG B 1 189 ? -14.028 77.724 17.073 1.00 13.56 167 ARG B C 1
ATOM 3689 O O . ARG B 1 189 ? -13.031 77.358 16.450 1.00 13.94 167 ARG B O 1
ATOM 3704 N N . ASN B 1 190 ? -15.199 77.959 16.479 1.00 12.87 168 ASN B N 1
ATOM 3705 C CA . ASN B 1 190 ? -15.398 77.803 15.045 1.00 13.27 168 ASN B CA 1
ATOM 3706 C C . ASN B 1 190 ? -15.407 79.141 14.290 1.00 13.51 168 ASN B C 1
ATOM 3707 O O . ASN B 1 190 ? -15.764 79.205 13.100 1.00 14.04 168 ASN B O 1
ATOM 3712 N N . ILE B 1 191 ? -15.042 80.210 14.993 1.00 13.78 169 ILE B N 1
ATOM 3713 C CA . ILE B 1 191 ? -14.874 81.515 14.368 1.00 13.73 169 ILE B CA 1
ATOM 3714 C C . ILE B 1 191 ? -13.375 81.784 14.208 1.00 13.18 169 ILE B C 1
ATOM 3715 O O . ILE B 1 191 ? -12.607 81.666 15.183 1.00 13.29 169 ILE B O 1
ATOM 3720 N N . HIS B 1 192 ? -12.964 82.168 13.002 1.00 13.15 170 HIS B N 1
ATOM 3721 C CA . HIS B 1 192 ? -11.547 82.289 12.703 1.00 13.44 170 HIS B CA 1
ATOM 3722 C C . HIS B 1 192 ? -11.266 83.631 12.078 1.00 14.28 170 HIS B C 1
ATOM 3723 O O . HIS B 1 192 ? -11.442 83.834 10.890 1.00 15.34 170 HIS B O 1
ATOM 3730 N N . GLY B 1 193 ? -10.864 84.571 12.918 1.00 14.55 171 GLY B N 1
ATOM 3731 C CA . GLY B 1 193 ? -10.644 85.932 12.436 1.00 15.27 171 GLY B CA 1
ATOM 3732 C C . GLY B 1 193 ? -9.544 86.560 13.259 1.00 14.87 171 GLY B C 1
ATOM 3733 O O . GLY B 1 193 ? -9.340 86.185 14.405 1.00 14.90 171 GLY B O 1
ATOM 3734 N N . TYR B 1 194 ? -8.832 87.517 12.660 1.00 14.33 172 TYR B N 1
ATOM 3735 C CA . TYR B 1 194 ? -7.744 88.228 13.347 1.00 13.91 172 TYR B CA 1
ATOM 3736 C C . TYR B 1 194 ? -7.924 89.730 13.321 1.00 13.17 172 TYR B C 1
ATOM 3737 O O . TYR B 1 194 ? -8.348 90.274 12.304 1.00 13.76 172 TYR B O 1
ATOM 3746 N N . ILE B 1 195 ? -7.535 90.365 14.422 1.00 12.67 173 ILE B N 1
ATOM 3747 C CA . ILE B 1 195 ? -7.235 91.802 14.441 1.00 12.97 173 ILE B CA 1
ATOM 3748 C C . ILE B 1 195 ? -5.719 91.955 14.409 1.00 13.02 173 ILE B C 1
ATOM 3749 O O . ILE B 1 195 ? -5.024 91.333 15.198 1.00 13.00 173 ILE B O 1
ATOM 3762 N N . GLY B 1 197 ? -2.180 94.762 13.747 1.00 13.94 175 GLY B N 1
ATOM 3763 C CA . GLY B 1 197 ? -1.695 96.146 13.817 1.00 14.21 175 GLY B CA 1
ATOM 3764 C C . GLY B 1 197 ? -1.426 96.598 15.238 1.00 14.34 175 GLY B C 1
ATOM 3765 O O . GLY B 1 197 ? -1.314 95.790 16.144 1.00 14.02 175 GLY B O 1
ATOM 3766 N N . GLU B 1 198 ? -1.276 97.910 15.425 1.00 14.31 176 GLU B N 1
ATOM 3767 C CA . GLU B 1 198 ? -1.260 98.520 16.760 1.00 15.45 176 GLU B CA 1
ATOM 3768 C C . GLU B 1 198 ? -2.468 98.094 17.595 1.00 15.40 176 GLU B C 1
ATOM 3769 O O . GLU B 1 198 ? -3.585 98.110 17.103 1.00 15.92 176 GLU B O 1
ATOM 3775 N N . HIS B 1 199 ? -2.237 97.786 18.872 1.00 15.55 177 HIS B N 1
ATOM 3776 C CA . HIS B 1 199 ? -3.325 97.647 19.844 1.00 16.15 177 HIS B CA 1
ATOM 3777 C C . HIS B 1 199 ? -3.817 99.061 20.196 1.00 17.13 177 HIS B C 1
ATOM 3778 O O . HIS B 1 199 ? -3.346 99.687 21.145 1.00 18.39 177 HIS B O 1
ATOM 3785 N N . GLY B 1 200 ? -4.770 99.550 19.410 1.00 17.33 178 GLY B N 1
ATOM 3786 C CA . GLY B 1 200 ? -5.215 100.947 19.499 1.00 18.00 178 GLY B CA 1
ATOM 3787 C C . GLY B 1 200 ? -5.949 101.402 18.255 1.00 18.79 178 GLY B C 1
ATOM 3788 O O . GLY B 1 200 ? -6.461 100.582 17.485 1.00 18.10 178 GLY B O 1
ATOM 3789 N N . ASP B 1 201 ? -5.951 102.719 18.030 1.00 19.65 179 ASP B N 1
ATOM 3790 C CA . ASP B 1 201 ? -6.748 103.365 16.984 1.00 19.89 179 ASP B CA 1
ATOM 3791 C C . ASP B 1 201 ? -6.519 102.868 15.564 1.00 17.87 179 ASP B C 1
ATOM 3792 O O . ASP B 1 201 ? -7.424 102.954 14.724 1.00 18.64 179 ASP B O 1
ATOM 3797 N N . THR B 1 202 ? -5.313 102.393 15.264 1.00 16.38 180 THR B N 1
ATOM 3798 C CA . THR B 1 202 ? -5.037 101.985 13.879 1.00 16.44 180 THR B CA 1
ATOM 3799 C C . THR B 1 202 ? -5.062 100.465 13.637 1.00 15.84 180 THR B C 1
ATOM 3800 O O . THR B 1 202 ? -4.587 100.005 12.594 1.00 16.43 180 THR B O 1
ATOM 3804 N N . GLU B 1 203 ? -5.622 99.696 14.580 1.00 15.56 181 GLU B N 1
ATOM 3805 C CA A GLU B 1 203 ? -5.885 98.249 14.398 0.50 16.47 181 GLU B CA 1
ATOM 3806 C CA B GLU B 1 203 ? -5.771 98.260 14.334 0.50 15.18 181 GLU B CA 1
ATOM 3807 C C . GLU B 1 203 ? -6.743 98.025 13.169 1.00 16.11 181 GLU B C 1
ATOM 3808 O O . GLU B 1 203 ? -7.536 98.900 12.814 1.00 17.40 181 GLU B O 1
ATOM 3819 N N . LEU B 1 204 ? -6.642 96.849 12.548 1.00 15.42 182 LEU B N 1
ATOM 3820 C CA . LEU B 1 204 ? -7.499 96.486 11.425 1.00 15.03 182 LEU B CA 1
ATOM 3821 C C . LEU B 1 204 ? -8.050 95.057 11.564 1.00 14.48 182 LEU B C 1
ATOM 3822 O O . LEU B 1 204 ? -7.334 94.170 12.054 1.00 14.71 182 LEU B O 1
ATOM 3827 N N . PRO B 1 205 ? -9.310 94.852 11.140 1.00 15.03 183 PRO B N 1
ATOM 3828 C CA . PRO B 1 205 ? -9.852 93.501 10.985 1.00 15.30 183 PRO B CA 1
ATOM 3829 C C . PRO B 1 205 ? -9.399 92.946 9.645 1.00 15.85 183 PRO B C 1
ATOM 3830 O O . PRO B 1 205 ? -9.410 93.661 8.633 1.00 16.49 183 PRO B O 1
ATOM 3834 N N . VAL B 1 206 ? -9.028 91.675 9.619 1.00 15.43 184 VAL B N 1
ATOM 3835 C CA . VAL B 1 206 ? -8.575 91.063 8.364 1.00 15.58 184 VAL B CA 1
ATOM 3836 C C . VAL B 1 206 ? -9.728 90.243 7.814 1.00 16.09 184 VAL B C 1
ATOM 3837 O O . VAL B 1 206 ? -9.760 89.004 7.939 1.00 16.18 184 VAL B O 1
ATOM 3841 N N . TRP B 1 207 ? -10.700 90.929 7.222 1.00 16.50 185 TRP B N 1
ATOM 3842 C CA . TRP B 1 207 ? -11.914 90.263 6.747 1.00 16.91 185 TRP B CA 1
ATOM 3843 C C . TRP B 1 207 ? -11.627 89.250 5.641 1.00 16.80 185 TRP B C 1
ATOM 3844 O O . TRP B 1 207 ? -12.355 88.263 5.514 1.00 17.60 185 TRP B O 1
ATOM 3855 N N . SER B 1 208 ? -10.568 89.480 4.857 1.00 16.32 186 SER B N 1
ATOM 3856 C CA . SER B 1 208 ? -10.235 88.594 3.729 1.00 16.87 186 SER B CA 1
ATOM 3857 C C . SER B 1 208 ? -9.780 87.232 4.214 1.00 17.78 186 SER B C 1
ATOM 3858 O O . SER B 1 208 ? -9.766 86.265 3.443 1.00 19.19 186 SER B O 1
ATOM 3861 N N . GLN B 1 209 ? -9.437 87.160 5.490 1.00 17.85 187 GLN B N 1
ATOM 3862 C CA . GLN B 1 209 ? -8.973 85.919 6.088 1.00 17.71 187 GLN B CA 1
ATOM 3863 C C . GLN B 1 209 ? -9.947 85.419 7.142 1.00 18.31 187 GLN B C 1
ATOM 3864 O O . GLN B 1 209 ? -9.624 84.497 7.880 1.00 23.32 187 GLN B O 1
ATOM 3870 N N . THR B 1 210 ? -11.137 86.002 7.219 1.00 15.63 188 THR B N 1
ATOM 3871 C CA . THR B 1 210 ? -12.089 85.612 8.265 1.00 14.73 188 THR B CA 1
ATOM 3872 C C . THR B 1 210 ? -12.929 84.447 7.764 1.00 14.95 188 THR B C 1
ATOM 3873 O O . THR B 1 210 ? -13.490 84.526 6.657 1.00 14.94 188 THR B O 1
ATOM 3877 N N . ARG B 1 211 ? -12.954 83.361 8.558 1.00 14.65 189 ARG B N 1
ATOM 3878 C CA . ARG B 1 211 ? -13.660 82.135 8.178 1.00 15.40 189 ARG B CA 1
ATOM 3879 C C . ARG B 1 211 ? -14.600 81.696 9.290 1.00 15.11 189 ARG B C 1
ATOM 3880 O O . ARG B 1 211 ? -14.281 81.832 10.468 1.00 15.23 189 ARG B O 1
ATOM 3888 N N . ILE B 1 212 ? -15.744 81.142 8.906 1.00 14.56 190 ILE B N 1
ATOM 3889 C CA . ILE B 1 212 ? -16.705 80.583 9.837 1.00 14.24 190 ILE B CA 1
ATOM 3890 C C . ILE B 1 212 ? -16.659 79.088 9.507 1.00 14.10 190 ILE B C 1
ATOM 3891 O O . ILE B 1 212 ? -16.936 78.679 8.378 1.00 14.42 190 ILE B O 1
ATOM 3896 N N . GLY B 1 213 ? -16.227 78.287 10.474 1.00 13.71 191 GLY B N 1
ATOM 3897 C CA . GLY B 1 213 ? -15.702 76.960 10.1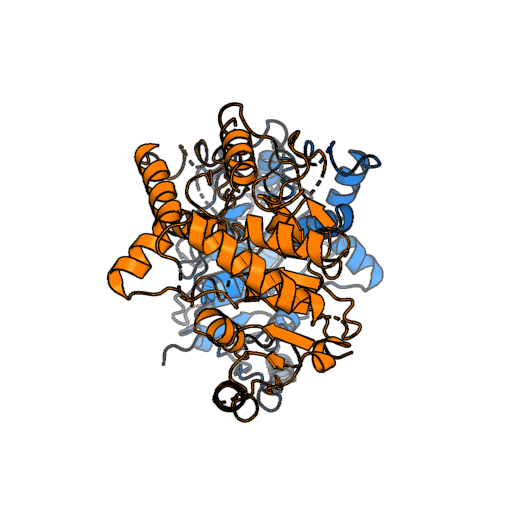36 1.00 14.01 191 GLY B CA 1
ATOM 3898 C C . GLY B 1 213 ? -14.595 77.173 9.121 1.00 14.79 191 GLY B C 1
ATOM 3899 O O . GLY B 1 213 ? -13.788 78.096 9.292 1.00 15.04 191 GLY B O 1
ATOM 3900 N N . SER B 1 214 ? -14.568 76.374 8.049 1.00 15.54 192 SER B N 1
ATOM 3901 C CA . SER B 1 214 ? -13.498 76.504 7.041 1.00 16.82 192 SER B CA 1
ATOM 3902 C C . SER B 1 214 ? -13.854 77.451 5.877 1.00 16.79 192 SER B C 1
ATOM 3903 O O . SER B 1 214 ? -13.033 77.701 5.003 1.00 17.03 192 SER B O 1
ATOM 3906 N N . GLU B 1 215 ? -15.070 77.982 5.886 1.00 16.96 193 GLU B N 1
ATOM 3907 C CA . GLU B 1 215 ? -15.550 78.784 4.761 1.00 18.34 193 GLU B CA 1
ATOM 3908 C C . GLU B 1 215 ? -15.311 80.282 4.938 1.00 17.73 193 GLU B C 1
ATOM 3909 O O . GLU B 1 215 ? -15.505 80.805 6.037 1.00 18.07 193 GLU B O 1
ATOM 3915 N N . PRO B 1 216 ? -14.893 80.977 3.854 1.00 17.72 194 PRO B N 1
ATOM 3916 C CA . PRO B 1 216 ? -14.792 82.438 3.943 1.00 18.07 194 PRO B CA 1
ATOM 3917 C C . PRO B 1 216 ? -16.121 83.018 4.431 1.00 17.97 194 PRO B C 1
ATOM 3918 O O . PRO B 1 216 ? -17.188 82.500 4.090 1.00 18.94 194 PRO B O 1
ATOM 3922 N N . ILE B 1 217 ? -16.053 84.083 5.234 1.00 17.38 195 ILE B N 1
ATOM 3923 C CA . ILE B 1 217 ? -17.233 84.657 5.879 1.00 17.30 195 ILE B CA 1
ATOM 3924 C C . ILE B 1 217 ? -18.349 85.036 4.886 1.00 18.90 195 ILE B C 1
ATOM 3925 O O . ILE B 1 217 ? -19.527 84.810 5.166 1.00 19.44 195 ILE B O 1
ATOM 3930 N N . SER B 1 218 ? -17.972 85.571 3.733 1.00 19.87 196 SER B N 1
ATOM 3931 C CA . SER B 1 218 ? -18.963 85.970 2.726 1.00 22.25 196 SER B CA 1
ATOM 3932 C C . SER B 1 218 ? -19.784 84.776 2.231 1.00 22.89 196 SER B C 1
ATOM 3933 O O . SER B 1 218 ? -21.008 84.897 2.098 1.00 23.07 196 SER B O 1
ATOM 3936 N N . ARG B 1 219 ? -19.109 83.648 1.974 1.00 23.25 197 ARG B N 1
ATOM 3937 C CA . ARG B 1 219 ? -19.782 82.408 1.561 1.00 24.05 197 ARG B CA 1
ATOM 3938 C C . ARG B 1 219 ? -20.715 81.909 2.656 1.00 23.82 197 ARG B C 1
ATOM 3939 O O . ARG B 1 219 ? -21.862 81.549 2.388 1.00 23.91 197 ARG B O 1
ATOM 3947 N N . TYR B 1 220 ? -20.230 81.881 3.898 1.00 22.03 198 TYR B N 1
ATOM 3948 C CA . TYR B 1 220 ? -21.069 81.457 5.015 1.00 21.51 198 TYR B CA 1
ATOM 3949 C C . TYR B 1 220 ? -22.325 82.323 5.143 1.00 22.19 198 TYR B C 1
ATOM 3950 O O . TYR B 1 220 ? -23.416 81.812 5.387 1.00 22.11 198 TYR B O 1
ATOM 3967 N N . ASP B 1 222 ? -23.759 84.123 2.675 1.00 24.06 200 ASP B N 1
ATOM 3968 C CA . ASP B 1 222 ? -24.621 83.801 1.520 1.00 26.17 200 ASP B CA 1
ATOM 3969 C C . ASP B 1 222 ? -25.581 82.660 1.864 1.00 25.70 200 ASP B C 1
ATOM 3970 O O . ASP B 1 222 ? -26.747 82.646 1.440 1.00 25.99 200 ASP B O 1
ATOM 3975 N N . LYS B 1 223 ? -25.076 81.688 2.616 1.00 24.51 201 LYS B N 1
ATOM 3976 C CA . LYS B 1 223 ? -25.836 80.466 2.883 1.00 25.03 201 LYS B CA 1
ATOM 3977 C C . LYS B 1 223 ? -26.686 80.520 4.148 1.00 24.97 201 LYS B C 1
ATOM 3978 O O . LYS B 1 223 ? -27.800 79.998 4.164 1.00 25.69 201 LYS B O 1
ATOM 3984 N N . TYR B 1 224 ? -26.168 81.149 5.205 1.00 24.14 202 TYR B N 1
ATOM 3985 C CA . TYR B 1 224 ? -26.771 81.028 6.537 1.00 24.07 202 TYR B CA 1
ATOM 3986 C C . TYR B 1 224 ? -27.109 82.344 7.236 1.00 26.09 202 TYR B C 1
ATOM 3987 O O . TYR B 1 224 ? -27.707 82.345 8.309 1.00 27.24 202 TYR B O 1
ATOM 3996 N N . LYS B 1 225 ? -26.734 83.455 6.613 1.00 27.45 203 LYS B N 1
ATOM 3997 C CA . LYS B 1 225 ? -27.013 84.782 7.144 1.00 28.89 203 LYS B CA 1
ATOM 3998 C C . LYS B 1 225 ? -27.369 85.689 5.963 1.00 29.09 203 LYS B C 1
ATOM 3999 O O . LYS B 1 225 ? -26.721 86.703 5.751 1.00 28.53 203 LYS B O 1
ATOM 4005 N N . PRO B 1 226 ? -28.391 85.312 5.165 1.00 30.89 204 PRO B N 1
ATOM 4006 C CA . PRO B 1 226 ? -28.600 86.021 3.897 1.00 32.17 204 PRO B CA 1
ATOM 4007 C C . PRO B 1 226 ? -28.982 87.505 4.041 1.00 34.17 204 PRO B C 1
ATOM 4008 O O . PRO B 1 226 ? -28.707 88.299 3.140 1.00 35.09 204 PRO B O 1
ATOM 4012 N N . ASP B 1 227 ? -29.599 87.860 5.165 1.00 35.53 205 ASP B N 1
ATOM 4013 C CA . ASP B 1 227 ? -29.989 89.248 5.448 1.00 37.29 205 ASP B CA 1
ATOM 4014 C C . ASP B 1 227 ? -28.872 90.075 6.099 1.00 34.49 205 ASP B C 1
ATOM 4015 O O . ASP B 1 227 ? -29.037 91.279 6.342 1.00 34.21 205 ASP B O 1
ATOM 4020 N N . GLY B 1 228 ? -27.737 89.433 6.369 1.00 32.90 206 GLY B N 1
ATOM 4021 C CA . GLY B 1 228 ? -26.562 90.118 6.889 1.00 32.08 206 GLY B CA 1
ATOM 4022 C C . GLY B 1 228 ? -25.958 91.077 5.880 1.00 33.01 206 GLY B C 1
ATOM 4023 O O . GLY B 1 228 ? -26.078 90.885 4.667 1.00 34.25 206 GLY B O 1
ATOM 4024 N N . SER B 1 229 ? -25.301 92.114 6.388 1.00 31.36 207 SER B N 1
ATOM 4025 C CA . SER B 1 229 ? -24.773 93.182 5.554 1.00 31.30 207 SER B CA 1
ATOM 4026 C C . SER B 1 229 ? -23.344 93.494 5.947 1.00 29.77 207 SER B C 1
ATOM 4027 O O . SER B 1 229 ? -22.910 93.129 7.044 1.00 28.39 207 SER B O 1
ATOM 4030 N N . ASN B 1 230 ? -22.624 94.183 5.061 1.00 29.80 208 ASN B N 1
ATOM 4031 C CA . ASN B 1 230 ? -21.315 94.750 5.401 1.00 31.07 208 ASN B CA 1
ATOM 4032 C C . ASN B 1 230 ? -21.416 95.769 6.537 1.00 29.26 208 ASN B C 1
ATOM 4033 O O . ASN B 1 230 ? -20.470 95.927 7.330 1.00 27.59 208 ASN B O 1
ATOM 4038 N N . LYS B 1 231 ? -22.560 96.456 6.605 1.00 28.70 209 LYS B N 1
ATOM 4039 C CA . LYS B 1 231 ? -22.884 97.339 7.727 1.00 29.85 209 LYS B CA 1
ATOM 4040 C C . LYS B 1 231 ? -22.758 96.618 9.082 1.00 28.30 209 LYS B C 1
ATOM 4041 O O . LYS B 1 231 ? -22.133 97.140 10.010 1.00 28.18 209 LYS B O 1
ATOM 4047 N N . ASP B 1 232 ? -23.326 95.415 9.181 1.00 26.03 210 ASP B N 1
ATOM 4048 C CA . ASP B 1 232 ? -23.291 94.641 10.430 1.00 24.93 210 ASP B CA 1
ATOM 4049 C C . ASP B 1 232 ? -21.866 94.303 10.833 1.00 23.47 210 ASP B C 1
ATOM 4050 O O . ASP B 1 232 ? -21.528 94.350 12.020 1.00 23.12 210 ASP B O 1
ATOM 4055 N N . LEU B 1 233 ? -21.057 93.922 9.840 1.00 22.65 211 LEU B N 1
ATOM 4056 C CA . LEU B 1 233 ? -19.655 93.548 10.059 1.00 21.91 211 LEU B CA 1
ATOM 4057 C C . LEU B 1 233 ? -18.820 94.759 10.456 1.00 21.70 211 LEU B C 1
ATOM 4058 O O . LEU B 1 233 ? -18.028 94.708 11.408 1.00 20.35 211 LEU B O 1
ATOM 4063 N N . ASP B 1 234 ? -19.024 95.876 9.764 1.00 22.21 212 ASP B N 1
ATOM 4064 C CA . ASP B 1 234 ? -18.344 97.103 10.151 1.00 22.54 212 ASP B CA 1
ATOM 4065 C C . ASP B 1 234 ? -18.669 97.496 11.592 1.00 21.78 212 ASP B C 1
ATOM 4066 O O . ASP B 1 234 ? -17.795 97.943 12.325 1.00 21.54 212 ASP B O 1
ATOM 4071 N N . GLU B 1 235 ? -19.924 97.309 11.994 1.00 21.29 213 GLU B N 1
ATOM 4072 C CA . GLU B 1 235 ? -20.357 97.624 13.354 1.00 22.14 213 GLU B CA 1
ATOM 4073 C C . GLU B 1 235 ? -19.677 96.717 14.366 1.00 20.37 213 GLU B C 1
ATOM 4074 O O . GLU B 1 235 ? -19.250 97.172 15.431 1.00 19.81 213 GLU B O 1
ATOM 4080 N N . ILE B 1 236 ? -19.563 95.436 14.006 1.00 19.23 214 ILE B N 1
ATOM 4081 C CA . ILE B 1 236 ? -18.816 94.493 14.821 1.00 18.40 214 ILE B CA 1
ATOM 4082 C C . ILE B 1 236 ? -17.368 94.941 15.032 1.00 17.31 214 ILE B C 1
ATOM 4083 O O . ILE B 1 236 ? -16.898 94.995 16.176 1.00 16.74 214 ILE B O 1
ATOM 4088 N N . PHE B 1 237 ? -16.670 95.312 13.954 1.00 17.21 215 PHE B N 1
ATOM 4089 C CA . PHE B 1 237 ? -15.307 95.810 14.133 1.00 16.63 215 PHE B CA 1
ATOM 4090 C C . PHE B 1 237 ? -15.243 97.090 14.990 1.00 17.28 215 PHE B C 1
ATOM 4091 O O . PHE B 1 237 ? -14.377 97.207 15.849 1.00 17.19 215 PHE B O 1
ATOM 4099 N N . VAL B 1 238 ? -16.136 98.042 14.739 1.00 18.33 216 VAL B N 1
ATOM 4100 C CA . VAL B 1 238 ? -16.157 99.272 15.551 1.00 18.85 216 VAL B CA 1
ATOM 4101 C C . VAL B 1 238 ? -16.342 98.925 17.032 1.00 19.09 216 VAL B C 1
ATOM 4102 O O . VAL B 1 238 ? -15.698 99.516 17.902 1.00 18.87 216 VAL B O 1
ATOM 4106 N N . ASN B 1 239 ? -17.179 97.926 17.312 1.00 18.78 217 ASN B N 1
ATOM 4107 C CA . ASN B 1 239 ? -17.408 97.494 18.685 1.00 19.98 217 ASN B CA 1
ATOM 4108 C C . ASN B 1 239 ? -16.115 96.962 19.320 1.00 18.75 217 ASN B C 1
ATOM 4109 O O . ASN B 1 239 ? -15.785 97.288 20.467 1.00 18.88 217 ASN B O 1
ATOM 4114 N N . VAL B 1 240 ? -15.365 96.166 18.567 1.00 17.59 218 VAL B N 1
ATOM 4115 C CA . VAL B 1 240 ? -14.025 95.734 19.015 1.00 16.54 218 VAL B CA 1
ATOM 4116 C C . VAL B 1 240 ? -13.068 96.914 19.266 1.00 16.69 218 VAL B C 1
ATOM 4117 O O . VAL B 1 240 ? -12.433 97.021 20.334 1.00 16.06 218 VAL B O 1
ATOM 4121 N N . ARG B 1 241 ? -12.955 97.780 18.265 1.00 17.33 219 ARG B N 1
ATOM 4122 C CA . ARG B 1 241 ? -11.994 98.862 18.297 1.00 17.74 219 ARG B CA 1
ATOM 4123 C C . ARG B 1 241 ? -12.228 99.744 19.525 1.00 17.49 219 ARG B C 1
ATOM 4124 O O . ARG B 1 241 ? -11.268 100.196 20.152 1.00 18.53 219 ARG B O 1
ATOM 4132 N N . ASP B 1 242 ? -13.499 99.972 19.856 1.00 17.70 220 ASP B N 1
ATOM 4133 C CA . ASP B 1 242 ? -13.878 100.936 20.908 1.00 17.80 220 ASP B CA 1
ATOM 4134 C C . ASP B 1 242 ? -14.314 100.301 22.222 1.00 17.24 220 ASP B C 1
ATOM 4135 O O . ASP B 1 242 ? -14.808 100.999 23.115 1.00 17.47 220 ASP B O 1
ATOM 4140 N N . ALA B 1 243 ? -14.084 98.993 22.375 1.00 16.00 221 ALA B N 1
ATOM 4141 C CA . ALA B 1 243 ? -14.537 98.287 23.567 1.00 16.63 221 ALA B CA 1
ATOM 4142 C C . ALA B 1 243 ? -13.983 98.866 24.862 1.00 16.84 221 ALA B C 1
ATOM 4143 O O . ALA B 1 243 ? -14.733 99.059 25.810 1.00 17.15 221 ALA B O 1
ATOM 4145 N N . ALA B 1 244 ? -12.679 99.135 24.898 1.00 16.63 222 ALA B N 1
ATOM 4146 C CA . ALA B 1 244 ? -12.042 99.632 26.125 1.00 16.97 222 ALA B CA 1
ATOM 4147 C C . ALA B 1 244 ? -12.633 100.980 26.487 1.00 18.12 222 ALA B C 1
ATOM 4148 O O . ALA B 1 244 ? -12.934 101.219 27.652 1.00 18.31 222 ALA B O 1
ATOM 4150 N N . TYR B 1 245 ? -12.813 101.826 25.471 1.00 19.27 223 TYR B N 1
ATOM 4151 C CA . TYR B 1 245 ? -13.399 103.147 25.650 1.00 20.80 223 TYR B CA 1
ATOM 4152 C C . TYR B 1 245 ? -14.771 103.028 26.302 1.00 19.84 223 TYR B C 1
ATOM 4153 O O . TYR B 1 245 ? -15.070 103.742 27.258 1.00 19.76 223 TYR B O 1
ATOM 4162 N N . HIS B 1 246 ? -15.595 102.112 25.801 1.00 19.34 224 HIS B N 1
ATOM 4163 C CA . HIS B 1 246 ? -16.945 101.974 26.315 1.00 20.54 224 HIS B CA 1
ATOM 4164 C C . HIS B 1 246 ? -17.017 101.341 27.708 1.00 19.43 224 HIS B C 1
ATOM 4165 O O . HIS B 1 246 ? -17.949 101.625 28.462 1.00 20.55 224 HIS B O 1
ATOM 4172 N N . ILE B 1 247 ? -16.046 100.489 28.046 1.00 18.38 225 ILE B N 1
ATOM 4173 C CA . ILE B 1 247 ? -15.924 100.000 29.422 1.00 18.82 225 ILE B CA 1
ATOM 4174 C C . ILE B 1 247 ? -15.511 101.141 30.350 1.00 19.50 225 ILE B C 1
ATOM 4175 O O . ILE B 1 247 ? -16.155 101.365 31.398 1.00 20.73 225 ILE B O 1
ATOM 4180 N N . ILE B 1 248 ? -14.458 101.856 29.953 1.00 19.37 226 ILE B N 1
ATOM 4181 C CA . ILE B 1 248 ? -13.871 102.920 30.783 1.00 20.52 226 ILE B CA 1
ATOM 4182 C C . ILE B 1 248 ? -14.881 104.033 31.036 1.00 21.71 226 ILE B C 1
ATOM 4183 O O . ILE B 1 248 ? -14.971 104.536 32.159 1.00 23.65 226 ILE B O 1
ATOM 4188 N N . GLU B 1 249 ? -15.678 104.377 30.028 1.00 23.16 227 GLU B N 1
ATOM 4189 C CA . GLU B 1 249 ? -16.641 105.474 30.194 1.00 24.92 227 GLU B CA 1
ATOM 4190 C C . GLU B 1 249 ? -17.724 105.135 31.226 1.00 25.58 227 GLU B C 1
ATOM 4191 O O . GLU B 1 249 ? -18.345 106.039 31.808 1.00 26.53 227 GLU B O 1
ATOM 4197 N N . ARG B 1 250 ? -17.923 103.840 31.478 1.00 25.05 228 ARG B N 1
ATOM 4198 C CA . ARG B 1 250 ? -18.924 103.390 32.444 1.00 25.33 228 ARG B CA 1
ATOM 4199 C C . ARG B 1 250 ? -18.389 103.099 33.839 1.00 25.26 228 ARG B C 1
ATOM 4200 O O . ARG B 1 250 ? -19.065 103.378 34.826 1.00 25.01 228 ARG B O 1
ATOM 4208 N N . LYS B 1 251 ? -17.200 102.514 33.943 1.00 25.92 229 LYS B N 1
ATOM 4209 C CA . LYS B 1 251 ? -16.736 102.131 35.283 1.00 25.51 229 LYS B CA 1
ATOM 4210 C C . LYS B 1 251 ? -15.335 102.586 35.586 1.00 25.83 229 LYS B C 1
ATOM 4211 O O . LYS B 1 251 ? -14.777 102.266 36.639 1.00 27.60 229 LYS B O 1
ATOM 4217 N N . GLY B 1 252 ? -14.760 103.328 34.658 1.00 25.60 230 GLY B N 1
ATOM 4218 C CA . GLY B 1 252 ? -13.595 104.135 34.945 1.00 28.15 230 GLY B CA 1
ATOM 4219 C C . GLY B 1 252 ? -12.251 103.472 34.898 1.00 31.14 230 GLY B C 1
ATOM 4220 O O . GLY B 1 252 ? -11.237 104.116 35.167 1.00 36.29 230 GLY B O 1
ATOM 4221 N N . ALA B 1 253 ? -12.238 102.185 34.558 1.00 28.87 231 ALA B N 1
ATOM 4222 C CA . ALA B 1 253 ? -11.014 101.411 34.468 1.00 28.66 231 ALA B CA 1
ATOM 4223 C C . ALA B 1 253 ? -11.396 100.097 33.789 1.00 25.56 231 ALA B C 1
ATOM 4224 O O . ALA B 1 253 ? -12.573 99.699 33.806 1.00 26.48 231 ALA B O 1
ATOM 4226 N N . THR B 1 254 ? -10.433 99.459 33.135 1.00 21.89 232 THR B N 1
ATOM 4227 C CA . THR B 1 254 ? -10.675 98.108 32.604 1.00 19.51 232 THR B CA 1
ATOM 4228 C C . THR B 1 254 ? -9.493 97.246 33.044 1.00 18.53 232 THR B C 1
ATOM 4229 O O . THR B 1 254 ? -8.357 97.727 33.104 1.00 19.54 232 THR B O 1
ATOM 4233 N N . HIS B 1 255 ? -9.757 95.982 33.395 1.00 16.37 233 HIS B N 1
ATOM 4234 C CA . HIS B 1 255 ? -8.663 95.107 33.815 1.00 15.36 233 HIS B CA 1
ATOM 4235 C C . HIS B 1 255 ? -8.956 93.620 33.686 1.00 13.77 233 HIS B C 1
ATOM 4236 O O . HIS B 1 255 ? -8.026 92.835 33.483 1.00 13.22 233 HIS B O 1
ATOM 4243 N N . TYR B 1 256 ? -10.216 93.233 33.874 1.00 13.64 234 TYR B N 1
ATOM 4244 C CA . TYR B 1 256 ? -10.555 91.811 33.812 1.00 13.51 234 TYR B CA 1
ATOM 4245 C C . TYR B 1 256 ? -10.291 91.246 32.428 1.00 13.56 234 TYR B C 1
ATOM 4246 O O . TYR B 1 256 ? -9.792 90.128 32.296 1.00 13.66 234 TYR B O 1
ATOM 4255 N N . ALA B 1 257 ? -10.626 92.018 31.397 1.00 13.22 235 ALA B N 1
ATOM 4256 C CA . ALA B 1 257 ? -10.473 91.556 30.026 1.00 13.83 235 ALA B CA 1
ATOM 4257 C C . ALA B 1 257 ? -9.013 91.292 29.695 1.00 13.67 235 ALA B C 1
ATOM 4258 O O . ALA B 1 257 ? -8.670 90.188 29.211 1.00 13.71 235 ALA B O 1
ATOM 4260 N N . ILE B 1 258 ? -8.143 92.275 29.945 1.00 14.37 236 ILE B N 1
ATOM 4261 C CA . ILE B 1 258 ? -6.743 92.064 29.634 1.00 14.98 236 ILE B CA 1
ATOM 4262 C C . ILE B 1 258 ? -6.124 90.974 30.512 1.00 13.87 236 ILE B C 1
ATOM 4263 O O . ILE B 1 258 ? -5.245 90.254 30.039 1.00 14.12 236 ILE B O 1
ATOM 4268 N N . ALA B 1 259 ? -6.594 90.841 31.763 1.00 12.94 237 ALA B N 1
ATOM 4269 C CA . ALA B 1 259 ? -6.171 89.716 32.613 1.00 12.94 237 ALA B CA 1
ATOM 4270 C C . ALA B 1 259 ? -6.384 88.358 31.933 1.00 12.92 237 ALA B C 1
ATOM 4271 O O . ALA B 1 259 ? -5.477 87.510 31.929 1.00 13.24 237 ALA B O 1
ATOM 4286 N N . GLY B 1 261 ? -6.681 87.756 28.773 1.00 11.95 239 GLY B N 1
ATOM 4287 C CA . GLY B 1 261 ? -5.750 87.699 27.625 1.00 12.59 239 GLY B CA 1
ATOM 4288 C C . GLY B 1 261 ? -4.347 87.303 28.026 1.00 12.83 239 GLY B C 1
ATOM 4289 O O . GLY B 1 261 ? -3.721 86.443 27.392 1.00 13.22 239 GLY B O 1
ATOM 4290 N N . LEU B 1 262 ? -3.847 87.943 29.074 1.00 12.19 240 LEU B N 1
ATOM 4291 C CA . LEU B 1 262 ? -2.530 87.642 29.621 1.00 12.59 240 LEU B CA 1
ATOM 4292 C C . LEU B 1 262 ? -2.460 86.194 30.109 1.00 12.27 240 LEU B C 1
ATOM 4293 O O . LEU B 1 262 ? -1.463 85.540 29.878 1.00 12.26 240 LEU B O 1
ATOM 4298 N N . ALA B 1 263 ? -3.521 85.691 30.748 1.00 12.44 241 ALA B N 1
ATOM 4299 C CA . ALA B 1 263 ? -3.512 84.284 31.195 1.00 12.77 241 ALA B CA 1
ATOM 4300 C C . ALA B 1 263 ? -3.450 83.330 29.987 1.00 12.79 241 ALA B C 1
ATOM 4301 O O . ALA B 1 263 ? -2.728 82.330 30.032 1.00 12.70 241 ALA B O 1
ATOM 4303 N N . ARG B 1 264 ? -4.206 83.642 28.920 1.00 13.09 242 ARG B N 1
ATOM 4304 C CA . ARG B 1 264 ? -4.168 82.835 27.687 1.00 12.78 242 ARG B CA 1
ATOM 4305 C C . ARG B 1 264 ? -2.760 82.748 27.105 1.00 12.44 242 ARG B C 1
ATOM 4306 O O . ARG B 1 264 ? -2.257 81.681 26.777 1.00 12.30 242 ARG B O 1
ATOM 4314 N N . LEU B 1 265 ? -2.111 83.901 26.997 1.00 11.70 243 LEU B N 1
ATOM 4315 C CA . LEU B 1 265 ? -0.749 83.934 26.480 1.00 12.25 243 LEU B CA 1
ATOM 4316 C C . LEU B 1 265 ? 0.205 83.147 27.368 1.00 12.19 243 LEU B C 1
ATOM 4317 O O . LEU B 1 265 ? 1.090 82.438 26.876 1.00 11.96 243 LEU B O 1
ATOM 4322 N N . THR B 1 266 ? 0.032 83.289 28.679 1.00 11.78 244 THR B N 1
ATOM 4323 C CA . THR B 1 266 ? 0.898 82.618 29.645 1.00 12.14 244 THR B CA 1
ATOM 4324 C C . THR B 1 266 ? 0.752 81.102 29.490 1.00 12.30 244 THR B C 1
ATOM 4325 O O . THR B 1 266 ? 1.756 80.404 29.499 1.00 12.20 244 THR B O 1
ATOM 4329 N N . LYS B 1 267 ? -0.479 80.613 29.316 1.00 13.26 245 LYS B N 1
ATOM 4330 C CA A LYS B 1 267 ? -0.683 79.177 29.123 0.50 14.31 245 LYS B CA 1
ATOM 4331 C CA B LYS B 1 267 ? -0.725 79.173 29.091 0.50 14.38 245 LYS B CA 1
ATOM 4332 C C . LYS B 1 267 ? -0.008 78.692 27.833 1.00 13.66 245 LYS B C 1
ATOM 4333 O O . LYS B 1 267 ? 0.611 77.627 27.798 1.00 14.00 245 LYS B O 1
ATOM 4344 N N . ALA B 1 268 ? -0.096 79.476 26.767 1.00 12.65 246 ALA B N 1
ATOM 4345 C CA . ALA B 1 268 ? 0.542 79.035 25.528 1.00 13.23 246 ALA B CA 1
ATOM 4346 C C . ALA B 1 268 ? 2.037 78.817 25.702 1.00 12.90 246 ALA B C 1
ATOM 4347 O O . ALA B 1 268 ? 2.610 77.888 25.124 1.00 13.23 246 ALA B O 1
ATOM 4349 N N . ILE B 1 269 ? 2.674 79.696 26.473 1.00 12.19 247 ILE B N 1
ATOM 4350 C CA . ILE B 1 269 ? 4.084 79.559 26.786 1.00 12.57 247 ILE B CA 1
ATOM 4351 C C . ILE B 1 269 ? 4.365 78.391 27.734 1.00 13.49 247 ILE B C 1
ATOM 4352 O O . ILE B 1 269 ? 5.179 77.504 27.413 1.00 14.25 247 ILE B O 1
ATOM 4357 N N . LEU B 1 270 ? 3.703 78.363 28.888 1.00 13.72 248 LEU B N 1
ATOM 4358 C CA . LEU B 1 270 ? 4.072 77.383 29.900 1.00 14.50 248 LEU B CA 1
ATOM 4359 C C . LEU B 1 270 ? 3.714 75.961 29.486 1.00 15.47 248 LEU B C 1
ATOM 4360 O O . LEU B 1 270 ? 4.397 75.028 29.917 1.00 17.72 248 LEU B O 1
ATOM 4365 N N . ARG B 1 271 ? 2.661 75.825 28.679 1.00 15.42 249 ARG B N 1
ATOM 4366 C CA . ARG B 1 271 ? 2.215 74.525 28.165 1.00 15.66 249 ARG B CA 1
ATOM 4367 C C . ARG B 1 271 ? 2.821 74.206 26.798 1.00 15.32 249 ARG B C 1
ATOM 4368 O O . ARG B 1 271 ? 2.483 73.179 26.192 1.00 15.14 249 ARG B O 1
ATOM 4376 N N . ASN B 1 272 ? 3.704 75.075 26.295 1.00 14.97 250 ASN B N 1
ATOM 4377 C CA . ASN B 1 272 ? 4.412 74.809 25.025 1.00 15.14 250 ASN B CA 1
ATOM 4378 C C . ASN B 1 272 ? 3.444 74.446 23.898 1.00 14.40 250 ASN B C 1
ATOM 4379 O O . ASN B 1 272 ? 3.604 73.417 23.211 1.00 14.84 250 ASN B O 1
ATOM 4384 N N . GLU B 1 273 ? 2.414 75.270 23.736 1.00 13.86 251 GLU B N 1
ATOM 4385 C CA . GLU B 1 273 ? 1.307 74.940 22.840 1.00 14.35 251 GLU B CA 1
ATOM 4386 C C . GLU B 1 273 ? 1.621 74.987 21.363 1.00 15.03 251 GLU B C 1
ATOM 4387 O O . GLU B 1 273 ? 1.037 74.222 20.607 1.00 15.74 251 GLU B O 1
ATOM 4393 N N . GLN B 1 274 ? 2.501 75.899 20.955 1.00 14.24 252 GLN B N 1
ATOM 4394 C CA . GLN B 1 274 ? 2.741 76.184 19.545 1.00 14.71 252 GLN B CA 1
ATOM 4395 C C . GLN B 1 274 ? 1.436 76.599 18.875 1.00 14.54 252 GLN B C 1
ATOM 4396 O O . GLN B 1 274 ? 1.134 76.198 17.734 1.00 15.05 252 GLN B O 1
ATOM 4402 N N . SER B 1 275 ? 0.647 77.393 19.590 1.00 14.28 253 SER B N 1
ATOM 4403 C CA . SER B 1 275 ? -0.612 77.849 19.042 1.00 15.33 253 SER B CA 1
ATOM 4404 C C . SER B 1 275 ? -0.518 79.241 18.442 1.00 13.98 253 SER B C 1
ATOM 4405 O O . SER B 1 275 ? 0.401 80.016 18.739 1.00 14.80 253 SER B O 1
ATOM 4408 N N . ILE B 1 276 ? -1.447 79.533 17.549 1.00 13.18 254 ILE B N 1
ATOM 4409 C CA . ILE B 1 276 ? -1.481 80.848 16.894 1.00 12.98 254 ILE B CA 1
ATOM 4410 C C . ILE B 1 276 ? -2.220 81.875 17.770 1.00 13.28 254 ILE B C 1
ATOM 4411 O O . ILE B 1 276 ? -3.403 81.709 18.085 1.00 14.10 254 ILE B O 1
ATOM 4416 N N . LEU B 1 277 ? -1.527 82.938 18.171 1.00 12.86 255 LEU B N 1
ATOM 4417 C CA . LEU B 1 277 ? -2.129 84.040 18.915 1.00 12.95 255 LEU B CA 1
ATOM 4418 C C . LEU B 1 277 ? -1.666 85.336 18.259 1.00 12.99 255 LEU B C 1
ATOM 4419 O O . LEU B 1 277 ? -0.524 85.431 17.802 1.00 13.46 255 LEU B O 1
ATOM 4424 N N . THR B 1 278 ? -2.551 86.325 18.241 1.00 13.11 256 THR B N 1
ATOM 4425 C CA . THR B 1 278 ? -2.170 87.642 17.703 1.00 13.24 256 THR B CA 1
ATOM 4426 C C . THR B 1 278 ? -1.540 88.451 18.826 1.00 15.40 256 THR B C 1
ATOM 4427 O O . THR B 1 278 ? -2.252 89.005 19.685 1.00 19.53 256 THR B O 1
ATOM 4431 N N . VAL B 1 279 ? -0.217 88.412 18.860 1.00 13.91 257 VAL B N 1
ATOM 4432 C CA . VAL B 1 279 ? 0.570 89.126 19.862 1.00 13.48 257 VAL B CA 1
ATOM 4433 C C 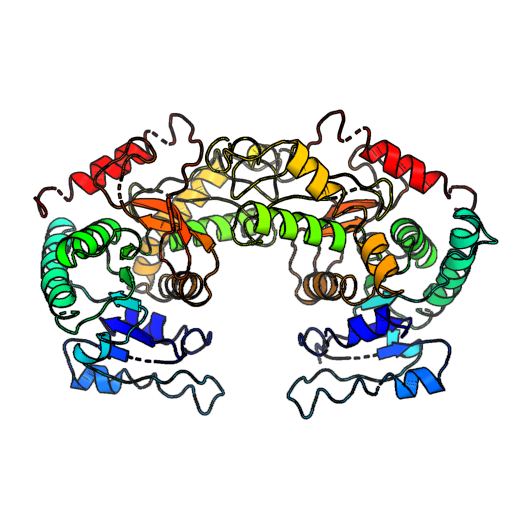. VAL B 1 279 ? 1.454 90.152 19.172 1.00 13.25 257 VAL B C 1
ATOM 4434 O O . VAL B 1 279 ? 1.606 90.132 17.953 1.00 13.60 257 VAL B O 1
ATOM 4438 N N . SER B 1 280 ? 1.990 91.069 19.966 1.00 13.02 258 SER B N 1
ATOM 4439 C CA . SER B 1 280 ? 2.924 92.049 19.437 1.00 13.24 258 SER B CA 1
ATOM 4440 C C . SER B 1 280 ? 4.320 91.443 19.428 1.00 13.25 258 SER B C 1
ATOM 4441 O O . SER B 1 280 ? 4.843 91.027 20.472 1.00 14.48 258 SER B O 1
ATOM 4444 N N . THR B 1 281 ? 4.924 91.389 18.243 1.00 12.85 259 THR B N 1
ATOM 4445 C CA . THR B 1 281 ? 6.261 90.837 18.090 1.00 13.61 259 THR B CA 1
ATOM 4446 C C . THR B 1 281 ? 7.047 91.691 17.103 1.00 13.67 259 THR B C 1
ATOM 4447 O O . THR B 1 281 ? 6.470 92.549 16.427 1.00 13.79 259 THR B O 1
ATOM 4451 N N . LEU B 1 282 ? 8.354 91.481 17.051 1.00 14.67 260 LEU B N 1
ATOM 4452 C CA . LEU B 1 282 ? 9.224 92.337 16.212 1.00 15.50 260 LEU B CA 1
ATOM 4453 C C . LEU B 1 282 ? 9.172 91.918 14.748 1.00 16.33 260 LEU B C 1
ATOM 4454 O O . LEU B 1 282 ? 9.343 90.727 14.425 1.00 16.58 260 LEU B O 1
ATOM 4467 N N . GLU B 1 284 ? 10.878 91.680 11.238 1.00 18.17 262 GLU B N 1
ATOM 4468 C CA . GLU B 1 284 ? 12.193 91.641 10.605 1.00 20.22 262 GLU B CA 1
ATOM 4469 C C . GLU B 1 284 ? 12.046 91.185 9.167 1.00 20.54 262 GLU B C 1
ATOM 4470 O O . GLU B 1 284 ? 12.682 90.209 8.744 1.00 22.55 262 GLU B O 1
ATOM 4476 N N . GLY B 1 285 ? 11.198 91.894 8.427 1.00 18.70 263 GLY B N 1
ATOM 4477 C CA . GLY B 1 285 ? 10.946 91.607 7.026 1.00 18.74 263 GLY B CA 1
ATOM 4478 C C . GLY B 1 285 ? 9.533 91.139 6.720 1.00 18.54 263 GLY B C 1
ATOM 4479 O O . GLY B 1 285 ? 9.057 91.280 5.576 1.00 18.95 263 GLY B O 1
ATOM 4480 N N . GLU B 1 286 ? 8.861 90.565 7.721 1.00 18.57 264 GLU B N 1
ATOM 4481 C CA . GLU B 1 286 ? 7.498 90.065 7.510 1.00 17.61 264 GLU B CA 1
ATOM 4482 C C . GLU B 1 286 ? 6.602 91.216 7.100 1.00 17.42 264 GLU B C 1
ATOM 4483 O O . GLU B 1 286 ? 6.706 92.311 7.664 1.00 17.67 264 GLU B O 1
ATOM 4489 N N . TYR B 1 287 ? 5.760 90.979 6.100 1.00 17.13 265 TYR B N 1
ATOM 4490 C CA . TYR B 1 287 ? 4.812 91.972 5.586 1.00 16.68 265 TYR B CA 1
ATOM 4491 C C . TYR B 1 287 ? 5.531 93.186 5.008 1.00 16.96 265 TYR B C 1
ATOM 4492 O O . TYR B 1 287 ? 4.917 94.239 4.846 1.00 17.40 265 TYR B O 1
ATOM 4501 N N . ASP B 1 288 ? 6.813 93.016 4.680 1.00 16.82 266 ASP B N 1
ATOM 4502 C CA . ASP B 1 288 ? 7.681 94.127 4.229 1.00 17.11 266 ASP B CA 1
ATOM 4503 C C . ASP B 1 288 ? 7.771 95.236 5.292 1.00 17.77 266 ASP B C 1
ATOM 4504 O O . ASP B 1 288 ? 7.905 96.426 4.971 1.00 18.76 266 ASP B O 1
ATOM 4509 N N . LEU B 1 289 ? 7.668 94.817 6.555 1.00 17.27 267 LEU B N 1
ATOM 4510 C CA . LEU B 1 289 ? 7.887 95.688 7.715 1.00 17.83 267 LEU B CA 1
ATOM 4511 C C . LEU B 1 289 ? 9.197 95.332 8.396 1.00 17.57 267 LEU B C 1
ATOM 4512 O O . LEU B 1 289 ? 9.637 94.190 8.366 1.00 18.12 267 LEU B O 1
ATOM 4517 N N . ASP B 1 290 ? 9.801 96.320 9.057 1.00 18.73 268 ASP B N 1
ATOM 4518 C CA . ASP B 1 290 ? 11.032 96.095 9.778 1.00 20.35 268 ASP B CA 1
ATOM 4519 C C . ASP B 1 290 ? 11.105 97.073 10.942 1.00 19.93 268 ASP B C 1
ATOM 4520 O O . ASP B 1 290 ? 10.547 98.171 10.873 1.00 20.86 268 ASP B O 1
ATOM 4525 N N . ASP B 1 291 ? 11.763 96.635 12.010 1.00 18.94 269 ASP B N 1
ATOM 4526 C CA . ASP B 1 291 ? 12.117 97.480 13.156 1.00 18.69 269 ASP B CA 1
ATOM 4527 C C . ASP B 1 291 ? 10.907 98.130 13.834 1.00 18.12 269 ASP B C 1
ATOM 4528 O O . ASP B 1 291 ? 10.874 99.349 14.084 1.00 18.98 269 ASP B O 1
ATOM 4533 N N . VAL B 1 292 ? 9.904 97.301 14.127 1.00 17.03 270 VAL B N 1
ATOM 4534 C CA . VAL B 1 292 ? 8.678 97.763 14.775 1.00 15.95 270 VAL B CA 1
ATOM 4535 C C . VAL B 1 292 ? 8.070 96.523 15.439 1.00 15.29 270 VAL B C 1
ATOM 4536 O O . VAL B 1 292 ? 8.165 95.434 14.878 1.00 16.06 270 VAL B O 1
ATOM 4540 N N . TYR B 1 293 ? 7.527 96.683 16.644 1.00 14.86 271 TYR B N 1
ATOM 4541 C CA . TYR B 1 293 ? 6.643 95.669 17.253 1.00 14.88 271 TYR B CA 1
ATOM 4542 C C . TYR B 1 293 ? 5.219 95.971 16.848 1.00 14.58 271 TYR B C 1
ATOM 4543 O O . TYR B 1 293 ? 4.768 97.119 16.918 1.00 14.92 271 TYR B O 1
ATOM 4552 N N . ILE B 1 294 ? 4.498 94.936 16.404 1.00 13.94 272 ILE B N 1
ATOM 4553 C CA . ILE B 1 294 ? 3.135 95.126 15.939 1.00 13.80 272 ILE B CA 1
ATOM 4554 C C . ILE B 1 294 ? 2.390 93.795 16.077 1.00 13.49 272 ILE B C 1
ATOM 4555 O O . ILE B 1 294 ? 3.030 92.723 16.136 1.00 13.49 272 ILE B O 1
ATOM 4560 N N . GLY B 1 295 ? 1.064 93.879 16.196 1.00 13.62 273 GLY B N 1
ATOM 4561 C CA . GLY B 1 295 ? 0.201 92.691 16.415 1.00 13.64 273 GLY B CA 1
ATOM 4562 C C . GLY B 1 295 ? -0.006 91.908 15.131 1.00 13.40 273 GLY B C 1
ATOM 4563 O O . GLY B 1 295 ? -0.524 92.441 14.135 1.00 13.39 273 GLY B O 1
ATOM 4564 N N . VAL B 1 296 ? 0.416 90.642 15.149 1.00 13.47 274 VAL B N 1
ATOM 4565 C CA . VAL B 1 296 ? 0.279 89.743 13.981 1.00 13.88 274 VAL B CA 1
ATOM 4566 C C . VAL B 1 296 ? -0.014 88.343 14.527 1.00 13.53 274 VAL B C 1
ATOM 4567 O O . VAL B 1 296 ? 0.345 88.054 15.668 1.00 13.77 274 VAL B O 1
ATOM 4571 N N . PRO B 1 297 ? -0.648 87.464 13.723 1.00 13.62 275 PRO B N 1
ATOM 4572 C CA . PRO B 1 297 ? -0.748 86.045 14.155 1.00 13.27 275 PRO B CA 1
ATOM 4573 C C . PRO B 1 297 ? 0.662 85.464 14.293 1.00 13.02 275 PRO B C 1
ATOM 4574 O O . PRO B 1 297 ? 1.527 85.689 13.415 1.00 13.69 275 PRO B O 1
ATOM 4578 N N . ALA B 1 298 ? 0.928 84.774 15.396 1.00 12.84 276 ALA B N 1
ATOM 4579 C CA . ALA B 1 298 ? 2.259 84.247 15.644 1.00 13.57 276 ALA B CA 1
ATOM 4580 C C . ALA B 1 298 ? 2.167 82.905 16.353 1.00 13.30 276 ALA B C 1
ATOM 4581 O O . ALA B 1 298 ? 1.240 82.667 17.135 1.00 13.49 276 ALA B O 1
ATOM 4583 N N . ILE B 1 299 ? 3.131 82.029 16.098 1.00 13.31 277 ILE B N 1
ATOM 4584 C CA . ILE B 1 299 ? 3.193 80.762 16.834 1.00 13.77 277 ILE B CA 1
ATOM 4585 C C . ILE B 1 299 ? 3.868 80.980 18.180 1.00 13.21 277 ILE B C 1
ATOM 4586 O O . ILE B 1 299 ? 5.003 81.461 18.229 1.00 14.10 277 ILE B O 1
ATOM 4591 N N . VAL B 1 300 ? 3.170 80.623 19.259 1.00 12.93 278 VAL B N 1
ATOM 4592 C CA . VAL B 1 300 ? 3.652 80.872 20.619 1.00 13.20 278 VAL B CA 1
ATOM 4593 C C . VAL B 1 300 ? 3.858 79.547 21.343 1.00 13.63 278 VAL B C 1
ATOM 4594 O O . VAL B 1 300 ? 2.961 78.684 21.353 1.00 14.09 278 VAL B O 1
ATOM 4598 N N . SER B 1 301 ? 5.032 79.398 21.957 1.00 14.63 279 SER B N 1
ATOM 4599 C CA . SER B 1 301 ? 5.388 78.160 22.660 1.00 15.22 279 SER B CA 1
ATOM 4600 C C . SER B 1 301 ? 6.305 78.432 23.852 1.00 14.98 279 SER B C 1
ATOM 4601 O O . SER B 1 301 ? 6.484 79.589 24.261 1.00 14.26 279 SER B O 1
ATOM 4604 N N . GLN B 1 302 ? 6.902 77.379 24.421 1.00 15.87 280 GLN B N 1
ATOM 4605 C CA . GLN B 1 302 ? 7.881 77.595 25.491 1.00 18.13 280 GLN B CA 1
ATOM 4606 C C . GLN B 1 302 ? 9.085 78.391 25.012 1.00 18.96 280 GLN B C 1
ATOM 4607 O O . GLN B 1 302 ? 9.826 78.926 25.843 1.00 19.77 280 GLN B O 1
ATOM 4613 N N . LYS B 1 303 ? 9.278 78.454 23.692 1.00 19.54 281 LYS B N 1
ATOM 4614 C CA . LYS B 1 303 ? 10.367 79.243 23.099 1.00 21.38 281 LYS B CA 1
ATOM 4615 C C . LYS B 1 303 ? 10.026 80.728 22.990 1.00 20.81 281 LYS B C 1
ATOM 4616 O O . LYS B 1 303 ? 10.871 81.535 22.589 1.00 21.22 281 LYS B O 1
ATOM 4622 N N . GLY B 1 304 ? 8.802 81.085 23.359 1.00 18.33 282 GLY B N 1
ATOM 4623 C CA . GLY B 1 304 ? 8.279 82.439 23.124 1.00 17.27 282 GLY B CA 1
ATOM 4624 C C . GLY B 1 304 ? 7.620 82.467 21.757 1.00 16.65 282 GLY B C 1
ATOM 4625 O O . GLY B 1 304 ? 6.885 81.551 21.413 1.00 16.33 282 GLY B O 1
ATOM 4626 N N . VAL B 1 305 ? 7.852 83.521 20.978 1.00 16.60 283 VAL B N 1
ATOM 4627 C CA . VAL B 1 305 ? 7.316 83.595 19.618 1.00 16.45 283 VAL B CA 1
ATOM 4628 C C . VAL B 1 305 ? 8.250 82.875 18.654 1.00 17.90 283 VAL B C 1
ATOM 4629 O O . VAL B 1 305 ? 9.335 83.356 18.362 1.00 19.27 283 VAL B O 1
ATOM 4633 N N . GLU B 1 306 ? 7.826 81.707 18.165 1.00 17.94 284 GLU B N 1
ATOM 4634 C CA . GLU B 1 306 ? 8.668 80.932 17.248 1.00 19.64 284 GLU B CA 1
ATOM 4635 C C . GLU B 1 306 ? 8.712 81.541 15.862 1.00 21.63 284 GLU B C 1
ATOM 4636 O O . GLU B 1 306 ? 9.721 81.430 15.167 1.00 23.97 284 GLU B O 1
ATOM 4642 N N . ARG B 1 307 ? 7.606 82.164 15.473 1.00 20.63 285 ARG B N 1
ATOM 4643 C CA . ARG B 1 307 ? 7.389 82.624 14.111 1.00 22.02 285 ARG B CA 1
ATOM 4644 C C . ARG B 1 307 ? 6.273 83.659 14.081 1.00 19.52 285 ARG B C 1
ATOM 4645 O O . ARG B 1 307 ? 5.183 83.438 14.633 1.00 18.18 285 ARG B O 1
ATOM 4653 N N . ALA B 1 308 ? 6.545 84.789 13.432 1.00 18.67 286 ALA B N 1
ATOM 4654 C CA . ALA B 1 308 ? 5.475 85.702 13.031 1.00 18.11 286 ALA B CA 1
ATOM 4655 C C . ALA B 1 308 ? 4.911 85.198 11.714 1.00 18.55 286 ALA B C 1
ATOM 4656 O O . ALA B 1 308 ? 5.614 85.168 10.702 1.00 20.60 286 ALA B O 1
ATOM 4658 N N . ILE B 1 309 ? 3.654 84.786 11.725 1.00 16.72 287 ILE B N 1
ATOM 4659 C CA . ILE B 1 309 ? 3.028 84.216 10.538 1.00 16.69 287 ILE B CA 1
ATOM 4660 C C . ILE B 1 309 ? 2.646 85.305 9.566 1.00 15.84 287 ILE B C 1
ATOM 4661 O O . ILE B 1 309 ? 2.013 86.294 9.937 1.00 15.26 287 ILE B O 1
ATOM 4666 N N . GLU B 1 310 ? 3.033 85.114 8.306 1.00 16.39 288 GLU B N 1
ATOM 4667 C CA . GLU B 1 310 ? 2.609 85.989 7.245 1.00 17.64 288 GLU B CA 1
ATOM 4668 C C . GLU B 1 310 ? 1.397 85.402 6.548 1.00 19.01 288 GLU B C 1
ATOM 4669 O O . GLU B 1 310 ? 1.500 84.374 5.859 1.00 21.74 288 GLU B O 1
ATOM 4675 N N . ILE B 1 311 ? 0.248 86.027 6.748 1.00 17.69 289 ILE B N 1
ATOM 4676 C CA . ILE B 1 311 ? -0.960 85.632 6.027 1.00 17.66 289 ILE B CA 1
ATOM 4677 C C . ILE B 1 311 ? -1.169 86.549 4.824 1.00 18.18 289 ILE B C 1
ATOM 4678 O O . ILE B 1 311 ? -0.750 87.710 4.859 1.00 17.96 289 ILE B O 1
ATOM 4683 N N . ASP B 1 312 ? -1.784 86.038 3.761 1.00 19.23 290 ASP B N 1
ATOM 4684 C CA . ASP B 1 312 ? -2.069 86.887 2.596 1.00 19.16 290 ASP B CA 1
ATOM 4685 C C . ASP B 1 312 ? -3.063 87.989 2.965 1.00 19.05 290 ASP B C 1
ATOM 4686 O O . ASP B 1 312 ? -4.099 87.718 3.556 1.00 20.26 290 ASP B O 1
ATOM 4691 N N . LEU B 1 313 ? -2.728 89.234 2.625 1.00 18.58 291 LEU B N 1
ATOM 4692 C CA . LEU B 1 313 ? -3.636 90.358 2.843 1.00 18.52 291 LEU B CA 1
ATOM 4693 C C . LEU B 1 313 ? -4.041 90.968 1.518 1.00 19.38 291 LEU B C 1
ATOM 4694 O O . LEU B 1 313 ? -3.254 90.961 0.568 1.00 21.16 291 LEU B O 1
ATOM 4699 N N . ASN B 1 314 ? -5.260 91.498 1.437 1.00 19.20 292 ASN B N 1
ATOM 4700 C CA . ASN B 1 314 ? -5.631 92.230 0.236 1.00 20.11 292 ASN B CA 1
ATOM 4701 C C . ASN B 1 314 ? -4.952 93.601 0.266 1.00 20.64 292 ASN B C 1
ATOM 4702 O O . ASN B 1 314 ? -4.281 93.933 1.243 1.00 20.44 292 ASN B O 1
ATOM 4707 N N . ASP B 1 315 ? -5.084 94.375 -0.806 1.00 21.48 293 ASP B N 1
ATOM 4708 C CA . ASP B 1 315 ? -4.341 95.626 -0.915 1.00 23.27 293 ASP B CA 1
ATOM 4709 C C . ASP B 1 315 ? -4.707 96.595 0.184 1.00 22.11 293 ASP B C 1
ATOM 4710 O O . ASP B 1 315 ? -3.832 97.190 0.791 1.00 21.64 293 ASP B O 1
ATOM 4715 N N . GLU B 1 316 ? -6.001 96.726 0.453 1.00 21.98 294 GLU B N 1
ATOM 4716 C CA . GLU B 1 316 ? -6.479 97.648 1.471 1.00 22.71 294 GLU B CA 1
ATOM 4717 C C . GLU B 1 316 ? -6.002 97.255 2.867 1.00 20.58 294 GLU B C 1
ATOM 4718 O O . GLU B 1 316 ? -5.638 98.113 3.673 1.00 19.88 294 GLU B O 1
ATOM 4724 N N . GLU B 1 317 ? -5.983 95.952 3.136 1.00 19.26 295 GLU B N 1
ATOM 4725 C CA . GLU B 1 317 ? -5.520 95.447 4.424 1.00 18.79 295 GLU B CA 1
ATOM 4726 C C . GLU B 1 317 ? -4.030 95.710 4.610 1.00 18.09 295 GLU B C 1
ATOM 4727 O O . GLU B 1 317 ? -3.605 96.165 5.665 1.00 17.52 295 GLU B O 1
ATOM 4741 N N . LYS B 1 319 ? -2.287 98.026 3.142 1.00 19.31 297 LYS B N 1
ATOM 4742 C CA . LYS B 1 319 ? -2.178 99.489 3.306 1.00 20.47 297 LYS B CA 1
ATOM 4743 C C . LYS B 1 319 ? -2.478 99.931 4.746 1.00 19.19 297 LYS B C 1
ATOM 4744 O O . LYS B 1 319 ? -1.721 100.724 5.343 1.00 19.15 297 LYS B O 1
ATOM 4750 N N . LYS B 1 320 ? -3.563 99.401 5.310 1.00 18.94 298 LYS B N 1
ATOM 4751 C CA . LYS B 1 320 ? -3.898 99.663 6.709 1.00 18.49 298 LYS B CA 1
ATOM 4752 C C . LYS B 1 320 ? -2.788 99.176 7.665 1.00 17.40 298 LYS B C 1
ATOM 4753 O O . LYS B 1 320 ? -2.441 99.863 8.629 1.00 17.54 298 LYS B O 1
ATOM 4759 N N . LEU B 1 321 ? -2.237 97.986 7.417 1.00 16.32 299 LEU B N 1
ATOM 4760 C CA . LEU B 1 321 ? -1.151 97.469 8.260 1.00 15.98 299 LEU B CA 1
ATOM 4761 C C . LEU B 1 321 ? 0.098 98.368 8.211 1.00 16.74 299 LEU B C 1
ATOM 4762 O O . LEU B 1 321 ? 0.695 98.679 9.254 1.00 16.83 299 LEU B O 1
ATOM 4767 N N . HIS B 1 322 ? 0.466 98.829 7.015 1.00 16.69 300 HIS B N 1
ATOM 4768 C CA . HIS B 1 322 ? 1.603 99.732 6.901 1.00 17.24 300 HIS B CA 1
ATOM 4769 C C . HIS B 1 322 ? 1.318 101.090 7.529 1.00 17.40 300 HIS B C 1
ATOM 4770 O O . HIS B 1 322 ? 2.198 101.655 8.156 1.00 17.59 300 HIS B O 1
ATOM 4777 N N . HIS B 1 323 ? 0.085 101.579 7.411 1.00 17.68 301 HIS B N 1
ATOM 4778 C CA . HIS B 1 323 ? -0.306 102.820 8.110 1.00 17.69 301 HIS B CA 1
ATOM 4779 C C . HIS B 1 323 ? -0.145 102.671 9.616 1.00 17.38 301 HIS B C 1
ATOM 4780 O O . HIS B 1 323 ? 0.324 103.569 10.296 1.00 17.75 301 HIS B O 1
ATOM 4787 N N . SER B 1 324 ? -0.545 101.516 10.138 1.00 16.52 302 SER B N 1
ATOM 4788 C CA . SER B 1 324 ? -0.424 101.262 11.574 1.00 16.04 302 SER B CA 1
ATOM 4789 C C . SER B 1 324 ? 1.043 101.195 12.004 1.00 15.85 302 SER B C 1
ATOM 4790 O O . SER B 1 324 ? 1.419 101.756 13.046 1.00 15.87 302 SER B O 1
ATOM 4793 N N . SER B 1 325 ? 1.872 100.532 11.199 1.00 16.65 303 SER B N 1
ATOM 4794 C CA . SER B 1 325 ? 3.311 100.486 11.440 1.00 16.97 303 SER B CA 1
ATOM 4795 C C . SER B 1 325 ? 3.912 101.902 11.458 1.00 17.73 303 SER B C 1
ATOM 4796 O O . SER B 1 325 ? 4.700 102.218 12.347 1.00 17.97 303 SER B O 1
ATOM 4799 N N . ASN B 1 326 ? 3.536 102.713 10.466 1.00 18.25 304 ASN B N 1
ATOM 4800 C CA . ASN B 1 326 ? 4.041 104.092 10.348 1.00 19.62 304 ASN B CA 1
ATOM 4801 C C . ASN B 1 326 ? 3.651 104.896 11.580 1.00 19.27 304 ASN B C 1
ATOM 4802 O O . ASN B 1 326 ? 4.437 105.699 12.111 1.00 19.63 304 ASN B O 1
ATOM 4807 N N . THR B 1 327 ? 2.430 104.663 12.046 1.00 18.93 305 THR B N 1
ATOM 4808 C CA . THR B 1 327 ? 1.897 105.350 13.212 1.00 19.36 305 THR B CA 1
ATOM 4809 C C . THR B 1 327 ? 2.724 105.011 14.451 1.00 18.88 305 THR B C 1
ATOM 4810 O O . THR B 1 327 ? 3.133 105.891 15.201 1.00 19.49 305 THR B O 1
ATOM 4814 N N . LEU B 1 328 ? 2.968 103.718 14.662 1.00 17.64 306 LEU B N 1
ATOM 4815 C CA . LEU B 1 328 ? 3.812 103.266 15.754 1.00 17.58 306 LEU B CA 1
ATOM 4816 C C . LEU B 1 328 ? 5.225 103.844 15.672 1.00 18.13 306 LEU B C 1
ATOM 4817 O O . LEU B 1 328 ? 5.771 104.293 16.678 1.00 18.84 306 LEU B O 1
ATOM 4822 N N . LYS B 1 329 ? 5.802 103.859 14.470 1.00 18.04 307 LYS B N 1
ATOM 4823 C CA . LYS B 1 329 ? 7.170 104.324 14.323 1.00 19.61 307 LYS B CA 1
ATOM 4824 C C . LYS B 1 329 ? 7.287 105.802 14.659 1.00 20.81 307 LYS B C 1
ATOM 4825 O O . LYS B 1 329 ? 8.285 106.213 15.252 1.00 21.20 307 LYS B O 1
ATOM 4831 N N . ASP B 1 330 ? 6.259 106.579 14.317 1.00 21.45 308 ASP B N 1
ATOM 4832 C CA . ASP B 1 330 ? 6.204 108.002 14.718 1.00 22.70 308 ASP B CA 1
ATOM 4833 C C . ASP B 1 330 ? 6.170 108.231 16.240 1.00 23.18 308 ASP B C 1
ATOM 4834 O O . ASP B 1 330 ? 6.607 109.273 16.716 1.00 24.00 308 ASP B O 1
ATOM 4839 N N . VAL B 1 331 ? 5.646 107.269 16.995 1.00 22.48 309 VAL B N 1
ATOM 4840 C CA . VAL B 1 331 ? 5.702 107.318 18.454 1.00 22.69 309 VAL B CA 1
ATOM 4841 C C . VAL B 1 331 ? 7.073 106.860 18.933 1.00 23.48 309 VAL B C 1
ATOM 4842 O O . VAL B 1 331 ? 7.606 107.409 19.895 1.00 24.81 309 VAL B O 1
ATOM 4854 N N . LYS B 1 333 ? 10.221 106.707 17.252 1.00 29.38 311 LYS B N 1
ATOM 4855 C CA . LYS B 1 333 ? 11.467 107.369 16.837 1.00 33.14 311 LYS B CA 1
ATOM 4856 C C . LYS B 1 333 ? 11.924 108.557 17.706 1.00 33.38 311 LYS B C 1
ATOM 4857 O O . LYS B 1 333 ? 13.127 108.794 17.820 1.00 35.92 311 LYS B O 1
ATOM 4863 N N . PRO B 1 334 ? 10.979 109.298 18.322 1.00 31.54 312 PRO B N 1
ATOM 4864 C CA . PRO B 1 334 ? 11.300 110.284 19.368 1.00 30.72 312 PRO B CA 1
ATOM 4865 C C . PRO B 1 334 ? 11.867 109.703 20.678 1.00 29.66 312 PRO B C 1
ATOM 4866 O O . PRO B 1 334 ? 12.429 110.442 21.495 1.00 29.90 312 PRO B O 1
ATOM 4870 N N . ILE B 1 335 ? 11.703 108.399 20.889 1.00 27.24 313 ILE B N 1
ATOM 4871 C CA . ILE B 1 335 ? 12.106 107.761 22.139 1.00 25.79 313 ILE B CA 1
ATOM 4872 C C . ILE B 1 335 ? 13.345 106.881 21.978 1.00 26.38 313 ILE B C 1
ATOM 4873 O O . ILE B 1 335 ? 14.214 106.861 22.853 1.00 28.02 313 ILE B O 1
ATOM 4878 N N . PHE B 1 336 ? 13.426 106.159 20.859 1.00 26.01 314 PHE B N 1
ATOM 4879 C CA . PHE B 1 336 ? 14.493 105.190 20.647 1.00 28.59 314 PHE B CA 1
ATOM 4880 C C . PHE B 1 336 ? 15.355 105.577 19.460 1.00 32.35 314 PHE B C 1
ATOM 4881 O O . PHE B 1 336 ? 14.841 106.057 18.442 1.00 31.42 314 PHE B O 1
ATOM 4889 N N . ASP B 1 337 ? 16.659 105.351 19.594 1.00 36.77 315 ASP B N 1
ATOM 4890 C CA . ASP B 1 337 ? 17.602 105.551 18.495 1.00 42.62 315 ASP B CA 1
ATOM 4891 C C . ASP B 1 337 ? 17.446 104.462 17.428 1.00 44.09 315 ASP B C 1
ATOM 4892 O O . ASP B 1 337 ? 17.080 103.319 17.732 1.00 43.20 315 ASP B O 1
#

Sequence (601 aa):
TKTSRVVIIGTGAVGSSYAFSSINQNVTDEVLIDLDKRKTEGDADLNHGIPFGAPTKVWAGDDYGDCKSADIVVITAGAAQKPGETRLDLVEKNANIFKGIVDQVGSGFNGIFIIATNPVDVLAYATWKFSGLPKERVIGSGTILDTARFRFLLSEYFDDIDVRNIHGYIGEHGDTELPVWSQTRRIGSEPISRYDKYKPDGSNKDLDEIFVNNVRDAAYHIIERKGATHYAIAGLARLTKAILRNEQSILTVSTLEGEYDLDDDVYIGVPAIIVSQKGVERAIEIDLNDEEKKLHHSSNTLKDVKPIFKTSRVVIIGTGAVGSSYAFSSINQNVTDEVLIDLDKRKTEGDADLNHGIPFGAPTKVWAGDYGDCKSADIVVITAGAAGETRLDLVEKNANIFKGIVDQVGSGFNGIFIIATNPVDVLAYATWKFSGLPKERVIGSGTILDTARFRFLLSEYFDDIDVRRNIHGYIGEHGDTEELPVWSQTRIGSEPISRYDKYKPDGSNKDLDEIFVNVRDAAYHIIERKGATHYAIAGLARLTKKAILRNEQSILTVSTLEGEYDLDDVYIGVPAIVSQKGVERAIEIDLNDEEKKLHHSSNTLKDVKPIFD

Radius of gyration: 27.15 Å; Cα contacts (8 Å, |Δi|>4): 1180; chains: 2; bounding box: 61×80×61 Å

Solvent-accessible surface area: 27173 Å² total

CATH classification: 3.40.50.720 (+1 more: 3.90.110.10)

InterPro domains:
  IPR001236 Lactate/malate dehydrogenase, N-terminal [PF00056] (7-144)
  IPR001557 L-lactate/malate dehydrogenase [PIRSF000102] (4-310)
  IPR001557 L-lactate/malate dehydrogenase [PR00086] (7-31)
  IPR001557 L-lactate/malate dehydrogenase [PR00086] (32-56)
  IPR001557 L-lactate/malate dehydrogenase [PR00086] (118-138)
  IPR001557 L-lactate/malate dehydrogenase [PR00086] (142-160)
  IPR001557 L-lactate/malate dehydrogenase [PR00086] (172-185)
  IPR011304 L-lactate dehydrogenase [MF_00488] (5-314)
  IPR011304 L-lactate dehydrogenase [TIGR01771] (10-308)
  IPR015955 Lactate dehydrogenase/glycoside hydrolase, family 4, C-terminal [G3DSA:3.90.110.10] (147-313)
  IPR015955 Lactate dehydrogenase/glycoside hydrolase, family 4, C-terminal [SSF56327] (145-313)
  IPR018177 L-lactate dehydrogenase, active site [PS00064] (174-180)
  IPR022383 Lactate/malate dehydrogenase, C-terminal [PF02866] (147-315)
  IPR036291 NAD(P)-binding domain superfamily [SSF51735] (3-144)

Secondary structure (DSSP, 8-state):
-----EEEE--SHHHHHHHH---S------EE-S-HHHHHHH---TTSGGGT------B--GGGGTT-SEEEE-------TTS-HHHHHHHHHHHHHHHHHH------SEEEE-SSSHHHHHHHHHHHH---GGGEEE-TTHHHHHHHHHHHHHHHTS-GGGEE-----SSTT----GGG-EETTEETTT---S-TT--HHHHHHHHHHHHTHHHHHHHHHS---TTT--HHHHHHHHHTT--EEEEEEE---GGG--S--EEEEEEEETTEEEEE------S---HHHHHHHHHHH-----/----EEEE--SHHHHHHHH---S------EE-S-HHHHHHH---TT-GGGT------B--GGGGTT-SEEEE-------SHHHHHHHHHHHHHHHHHH------SEEEE-SSSHHHHHHHHHHHH---GGGEEE-TTHHHHHHHHHHHHHHHTS-GGGEE-----SSTT----GGG-EETTEETTT---S-TT--HHHHHHHHHHHHTHHHHHHHHHS---TTT--HHHHHHHHHTT--EEEEEEE---GGG--S--EEEEEEEETTEEEEE------S---HHHHHHHHHHH---S--

Nearest PDB structures (foldseek):
  3wsv-assembly1_C  TM=9.210E-01  e=6.504E-33  Enterococcus mundtii
  6bb1-assembly2_G  TM=9.159E-01  e=6.802E-29  Homo sapiens
  8rwl-assembly1_A-2  TM=8.901E-01  e=3.901E-27  Methanopyrus kandleri
  1hyg-assembly1_A  TM=8.976E-01  e=2.135E-24  Methanocaldococcus jannaschii
  1hye-assembly1_A-2  TM=8.523E-01  e=2.061E-22  Methanocaldococcus jannaschii

Foldseek 3Di:
DPFAEEEEEDCPQQSLLLLQVLVVLQGQEEYHYDPQVVRQVSLVSQPSVVVPSRHYGGYDFLLVLQRHQEYEYADADDDDPVDDPLRRLVRRLVVLLVVLVSVCNNHDHAYEYEYPQQFSSLLSSCVNNVDDLLRRWYLACQLLQVLLLVLVCVVQVHDSVQWDWDWFGLADLIDTQLVPTDRRVHRPVVCCVRRVVDDVVVSVVSSVCSRCVQVVVCVPPVHDHNSVSNVNVLSNQQSVFPQDWGFIWTAPCAVHDHSTTTTATFGQGVSGTPDGDRDDGDPVNCSNVVSRVVSCVSVPPD/DFAEEEEEDCPQASLLLLQVLVVQQGQEEYEYDPQVVRQVSLVSQPSVVVPSRHYGGYDALLVLQRHQEYEYADADPPDDVLVRLVRRLVVLLVVLVSVVNNHDHAYEYEYPQQFLSLLSSCVSNVDPQLRRWYLACQLLQVLLLVLVCVVQVHDSVQWDWDWFGLADLIDTQLQGTARRNHRPVVCVPRCVVDDVVVSVVSSVCSRCVQVVVCVPPNHDHNSVSNVNVLSNQQSVFPQDWGFIFTAPCAVHDHSTTTTATFGQGVSHTPDRDRDDGDPVNCSNVVSRVVRCVSVVSDD

B-factor: mean 21.91, std 9.44, range [10.61, 85.74]